Protein AF-A0A519YZ68-F1 (afdb_monomer_lite)

Radius of gyration: 35.68 Å; chains: 1; bounding box: 96×53×80 Å

Structure (mmCIF, N/CA/C/O backbone):
data_AF-A0A519YZ68-F1
#
_entry.id   AF-A0A519YZ68-F1
#
loop_
_atom_site.group_PDB
_atom_site.id
_atom_site.type_symbol
_atom_site.label_atom_id
_atom_site.label_alt_id
_atom_site.label_comp_id
_atom_site.label_asym_id
_atom_site.label_entity_id
_atom_site.label_seq_id
_atom_site.pdbx_PDB_ins_code
_atom_site.Cartn_x
_atom_site.Cartn_y
_atom_site.Cartn_z
_atom_site.occupancy
_atom_site.B_iso_or_equiv
_atom_site.auth_seq_id
_atom_site.auth_comp_id
_atom_site.auth_asym_id
_atom_site.auth_atom_id
_atom_site.pdbx_PDB_model_num
ATOM 1 N N . VAL A 1 1 ? 36.084 -18.941 -17.010 1.00 49.41 1 VAL A N 1
ATOM 2 C CA . VAL A 1 1 ? 34.771 -18.493 -17.533 1.00 49.41 1 VAL A CA 1
ATOM 3 C C . VAL A 1 1 ? 34.033 -17.874 -16.362 1.00 49.41 1 VAL A C 1
ATOM 5 O O . VAL A 1 1 ? 33.717 -18.598 -15.429 1.00 49.41 1 VAL A O 1
ATOM 8 N N . HIS A 1 2 ? 33.872 -16.551 -16.348 1.00 65.19 2 HIS A N 1
ATOM 9 C CA . HIS A 1 2 ? 33.353 -15.782 -15.201 1.00 65.19 2 HIS A CA 1
ATOM 10 C C . HIS A 1 2 ? 31.817 -15.637 -15.241 1.00 65.19 2 HIS A C 1
ATOM 12 O O . HIS A 1 2 ? 31.261 -14.640 -14.796 1.00 65.19 2 HIS A O 1
ATOM 18 N N . GLY A 1 3 ? 31.147 -16.650 -15.801 1.00 74.50 3 GLY A N 1
ATOM 19 C CA . GLY A 1 3 ? 29.706 -16.684 -16.049 1.00 74.50 3 GLY A CA 1
ATOM 20 C C . GLY A 1 3 ? 29.373 -17.098 -17.485 1.00 74.50 3 GLY A C 1
ATOM 21 O O . GLY A 1 3 ? 30.037 -16.660 -18.423 1.00 74.50 3 GLY A O 1
ATOM 22 N N . GLU A 1 4 ? 28.396 -17.995 -17.641 1.00 88.56 4 GLU A N 1
ATOM 23 C CA . GLU A 1 4 ? 27.846 -18.462 -18.920 1.00 88.56 4 GLU A CA 1
ATOM 24 C C . GLU A 1 4 ? 26.476 -19.136 -18.672 1.00 88.56 4 GLU A C 1
ATOM 26 O O . GLU A 1 4 ? 26.092 -19.358 -17.520 1.00 88.56 4 GLU A O 1
ATOM 31 N N . LEU A 1 5 ? 25.733 -19.470 -19.733 1.00 91.69 5 LEU A N 1
ATOM 32 C CA . LEU A 1 5 ? 24.475 -20.209 -19.661 1.00 91.69 5 LEU A CA 1
ATOM 33 C C . LEU A 1 5 ? 24.640 -21.528 -18.885 1.00 91.69 5 LEU A C 1
ATOM 35 O O . LEU A 1 5 ? 25.543 -22.311 -19.217 1.00 91.69 5 LEU A O 1
ATOM 39 N N . PRO A 1 6 ? 23.732 -21.843 -17.940 1.00 91.12 6 PRO A N 1
ATOM 40 C CA . PRO A 1 6 ? 23.775 -23.102 -17.214 1.00 91.12 6 PRO A CA 1
ATOM 41 C C . PRO A 1 6 ? 23.601 -24.277 -18.181 1.00 91.12 6 PRO A C 1
ATOM 43 O O . PRO A 1 6 ? 22.924 -24.182 -19.215 1.00 91.12 6 PRO A O 1
ATOM 46 N N . ASP A 1 7 ? 24.247 -25.391 -17.855 1.00 90.12 7 ASP A N 1
ATOM 47 C CA . ASP A 1 7 ? 24.059 -26.641 -18.578 1.00 90.12 7 ASP A CA 1
ATOM 48 C C . ASP A 1 7 ? 22.730 -27.317 -18.188 1.00 90.12 7 ASP A C 1
ATOM 50 O O . ASP A 1 7 ? 22.002 -26.872 -17.294 1.00 90.12 7 ASP A O 1
ATOM 54 N N . GLY A 1 8 ? 22.397 -28.412 -18.875 1.00 88.25 8 GLY A N 1
ATOM 55 C CA . GLY A 1 8 ? 21.162 -29.149 -18.604 1.00 88.25 8 GLY A CA 1
ATOM 56 C C . GLY A 1 8 ? 21.090 -29.712 -17.181 1.00 88.25 8 GLY A C 1
ATOM 57 O O . GLY A 1 8 ? 20.003 -29.786 -16.614 1.00 88.25 8 GLY A O 1
ATOM 58 N N . ASN A 1 9 ? 22.227 -30.059 -16.569 1.00 90.75 9 ASN A N 1
ATOM 59 C CA . ASN A 1 9 ? 22.256 -30.600 -15.211 1.00 90.75 9 ASN A CA 1
ATOM 60 C C . ASN A 1 9 ? 21.880 -29.523 -14.188 1.00 90.75 9 ASN A C 1
ATOM 62 O O . ASN A 1 9 ? 21.031 -29.768 -13.332 1.00 90.75 9 ASN A O 1
ATOM 66 N N . ALA A 1 10 ? 22.450 -28.322 -14.312 1.00 89.88 10 ALA A N 1
ATOM 67 C CA . ALA A 1 10 ? 22.125 -27.186 -13.457 1.00 89.88 10 ALA A CA 1
ATOM 68 C C . ALA A 1 10 ? 20.654 -26.765 -13.599 1.00 89.88 10 ALA A C 1
ATOM 70 O O . ALA A 1 10 ? 19.986 -26.508 -12.597 1.00 89.88 10 ALA A O 1
ATOM 71 N N . ILE A 1 11 ? 20.117 -26.754 -14.825 1.00 91.00 11 ILE A N 1
ATOM 72 C CA . ILE A 1 11 ? 18.701 -26.437 -15.068 1.00 91.00 11 ILE A CA 1
ATOM 73 C C . ILE A 1 11 ? 17.787 -27.477 -14.403 1.00 91.00 11 ILE A C 1
ATOM 75 O O . ILE A 1 11 ? 16.840 -27.109 -13.703 1.00 91.00 11 ILE A O 1
ATOM 79 N N . ASN A 1 12 ? 18.088 -28.766 -14.580 1.00 89.06 12 ASN A N 1
ATOM 80 C CA . ASN A 1 12 ? 17.275 -29.866 -14.055 1.00 89.06 12 ASN A CA 1
ATOM 81 C C . ASN A 1 12 ? 17.345 -29.992 -12.526 1.00 89.06 12 ASN A C 1
ATOM 83 O O . ASN A 1 12 ? 16.365 -30.401 -11.905 1.00 89.06 12 ASN A O 1
ATOM 87 N N . ALA A 1 13 ? 18.465 -29.609 -11.907 1.00 92.94 13 ALA A N 1
ATOM 88 C CA . ALA A 1 13 ? 18.613 -29.582 -10.451 1.00 92.94 13 ALA A CA 1
ATOM 89 C C . ALA A 1 13 ? 17.769 -28.483 -9.775 1.00 92.94 13 ALA A C 1
ATOM 91 O O . ALA A 1 13 ? 17.506 -28.552 -8.575 1.00 92.94 13 ALA A O 1
ATOM 92 N N . CYS A 1 14 ? 17.310 -27.491 -10.543 1.00 90.19 14 CYS A N 1
ATOM 93 C CA . CYS A 1 14 ? 16.619 -26.302 -10.052 1.00 90.19 14 CYS A CA 1
ATOM 94 C C . CYS A 1 14 ? 15.192 -26.167 -10.637 1.00 90.19 14 CYS A C 1
ATOM 96 O O . CYS A 1 14 ? 14.860 -25.143 -11.249 1.00 90.19 14 CYS A O 1
ATOM 98 N N . PRO A 1 15 ? 14.293 -27.157 -10.449 1.00 87.50 15 PRO A N 1
ATOM 99 C CA . PRO A 1 15 ? 12.983 -27.173 -11.108 1.00 87.50 15 PRO A CA 1
ATOM 100 C C . PRO A 1 15 ? 12.085 -26.001 -10.687 1.00 87.50 15 PRO A C 1
ATOM 102 O O . PRO A 1 15 ? 11.328 -25.484 -11.510 1.00 87.50 15 PRO A O 1
ATOM 105 N N . ASN A 1 16 ? 12.236 -25.529 -9.445 1.00 92.69 16 ASN A N 1
ATOM 106 C CA . ASN A 1 16 ? 11.442 -24.445 -8.863 1.00 92.69 16 ASN A CA 1
ATOM 107 C C . ASN A 1 16 ? 11.933 -23.039 -9.240 1.00 92.69 16 ASN A C 1
ATOM 109 O O . ASN A 1 16 ? 11.253 -22.062 -8.938 1.00 92.69 16 ASN A O 1
ATOM 113 N N . VAL A 1 17 ? 13.092 -22.907 -9.897 1.00 90.12 17 VAL A N 1
ATOM 114 C CA . VAL A 1 17 ? 13.563 -21.601 -10.378 1.00 90.12 17 VAL A CA 1
ATOM 115 C C . VAL A 1 17 ? 12.634 -21.124 -11.485 1.00 90.12 17 VAL A C 1
ATOM 117 O O . VAL A 1 17 ? 12.455 -21.821 -12.481 1.00 90.12 17 VAL A O 1
ATOM 120 N N . GLN A 1 18 ? 12.039 -19.948 -11.315 1.00 89.25 18 GLN A N 1
ATOM 121 C CA . GLN A 1 18 ? 11.097 -19.370 -12.278 1.00 89.25 18 GLN A CA 1
ATOM 122 C C . GLN A 1 18 ? 11.776 -18.407 -13.257 1.00 89.25 18 GLN A C 1
ATOM 124 O O . GLN A 1 18 ? 11.307 -18.263 -14.379 1.00 89.25 18 GLN A O 1
ATOM 129 N N . VAL A 1 19 ? 12.894 -17.795 -12.854 1.00 90.81 19 VAL A N 1
ATOM 130 C CA . VAL A 1 19 ? 13.682 -16.852 -13.659 1.00 90.81 19 VAL A CA 1
ATOM 131 C C . VAL A 1 19 ? 15.166 -17.107 -13.412 1.00 90.81 19 VAL A C 1
ATOM 133 O O . VAL A 1 19 ? 15.565 -17.303 -12.265 1.00 90.81 19 VAL A O 1
ATOM 136 N N . TRP A 1 20 ? 15.986 -17.080 -14.461 1.00 93.88 20 TRP A N 1
ATOM 137 C CA . TRP A 1 20 ? 17.436 -17.271 -14.353 1.00 93.88 20 TRP A CA 1
ATOM 138 C C . TRP A 1 20 ? 18.197 -15.950 -14.480 1.00 93.88 20 TRP A C 1
ATOM 140 O O . TRP A 1 20 ? 18.075 -15.256 -15.486 1.00 93.88 20 TRP A O 1
ATOM 150 N N . GLY A 1 21 ? 18.999 -15.619 -13.469 1.00 93.69 21 GLY A N 1
ATOM 151 C CA . GLY A 1 21 ? 19.989 -14.544 -13.533 1.00 93.69 21 GLY A CA 1
ATOM 152 C C . GLY A 1 21 ? 21.350 -15.109 -13.918 1.00 93.69 21 GLY A C 1
ATOM 153 O O . GLY A 1 21 ? 21.775 -16.106 -13.337 1.00 93.69 21 GLY A O 1
ATOM 154 N N . MET A 1 22 ? 22.014 -14.512 -14.908 1.00 92.62 22 MET A N 1
ATOM 155 C CA . MET A 1 22 ? 23.284 -15.031 -15.428 1.00 92.62 22 MET A CA 1
ATOM 156 C C . MET A 1 22 ? 24.318 -13.927 -15.622 1.00 92.62 22 MET A C 1
ATOM 158 O O . MET A 1 22 ? 24.014 -12.886 -16.207 1.00 92.62 22 MET A O 1
ATOM 162 N N . ASN A 1 23 ? 25.545 -14.184 -15.178 1.00 92.94 23 ASN A N 1
ATOM 163 C CA . ASN A 1 23 ? 26.700 -13.360 -15.514 1.00 92.94 23 ASN A CA 1
ATOM 164 C C . ASN A 1 23 ? 27.115 -13.709 -16.943 1.00 92.94 23 ASN A C 1
ATOM 166 O O . ASN A 1 23 ? 27.449 -14.861 -17.210 1.00 92.94 23 ASN A O 1
ATOM 170 N N . ILE A 1 24 ? 27.049 -12.753 -17.869 1.00 91.88 24 ILE A N 1
ATOM 171 C CA . ILE A 1 24 ? 27.295 -12.982 -19.294 1.00 91.88 24 ILE A CA 1
ATOM 172 C C . ILE A 1 24 ? 28.351 -12.006 -19.803 1.00 91.88 24 ILE A C 1
ATOM 174 O O . ILE A 1 24 ? 28.116 -10.803 -19.913 1.00 91.88 24 ILE A O 1
ATOM 178 N N . TYR A 1 25 ? 29.486 -12.559 -20.222 1.00 89.00 25 TYR A N 1
ATOM 179 C CA . TYR A 1 25 ? 30.575 -11.829 -20.868 1.00 89.00 25 TYR A CA 1
ATOM 180 C C . TYR A 1 25 ? 30.805 -12.404 -22.267 1.00 89.00 25 TYR A C 1
ATOM 182 O O . TYR A 1 25 ? 31.610 -13.312 -22.462 1.00 89.00 25 TYR A O 1
ATOM 190 N N . ARG A 1 26 ? 30.046 -11.903 -23.247 1.00 89.75 26 ARG A N 1
ATOM 191 C CA . ARG A 1 26 ? 30.103 -12.320 -24.662 1.00 89.75 26 ARG A CA 1
ATOM 192 C C . ARG A 1 26 ? 30.378 -11.122 -25.587 1.00 89.75 26 ARG A C 1
ATOM 194 O O . ARG A 1 26 ? 29.753 -10.983 -26.636 1.00 89.75 26 ARG A O 1
ATOM 201 N N . GLY A 1 27 ? 31.292 -10.238 -25.184 1.00 86.69 27 GLY A N 1
ATOM 202 C CA . GLY A 1 27 ? 31.619 -9.012 -25.915 1.00 86.69 27 GLY A CA 1
ATOM 203 C C . GLY A 1 27 ? 30.503 -7.962 -25.864 1.00 86.69 27 GLY A C 1
ATOM 204 O O . GLY A 1 27 ? 29.672 -7.966 -24.959 1.00 86.69 27 GLY A O 1
ATOM 205 N N . ASP A 1 28 ? 30.484 -7.040 -26.834 1.00 86.31 28 ASP A N 1
ATOM 206 C CA . ASP A 1 28 ? 29.526 -5.922 -26.877 1.00 86.31 28 ASP A CA 1
ATOM 207 C C . ASP A 1 28 ? 28.199 -6.246 -27.591 1.00 86.31 28 ASP A C 1
ATOM 209 O O . ASP A 1 28 ? 27.332 -5.378 -27.721 1.00 86.31 28 ASP A O 1
ATOM 213 N N . ASN A 1 29 ? 28.016 -7.497 -28.027 1.00 86.75 29 ASN A N 1
ATOM 214 C CA . ASN A 1 29 ? 26.796 -7.986 -28.664 1.00 86.75 29 ASN A CA 1
ATOM 215 C C . ASN A 1 29 ? 26.412 -9.382 -28.136 1.00 86.75 29 ASN A C 1
ATOM 217 O O . ASN A 1 29 ? 26.775 -10.398 -28.736 1.00 86.75 29 ASN A O 1
ATOM 221 N N . PRO A 1 30 ? 25.621 -9.459 -27.052 1.00 87.88 30 PRO A N 1
ATOM 222 C CA . PRO A 1 30 ? 25.180 -10.731 -26.493 1.00 87.88 30 PRO A CA 1
ATOM 223 C C . PRO A 1 30 ? 24.040 -11.391 -27.290 1.00 87.88 30 PRO A C 1
ATOM 225 O O . PRO A 1 30 ? 23.480 -12.366 -26.812 1.00 87.88 30 PRO A O 1
ATOM 228 N N . GLY A 1 31 ? 23.666 -10.916 -28.484 1.00 86.88 31 GLY A N 1
ATOM 229 C CA . GLY A 1 31 ? 22.480 -11.379 -29.224 1.00 86.88 31 GLY A CA 1
ATOM 230 C C . GLY A 1 31 ? 22.326 -12.906 -29.361 1.00 86.88 31 GLY A C 1
ATOM 231 O O . GLY A 1 31 ? 21.236 -13.416 -29.100 1.00 86.88 31 GLY A O 1
ATOM 232 N N . PRO A 1 32 ? 23.388 -13.669 -29.692 1.00 90.69 32 PRO A N 1
ATOM 233 C CA . PRO A 1 32 ? 23.313 -15.131 -29.768 1.00 90.69 32 PRO A CA 1
ATOM 234 C C . PRO A 1 32 ? 22.878 -15.826 -28.464 1.00 90.69 32 PRO A C 1
ATOM 236 O O . PRO A 1 32 ? 22.317 -16.917 -28.521 1.00 90.69 32 PRO A O 1
ATOM 239 N N . LEU A 1 33 ? 23.072 -15.185 -27.301 1.00 92.00 33 LEU A N 1
ATOM 240 C CA . LEU A 1 33 ? 22.666 -15.689 -25.983 1.00 92.00 33 LEU A CA 1
ATOM 241 C C . LEU A 1 33 ? 21.196 -16.110 -25.943 1.00 92.00 33 LEU A C 1
ATOM 243 O O . LEU A 1 33 ? 20.867 -17.142 -25.366 1.00 92.00 33 LEU A O 1
ATOM 247 N N . TYR A 1 34 ? 20.313 -15.309 -26.539 1.00 91.31 34 TYR A N 1
ATOM 248 C CA . TYR A 1 34 ? 18.870 -15.522 -26.445 1.00 91.31 34 TYR A CA 1
ATOM 249 C C . TYR A 1 34 ? 18.427 -16.779 -27.194 1.00 91.31 34 TYR A C 1
ATOM 251 O O . TYR A 1 34 ? 17.589 -17.527 -26.693 1.00 91.31 34 TYR A O 1
ATOM 259 N N . ASN A 1 35 ? 19.042 -17.053 -28.347 1.00 91.50 35 ASN A N 1
ATOM 260 C CA . ASN A 1 35 ? 18.794 -18.275 -29.110 1.00 91.50 35 ASN A CA 1
ATOM 261 C C . ASN A 1 35 ? 19.342 -19.501 -28.372 1.00 91.50 35 ASN A C 1
ATOM 263 O O . ASN A 1 35 ? 18.650 -20.512 -28.254 1.00 91.50 35 ASN A O 1
ATOM 267 N N . ASP A 1 36 ? 20.554 -19.391 -27.825 1.00 92.75 36 ASP A N 1
ATOM 268 C CA . ASP A 1 36 ? 21.168 -20.463 -27.042 1.00 92.75 36 ASP A CA 1
ATOM 269 C C . ASP A 1 36 ? 20.348 -20.791 -25.784 1.00 92.75 36 ASP A C 1
ATOM 271 O O . ASP A 1 36 ? 20.220 -21.958 -25.414 1.00 92.75 36 ASP A O 1
ATOM 275 N N . TRP A 1 37 ? 19.779 -19.777 -25.124 1.00 93.12 37 TRP A N 1
ATOM 276 C CA . TRP A 1 37 ? 18.921 -19.964 -23.957 1.00 93.12 37 TRP A CA 1
ATOM 277 C C . TRP A 1 37 ? 17.577 -20.585 -24.327 1.00 93.12 37 TRP A C 1
ATOM 279 O O . TRP A 1 37 ? 17.176 -21.566 -23.702 1.00 93.12 37 TRP A O 1
ATOM 289 N N . ALA A 1 38 ? 16.921 -20.083 -25.376 1.00 90.81 38 ALA A N 1
ATOM 290 C CA . ALA A 1 38 ? 15.655 -20.629 -25.861 1.00 90.81 38 ALA A CA 1
ATOM 291 C C . ALA A 1 38 ? 15.772 -22.111 -26.264 1.00 90.81 38 ALA A C 1
ATOM 293 O O . ALA A 1 38 ? 14.827 -22.876 -26.089 1.00 90.81 38 ALA A O 1
ATOM 294 N N . ALA A 1 39 ? 16.944 -22.539 -26.746 1.00 92.31 39 ALA A N 1
ATOM 295 C CA . ALA A 1 39 ? 17.224 -23.943 -27.039 1.00 92.31 39 ALA A CA 1
ATOM 296 C C . ALA A 1 39 ? 17.374 -24.825 -25.780 1.00 92.31 39 ALA A C 1
ATOM 298 O O . ALA A 1 39 ? 17.234 -26.044 -25.870 1.00 92.31 39 ALA A O 1
ATOM 299 N N . ARG A 1 40 ? 17.666 -24.237 -24.611 1.00 91.31 40 ARG A N 1
ATOM 300 C CA . ARG A 1 40 ? 17.886 -24.951 -23.337 1.00 91.31 40 ARG A CA 1
ATOM 301 C C . ARG A 1 40 ? 16.686 -24.896 -22.396 1.00 91.31 40 ARG A C 1
ATOM 303 O O . ARG A 1 40 ? 16.487 -25.823 -21.616 1.00 91.31 40 ARG A O 1
ATOM 310 N N . SER A 1 41 ? 15.928 -23.802 -22.412 1.00 89.56 41 SER A N 1
ATOM 311 C CA . SER A 1 41 ? 14.887 -23.528 -21.425 1.00 89.56 41 SER A CA 1
ATOM 312 C C . SER A 1 41 ? 13.825 -22.575 -21.970 1.00 89.56 41 SER A C 1
ATOM 314 O O . SER A 1 41 ? 14.134 -21.558 -22.582 1.00 89.56 41 SER A O 1
ATOM 316 N N . GLY A 1 42 ? 12.557 -22.873 -21.672 1.00 88.12 42 GLY A N 1
ATOM 317 C CA . GLY A 1 42 ? 11.431 -21.963 -21.918 1.00 88.12 42 GLY A CA 1
ATOM 318 C C . GLY A 1 42 ? 11.187 -20.955 -20.788 1.00 88.12 42 GLY A C 1
ATOM 319 O O . GLY A 1 42 ? 10.199 -20.229 -20.827 1.00 88.12 42 GLY A O 1
ATOM 320 N N . LYS A 1 43 ? 12.031 -20.941 -19.747 1.00 89.56 43 LYS A N 1
ATOM 321 C CA . LYS A 1 43 ? 11.894 -20.022 -18.607 1.00 89.56 43 LYS A CA 1
ATOM 322 C C . LYS A 1 43 ? 12.507 -18.655 -18.938 1.00 89.56 43 LYS A C 1
ATOM 324 O O . LYS A 1 43 ? 13.513 -18.612 -19.644 1.00 89.56 43 LYS A O 1
ATOM 329 N N . PRO A 1 44 ? 11.979 -17.546 -18.400 1.00 91.75 44 PRO A N 1
ATOM 330 C CA . PRO A 1 44 ? 12.592 -16.230 -18.563 1.00 91.75 44 PRO A CA 1
ATOM 331 C C . PRO A 1 44 ? 13.995 -16.156 -17.942 1.00 91.75 44 PRO A C 1
ATOM 333 O O . PRO A 1 44 ? 14.321 -16.860 -16.979 1.00 91.75 44 PRO A O 1
ATOM 336 N N . MET A 1 45 ? 14.814 -15.251 -18.473 1.00 92.94 45 MET A N 1
ATOM 337 C CA . MET A 1 45 ? 16.137 -14.916 -17.956 1.00 92.94 45 MET A CA 1
ATOM 338 C C . MET A 1 45 ? 16.380 -13.407 -17.895 1.00 92.94 45 MET A C 1
ATOM 340 O O . MET A 1 45 ? 15.770 -12.630 -18.628 1.00 92.94 45 MET A O 1
ATOM 344 N N . PHE A 1 46 ? 17.338 -12.989 -17.076 1.00 93.88 46 PHE A N 1
ATOM 345 C CA . PHE A 1 46 ? 17.953 -11.667 -17.152 1.00 93.88 46 PHE A CA 1
ATOM 346 C C . PHE A 1 46 ? 19.474 -11.791 -17.068 1.00 93.88 46 PHE A C 1
ATOM 348 O O . PHE A 1 46 ? 20.014 -12.736 -16.488 1.00 93.88 46 PHE A O 1
ATOM 355 N N . ILE A 1 47 ? 20.173 -10.839 -17.678 1.00 93.69 47 ILE A N 1
ATOM 356 C CA . ILE A 1 47 ? 21.623 -10.736 -17.550 1.00 93.69 47 ILE A CA 1
ATOM 357 C C . ILE A 1 47 ? 21.892 -10.093 -16.189 1.00 93.69 47 ILE A C 1
ATOM 359 O O . ILE A 1 47 ? 21.637 -8.908 -16.001 1.00 93.69 47 ILE A O 1
ATOM 363 N N . ALA A 1 48 ? 22.331 -10.886 -15.220 1.00 93.56 48 ALA A N 1
ATOM 364 C CA . ALA A 1 48 ? 22.588 -10.422 -13.859 1.00 93.56 48 ALA A CA 1
ATOM 365 C C . ALA A 1 48 ? 23.884 -9.609 -13.760 1.00 93.56 48 ALA A C 1
ATOM 367 O O . ALA A 1 48 ? 24.025 -8.794 -12.853 1.00 93.56 48 ALA A O 1
ATOM 368 N N . GLU A 1 49 ? 24.799 -9.814 -14.704 1.00 91.12 49 GLU A N 1
ATOM 369 C CA . GLU A 1 49 ? 26.081 -9.127 -14.750 1.00 91.12 49 GLU A CA 1
ATOM 370 C C . GLU A 1 49 ? 26.598 -9.100 -16.191 1.00 91.12 49 GLU A C 1
ATOM 372 O O . GLU A 1 49 ? 26.637 -10.138 -16.855 1.00 91.12 49 GLU A O 1
ATOM 377 N N . SER A 1 50 ? 26.967 -7.922 -16.688 1.00 89.94 50 SER A N 1
ATOM 378 C CA . SER A 1 50 ? 27.698 -7.727 -17.945 1.00 89.94 50 SER A CA 1
ATOM 379 C C . SER A 1 50 ? 28.218 -6.290 -18.018 1.00 89.94 50 SER A C 1
ATOM 381 O O . SER A 1 50 ? 27.794 -5.435 -17.237 1.00 89.94 50 SER A O 1
ATOM 383 N N . GLY A 1 51 ? 29.097 -5.999 -18.974 1.00 86.88 51 GLY A N 1
ATOM 384 C CA . GLY A 1 51 ? 29.636 -4.660 -19.194 1.00 86.88 51 GLY A CA 1
ATOM 385 C C . GLY A 1 51 ? 31.054 -4.690 -19.752 1.00 86.88 51 GLY A C 1
ATOM 386 O O . GLY A 1 51 ? 31.476 -5.671 -20.363 1.00 86.88 51 GLY A O 1
ATOM 387 N N . GLY A 1 52 ? 31.782 -3.606 -19.511 1.00 84.50 52 GLY A N 1
ATOM 388 C CA . GLY A 1 52 ? 33.223 -3.504 -19.715 1.00 84.50 52 GLY A CA 1
ATOM 389 C C . GLY A 1 52 ? 33.782 -2.397 -18.828 1.00 84.50 52 GLY A C 1
ATOM 390 O O . GLY A 1 52 ? 33.066 -1.434 -18.534 1.00 84.50 52 GLY A O 1
ATOM 391 N N . ASP A 1 53 ? 35.031 -2.541 -18.394 1.00 81.62 53 ASP A N 1
ATOM 392 C CA . ASP A 1 53 ? 35.674 -1.564 -17.522 1.00 81.62 53 ASP A CA 1
ATOM 393 C C . ASP A 1 53 ? 36.096 -0.281 -18.259 1.00 81.62 53 ASP A C 1
ATOM 395 O O . ASP A 1 53 ? 36.140 -0.199 -19.490 1.00 81.62 53 ASP A O 1
ATOM 399 N N . SER A 1 54 ? 36.340 0.770 -17.477 1.00 76.81 54 SER A N 1
ATOM 400 C CA . SER A 1 54 ? 36.714 2.097 -17.953 1.00 76.81 54 SER A CA 1
ATOM 401 C C . SER A 1 54 ? 38.184 2.433 -17.713 1.00 76.81 54 SER A C 1
ATOM 403 O O . SER A 1 54 ? 38.493 3.600 -17.439 1.00 76.81 54 SER A O 1
ATOM 405 N N . TYR A 1 55 ? 39.076 1.440 -17.742 1.00 70.94 55 TYR A N 1
ATOM 406 C CA . TYR A 1 55 ? 40.501 1.673 -17.529 1.00 70.94 55 TYR A CA 1
ATOM 407 C C . TYR A 1 55 ? 41.038 2.760 -18.498 1.00 70.94 55 TYR A C 1
ATOM 409 O O . TYR A 1 55 ? 40.604 2.808 -19.659 1.00 70.94 55 TYR A O 1
ATOM 417 N N . PRO A 1 56 ? 41.911 3.694 -18.050 1.00 58.72 56 PRO A N 1
ATOM 418 C CA . PRO A 1 56 ? 42.232 4.909 -18.803 1.00 58.72 56 PRO A CA 1
ATOM 419 C C . PRO A 1 56 ? 42.829 4.609 -20.189 1.00 58.72 56 PRO A C 1
ATOM 421 O O . PRO A 1 56 ? 43.529 3.618 -20.364 1.00 58.72 56 PRO A O 1
ATOM 424 N N . ASP A 1 57 ? 42.555 5.493 -21.157 1.00 52.47 57 ASP A N 1
ATOM 425 C CA . ASP A 1 57 ? 42.911 5.440 -22.595 1.00 52.47 57 ASP A CA 1
ATOM 426 C C . ASP A 1 57 ? 41.975 4.672 -23.541 1.00 52.47 57 ASP A C 1
ATOM 428 O O . ASP A 1 57 ? 42.246 4.569 -24.741 1.00 52.47 57 ASP A O 1
ATOM 432 N N . ARG A 1 58 ? 40.815 4.197 -23.074 1.00 56.59 58 ARG A N 1
ATOM 433 C CA . ARG A 1 58 ? 39.853 3.506 -23.947 1.00 56.59 58 ARG A CA 1
ATOM 434 C C . ARG A 1 58 ? 38.460 4.097 -23.773 1.00 56.59 58 ARG A C 1
ATOM 436 O O . ARG A 1 58 ? 37.721 3.719 -22.879 1.00 56.59 58 ARG A O 1
ATOM 443 N N . ASN A 1 59 ? 38.043 4.976 -24.693 1.00 49.97 59 ASN A N 1
ATOM 444 C CA . ASN A 1 59 ? 36.654 5.467 -24.864 1.00 49.97 59 ASN A CA 1
ATOM 445 C C . ASN A 1 59 ? 35.629 4.349 -25.204 1.00 49.97 59 ASN A C 1
ATOM 447 O O . ASN A 1 59 ? 34.553 4.593 -25.753 1.00 49.97 59 ASN A O 1
ATOM 451 N N . ALA A 1 60 ? 35.969 3.101 -24.906 1.00 53.31 60 ALA A N 1
ATOM 452 C CA . ALA A 1 60 ? 35.279 1.896 -25.291 1.00 53.31 60 ALA A CA 1
ATOM 453 C C . ALA A 1 60 ? 34.129 1.451 -24.346 1.00 53.31 60 ALA A C 1
ATOM 455 O O . ALA A 1 60 ? 33.162 0.900 -24.877 1.00 53.31 60 ALA A O 1
ATOM 456 N N . PRO A 1 61 ? 34.080 1.738 -23.020 1.00 65.25 61 PRO A N 1
ATOM 457 C CA . PRO A 1 61 ? 33.012 1.203 -22.163 1.00 65.25 61 PRO A CA 1
ATOM 458 C C . PRO A 1 61 ? 31.642 1.801 -22.484 1.00 65.25 61 PRO A C 1
ATOM 460 O O . PRO A 1 61 ? 30.649 1.084 -22.500 1.00 65.25 61 PRO A O 1
ATOM 463 N N . ALA A 1 62 ? 31.564 3.094 -22.819 1.00 69.19 62 ALA A N 1
ATOM 464 C CA . ALA A 1 62 ? 30.288 3.733 -23.146 1.00 69.19 62 ALA A CA 1
ATOM 465 C C . ALA A 1 62 ? 29.651 3.133 -24.408 1.00 69.19 62 ALA A C 1
ATOM 467 O O . ALA A 1 62 ? 28.442 2.897 -24.444 1.00 69.19 62 ALA A O 1
ATOM 468 N N . THR A 1 63 ? 30.468 2.842 -25.425 1.00 76.44 63 THR A N 1
ATOM 469 C CA . THR A 1 63 ? 29.999 2.225 -26.672 1.00 76.44 63 THR A CA 1
ATOM 470 C C . THR A 1 63 ? 29.583 0.774 -26.439 1.00 76.44 63 THR A C 1
ATOM 472 O O . THR A 1 63 ? 28.487 0.398 -26.857 1.00 76.44 63 THR A O 1
ATOM 475 N N . ALA A 1 64 ? 30.397 -0.016 -25.727 1.00 80.50 64 ALA A N 1
ATOM 476 C CA . ALA A 1 64 ? 30.065 -1.403 -25.406 1.00 80.50 64 ALA A CA 1
ATOM 477 C C . ALA A 1 64 ? 28.786 -1.512 -24.578 1.00 80.50 64 ALA A C 1
ATOM 479 O O . ALA A 1 64 ? 27.849 -2.190 -24.984 1.00 80.50 64 ALA A O 1
ATOM 480 N N . ILE A 1 65 ? 28.712 -0.797 -23.455 1.00 84.88 65 ILE A N 1
ATOM 481 C CA . ILE A 1 65 ? 27.552 -0.814 -22.559 1.00 84.88 65 ILE A CA 1
ATOM 482 C C . ILE A 1 65 ? 26.280 -0.387 -23.307 1.00 84.88 65 ILE A C 1
ATOM 484 O O . ILE A 1 65 ? 25.230 -1.006 -23.140 1.00 84.88 65 ILE A O 1
ATOM 488 N N . THR A 1 66 ? 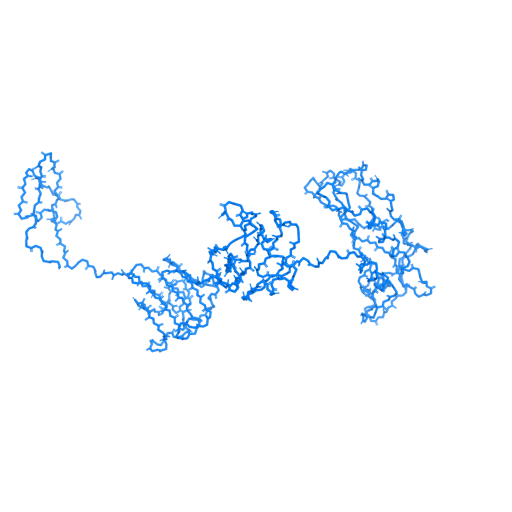26.367 0.603 -24.203 1.00 81.50 66 THR A N 1
ATOM 489 C CA . THR A 1 66 ? 25.219 1.021 -25.027 1.00 81.50 66 THR A CA 1
ATOM 490 C C . THR A 1 66 ? 24.797 -0.050 -26.032 1.00 81.50 66 THR A C 1
ATOM 492 O O . THR A 1 66 ? 23.601 -0.259 -26.221 1.00 81.50 66 THR A O 1
ATOM 495 N N . ARG A 1 67 ? 25.740 -0.752 -26.675 1.00 85.44 67 ARG A N 1
ATOM 496 C CA . ARG A 1 67 ? 25.435 -1.836 -27.630 1.00 85.44 67 ARG A CA 1
ATOM 497 C C . ARG A 1 67 ? 24.870 -3.075 -26.945 1.00 85.44 67 ARG A C 1
ATOM 499 O O . ARG A 1 67 ? 23.881 -3.634 -27.426 1.00 85.44 67 ARG A O 1
ATOM 506 N N . ILE A 1 68 ? 25.427 -3.441 -25.792 1.00 88.88 68 ILE A N 1
ATOM 507 C CA . ILE A 1 68 ? 24.889 -4.487 -24.921 1.00 88.88 68 ILE A CA 1
ATOM 508 C C . ILE A 1 68 ? 23.455 -4.112 -24.538 1.00 88.88 68 ILE A C 1
ATOM 510 O O . ILE A 1 68 ? 22.536 -4.895 -24.774 1.00 88.88 68 ILE A O 1
ATOM 514 N N . TYR A 1 69 ? 23.234 -2.890 -24.040 1.00 88.75 69 TYR A N 1
ATOM 515 C CA . TYR A 1 69 ? 21.899 -2.421 -23.670 1.00 88.75 69 TYR A CA 1
ATOM 516 C C . TYR A 1 69 ? 20.929 -2.425 -24.854 1.00 88.75 69 TYR A C 1
ATOM 518 O O . TYR A 1 69 ? 19.803 -2.888 -24.708 1.00 88.75 69 TYR A O 1
ATOM 526 N N . ALA A 1 70 ? 21.345 -1.955 -26.032 1.00 84.81 70 ALA A N 1
ATOM 527 C CA . ALA A 1 70 ? 20.508 -1.948 -27.230 1.00 84.81 70 ALA A CA 1
ATOM 528 C C . ALA A 1 70 ? 20.087 -3.368 -27.644 1.00 84.81 70 ALA A C 1
ATOM 530 O O . ALA A 1 70 ? 18.930 -3.586 -28.001 1.00 84.81 70 ALA A O 1
ATOM 531 N N . THR A 1 71 ? 21.004 -4.331 -27.537 1.00 88.00 71 THR A N 1
ATOM 532 C CA . THR A 1 71 ? 20.748 -5.749 -27.820 1.00 88.00 71 THR A CA 1
ATOM 533 C C . THR A 1 71 ? 19.795 -6.367 -26.800 1.00 88.00 71 THR A C 1
ATOM 535 O O . THR A 1 71 ? 18.882 -7.101 -27.169 1.00 88.00 71 THR A O 1
ATOM 538 N N . VAL A 1 72 ? 19.960 -6.049 -25.513 1.00 88.94 72 VAL A N 1
ATOM 539 C CA . VAL A 1 72 ? 19.019 -6.488 -24.474 1.00 88.94 72 VAL A CA 1
ATOM 540 C C . VAL A 1 72 ? 17.648 -5.874 -24.716 1.00 88.94 72 VAL A C 1
ATOM 542 O O . VAL A 1 72 ? 16.647 -6.580 -24.717 1.00 88.94 72 VAL A O 1
ATOM 545 N N . LYS A 1 73 ? 17.599 -4.569 -24.987 1.00 85.56 73 LYS A N 1
ATOM 546 C CA . LYS A 1 73 ? 16.368 -3.816 -25.218 1.00 85.56 73 LYS A CA 1
ATOM 547 C C . LYS A 1 73 ? 15.567 -4.342 -26.405 1.00 85.56 73 LYS A C 1
ATOM 549 O O . LYS A 1 73 ? 14.347 -4.382 -26.313 1.00 85.56 73 LYS A O 1
ATOM 554 N N . SER A 1 74 ? 16.219 -4.768 -27.488 1.00 85.50 74 SER A N 1
ATOM 555 C CA . SER A 1 74 ? 15.523 -5.374 -28.632 1.00 85.50 74 SER A CA 1
ATOM 556 C C . SER A 1 74 ? 14.963 -6.769 -28.339 1.00 85.50 74 SER A C 1
ATOM 558 O O . SER A 1 74 ? 14.065 -7.213 -29.050 1.00 85.50 74 SER A O 1
ATOM 560 N N . ASN A 1 75 ? 15.458 -7.440 -27.296 1.00 86.56 75 ASN A N 1
ATOM 561 C CA . ASN A 1 75 ? 14.985 -8.750 -26.856 1.00 86.56 75 ASN A CA 1
ATOM 562 C C . ASN A 1 75 ? 14.070 -8.683 -25.622 1.00 86.56 75 ASN A C 1
ATOM 564 O O . ASN A 1 75 ? 13.477 -9.703 -25.282 1.00 86.56 75 ASN A O 1
ATOM 568 N N . LEU A 1 76 ? 13.938 -7.521 -24.963 1.00 86.50 76 LEU A N 1
ATOM 569 C CA . LEU A 1 76 ? 13.070 -7.327 -23.798 1.00 86.50 76 LEU A CA 1
ATOM 570 C C . LEU A 1 76 ? 11.633 -7.730 -24.118 1.00 86.50 76 LEU A C 1
ATOM 572 O O . LEU A 1 76 ? 11.035 -7.267 -25.089 1.00 86.50 76 LEU A O 1
ATOM 576 N N . THR A 1 77 ? 11.052 -8.541 -23.245 1.00 77.50 77 THR A N 1
ATOM 577 C CA . THR A 1 77 ? 9.680 -9.015 -23.404 1.00 77.50 77 THR A CA 1
ATOM 578 C C . THR A 1 77 ? 8.773 -8.456 -22.319 1.00 77.50 77 THR A C 1
ATOM 580 O O . THR A 1 77 ? 9.088 -8.552 -21.137 1.00 77.50 77 THR A O 1
ATOM 583 N N . THR A 1 78 ? 7.618 -7.918 -22.715 1.00 67.25 78 THR A N 1
ATOM 584 C CA . THR A 1 78 ? 6.574 -7.417 -21.801 1.00 67.25 78 THR A CA 1
ATOM 585 C C . THR A 1 78 ? 5.484 -8.454 -21.499 1.00 67.25 78 THR A C 1
ATOM 587 O O . THR A 1 78 ? 4.558 -8.166 -20.745 1.00 67.25 78 THR A O 1
ATOM 590 N N . SER A 1 79 ? 5.572 -9.658 -22.078 1.00 63.59 79 SER A N 1
ATOM 591 C CA . SER A 1 79 ? 4.617 -10.752 -21.870 1.00 63.59 79 SER A CA 1
ATOM 592 C C . SER A 1 79 ? 5.107 -11.764 -20.831 1.00 63.59 79 SER A C 1
ATOM 594 O O . SER A 1 79 ? 6.305 -11.987 -20.665 1.00 63.59 79 SER A O 1
ATOM 596 N N . SER A 1 80 ? 4.166 -12.462 -20.187 1.00 60.72 80 SER A N 1
ATOM 597 C CA . SER A 1 80 ? 4.445 -13.541 -19.225 1.00 60.72 80 SER A CA 1
ATOM 598 C C . SER A 1 80 ? 5.086 -14.795 -19.841 1.00 60.72 80 SER A C 1
ATOM 600 O O . SER A 1 80 ? 5.455 -15.710 -19.112 1.00 60.72 80 SER A O 1
ATOM 602 N N . SER A 1 81 ? 5.189 -14.861 -21.171 1.00 64.62 81 SER A N 1
ATOM 603 C CA . SER A 1 81 ? 5.781 -15.965 -21.940 1.00 64.62 81 SER A CA 1
ATOM 604 C C . SER A 1 81 ? 7.129 -15.612 -22.577 1.00 64.62 81 SER A C 1
ATOM 606 O O . SER A 1 81 ? 7.680 -16.407 -23.336 1.00 64.62 81 SER A O 1
ATOM 608 N N . GLY A 1 82 ? 7.636 -14.406 -22.328 1.00 76.94 82 GLY A N 1
ATOM 609 C CA . GLY A 1 82 ? 8.860 -13.916 -22.934 1.00 76.94 82 GLY A CA 1
ATOM 610 C C . GLY A 1 82 ? 10.140 -14.386 -22.240 1.00 76.94 82 GLY A C 1
ATOM 611 O O . GLY A 1 82 ? 10.135 -14.758 -21.069 1.00 76.94 82 GLY A O 1
ATOM 612 N N . ILE A 1 83 ? 11.253 -14.376 -22.980 1.00 85.75 83 ILE A N 1
ATOM 613 C CA . ILE A 1 83 ? 12.523 -14.963 -22.528 1.00 85.75 83 ILE A CA 1
ATOM 614 C C . ILE A 1 83 ? 13.477 -13.964 -21.863 1.00 85.75 83 ILE A C 1
ATOM 616 O O . ILE A 1 83 ? 14.368 -14.404 -21.144 1.00 85.75 83 ILE A O 1
ATOM 620 N N . CYS A 1 84 ? 13.323 -12.649 -22.065 1.00 90.44 84 CYS A N 1
ATOM 621 C CA . CYS A 1 84 ? 14.263 -11.642 -21.558 1.00 90.44 84 CYS A CA 1
ATOM 622 C C . CYS A 1 84 ? 13.572 -10.620 -20.649 1.00 90.44 84 CYS A C 1
ATOM 624 O O . CYS A 1 84 ? 12.777 -9.794 -21.097 1.00 90.44 84 CYS A O 1
ATOM 626 N N . ALA A 1 85 ? 13.945 -10.648 -19.371 1.00 89.69 85 ALA A N 1
ATOM 627 C CA . ALA A 1 85 ? 13.479 -9.726 -18.343 1.00 89.69 85 ALA A CA 1
ATOM 628 C C . ALA A 1 85 ? 14.387 -8.491 -18.170 1.00 89.69 85 ALA A C 1
ATOM 630 O O . ALA A 1 85 ? 13.964 -7.510 -17.565 1.00 89.69 85 ALA A O 1
ATOM 631 N N . GLY A 1 86 ? 15.613 -8.507 -18.709 1.00 90.75 86 GLY A N 1
ATOM 632 C CA . GLY A 1 86 ? 16.494 -7.334 -18.743 1.00 90.75 86 GLY A CA 1
ATOM 633 C C . GLY A 1 86 ? 17.954 -7.607 -18.410 1.00 90.75 86 GLY A C 1
ATOM 634 O O . GLY A 1 86 ? 18.461 -8.707 -18.643 1.00 90.75 86 GLY A O 1
ATOM 635 N N . ILE A 1 87 ? 18.633 -6.566 -17.919 1.00 91.12 87 ILE A N 1
ATOM 636 C CA . ILE A 1 87 ? 20.068 -6.550 -17.619 1.00 91.12 87 ILE A CA 1
ATOM 637 C C . ILE A 1 87 ? 20.387 -5.693 -16.388 1.00 91.12 87 ILE A C 1
ATOM 639 O O . ILE A 1 87 ? 19.826 -4.609 -16.222 1.00 91.12 87 ILE A O 1
ATOM 643 N N . CYS A 1 88 ? 21.352 -6.152 -15.594 1.00 91.38 88 CYS A N 1
ATOM 644 C CA . CYS A 1 88 ? 22.099 -5.374 -14.615 1.00 91.38 88 CYS A CA 1
ATOM 645 C C . CYS A 1 88 ? 23.536 -5.178 -15.125 1.00 91.38 88 CYS A C 1
ATOM 647 O O . CYS A 1 88 ? 24.228 -6.148 -15.436 1.00 91.38 88 CYS A O 1
ATOM 649 N N . PHE A 1 89 ? 23.981 -3.923 -15.227 1.00 89.44 89 PHE A N 1
ATOM 650 C CA . PHE A 1 89 ? 25.364 -3.616 -15.593 1.00 89.44 89 PHE A CA 1
ATOM 651 C C . PHE A 1 89 ? 26.269 -3.696 -14.371 1.00 89.44 89 PHE A C 1
ATOM 653 O O . PHE A 1 89 ? 25.969 -3.102 -13.332 1.00 89.44 89 PHE A O 1
ATOM 660 N N . PHE A 1 90 ? 27.383 -4.403 -14.522 1.00 87.19 90 PHE A N 1
ATOM 661 C CA . PHE A 1 90 ? 28.472 -4.365 -13.562 1.00 87.19 90 PHE A CA 1
ATOM 662 C C . PHE A 1 90 ? 29.428 -3.235 -13.959 1.00 87.19 90 PHE A C 1
ATOM 664 O O . PHE A 1 90 ? 29.797 -3.154 -15.128 1.00 87.19 90 PHE A O 1
ATOM 671 N N . SER A 1 91 ? 29.792 -2.311 -13.075 1.00 88.12 91 SER A N 1
ATOM 672 C CA . SER A 1 91 ? 29.255 -2.061 -11.729 1.00 88.12 91 SER A CA 1
ATOM 673 C C . SER A 1 91 ? 28.729 -0.627 -11.622 1.00 88.12 91 SER A C 1
ATOM 675 O O . SER A 1 91 ? 28.897 0.203 -12.519 1.00 88.12 91 SER A O 1
ATOM 677 N N . TRP A 1 92 ? 28.032 -0.312 -10.525 1.00 88.94 92 TRP A N 1
ATOM 678 C CA . TRP A 1 92 ? 27.583 1.063 -10.307 1.00 88.94 92 TRP A CA 1
ATOM 679 C C . TRP A 1 92 ? 28.768 1.998 -10.039 1.00 88.94 92 TRP A C 1
ATOM 681 O O . TRP A 1 92 ? 28.907 3.015 -10.711 1.00 88.94 92 TRP A O 1
ATOM 691 N N . VAL A 1 93 ? 29.619 1.639 -9.077 1.00 90.62 93 VAL A N 1
ATOM 692 C CA . VAL A 1 93 ? 30.757 2.428 -8.586 1.00 90.62 93 VAL A CA 1
ATOM 693 C C . VAL A 1 93 ? 32.049 1.640 -8.774 1.00 90.62 93 VAL A C 1
ATOM 695 O O . VAL A 1 93 ? 32.022 0.413 -8.711 1.00 90.62 93 VAL A O 1
ATOM 698 N N . ASP A 1 94 ? 33.167 2.333 -8.980 1.00 88.94 94 ASP A N 1
ATOM 699 C CA . ASP A 1 94 ? 34.487 1.700 -8.927 1.00 88.94 94 ASP A CA 1
ATOM 700 C C . ASP A 1 94 ? 34.716 1.004 -7.587 1.00 88.94 94 ASP A C 1
ATOM 702 O O . ASP A 1 94 ? 34.369 1.530 -6.527 1.00 88.94 94 ASP A O 1
ATOM 706 N N . GLU A 1 95 ? 35.307 -0.186 -7.645 1.00 87.06 95 GLU A N 1
ATOM 707 C CA . GLU A 1 95 ? 35.409 -1.091 -6.505 1.00 87.06 95 GLU A CA 1
ATOM 708 C C . GLU A 1 95 ? 36.871 -1.258 -6.057 1.00 87.06 95 GLU A C 1
ATOM 710 O O . GLU A 1 95 ? 37.464 -2.314 -6.253 1.00 87.06 95 GLU A O 1
ATOM 715 N N . TRP A 1 96 ? 37.456 -0.234 -5.416 1.00 88.31 96 TRP A N 1
ATOM 716 C CA . TRP A 1 96 ? 38.864 -0.236 -4.936 1.00 88.31 96 TRP A CA 1
ATOM 717 C C . TRP A 1 96 ? 39.210 -1.371 -3.951 1.00 88.31 96 TRP A C 1
ATOM 719 O O . TRP A 1 96 ? 40.351 -1.585 -3.564 1.00 88.31 96 TRP A O 1
ATOM 729 N N . TRP A 1 97 ? 38.203 -2.090 -3.464 1.00 85.50 97 TRP A N 1
ATOM 730 C CA . TRP A 1 97 ? 38.379 -3.222 -2.557 1.00 85.50 97 TRP A CA 1
ATOM 731 C C . TRP A 1 97 ? 38.600 -4.553 -3.283 1.00 85.50 97 TRP A C 1
ATOM 733 O O . TRP A 1 97 ? 38.756 -5.582 -2.624 1.00 85.50 97 TRP A O 1
ATOM 743 N N . LYS A 1 98 ? 38.570 -4.572 -4.619 1.00 80.38 98 LYS A N 1
ATOM 744 C CA . LYS A 1 98 ? 38.647 -5.802 -5.414 1.00 80.38 98 LYS A CA 1
ATOM 745 C C . LYS A 1 98 ? 40.074 -6.260 -5.699 1.00 80.38 98 LYS A C 1
ATOM 747 O O . LYS A 1 98 ? 40.303 -7.466 -5.726 1.00 80.38 98 LYS A O 1
ATOM 752 N N . SER A 1 99 ? 41.039 -5.344 -5.798 1.00 77.88 99 SER A N 1
ATOM 753 C CA . SER A 1 99 ? 42.454 -5.688 -6.016 1.00 77.88 99 SER A CA 1
ATOM 754 C C . SER A 1 99 ? 43.326 -5.544 -4.764 1.00 77.88 99 SER A C 1
ATOM 756 O O . SER A 1 99 ? 44.525 -5.811 -4.812 1.00 77.88 99 SER A O 1
ATOM 758 N N . GLY A 1 100 ? 42.714 -5.251 -3.610 1.00 74.94 100 GLY A N 1
ATOM 759 C CA . GLY A 1 100 ? 43.322 -5.415 -2.287 1.00 74.94 100 GLY A CA 1
ATOM 760 C C . GLY A 1 100 ? 43.784 -4.128 -1.600 1.00 74.94 100 GLY A C 1
ATOM 761 O O . GLY A 1 100 ? 44.097 -4.186 -0.407 1.00 74.94 100 GLY A O 1
ATOM 762 N N . ASN A 1 101 ? 43.785 -2.977 -2.280 1.00 80.00 101 ASN A N 1
ATOM 763 C CA . ASN A 1 101 ? 44.107 -1.685 -1.677 1.00 80.00 101 ASN A CA 1
ATOM 764 C C . ASN A 1 101 ? 42.904 -0.733 -1.624 1.00 80.00 101 ASN A C 1
ATOM 766 O O . ASN A 1 101 ? 42.704 0.119 -2.478 1.00 80.00 101 ASN A O 1
ATOM 770 N N . ASN A 1 102 ? 42.178 -0.745 -0.506 1.00 84.00 102 ASN A N 1
ATOM 771 C CA . ASN A 1 102 ? 41.017 0.134 -0.317 1.00 84.00 102 ASN A CA 1
ATOM 772 C C . ASN A 1 102 ? 41.336 1.648 -0.362 1.00 84.00 102 ASN A C 1
ATOM 774 O O . ASN A 1 102 ? 40.411 2.460 -0.366 1.00 84.00 102 ASN A O 1
ATOM 778 N N . GLY A 1 103 ? 42.614 2.042 -0.299 1.00 85.25 103 GLY A N 1
ATOM 779 C CA . GLY A 1 103 ? 43.053 3.437 -0.255 1.00 85.25 103 GLY A CA 1
ATOM 780 C C . GLY A 1 103 ? 43.523 4.012 -1.591 1.00 85.25 103 GLY A C 1
ATOM 781 O O . GLY A 1 103 ? 43.770 5.217 -1.653 1.00 85.25 103 GLY A O 1
ATOM 782 N N . ALA A 1 104 ? 43.666 3.195 -2.635 1.00 84.75 104 ALA A N 1
ATOM 783 C CA . ALA A 1 104 ? 44.086 3.652 -3.954 1.00 84.75 104 ALA A CA 1
ATOM 784 C C . ALA A 1 104 ? 43.522 2.747 -5.049 1.00 84.75 104 ALA A C 1
ATOM 786 O O . ALA A 1 104 ? 43.485 1.538 -4.875 1.00 84.75 104 ALA A O 1
ATOM 787 N N . GLN A 1 105 ? 43.150 3.340 -6.184 1.00 86.62 105 GLN A N 1
ATOM 788 C CA . GLN A 1 105 ? 42.754 2.571 -7.358 1.00 86.62 105 GLN A CA 1
ATOM 789 C C . GLN A 1 105 ? 43.962 1.826 -7.933 1.00 86.62 105 GLN A C 1
ATOM 791 O O . GLN A 1 105 ? 44.932 2.450 -8.375 1.00 86.62 105 GLN A O 1
ATOM 796 N N . ASP A 1 106 ? 43.885 0.507 -7.949 1.00 84.50 106 ASP A N 1
ATOM 797 C CA . ASP A 1 106 ? 44.875 -0.387 -8.513 1.00 84.50 106 ASP A CA 1
ATOM 798 C C . ASP A 1 106 ? 44.570 -0.683 -9.981 1.00 84.50 106 ASP A C 1
ATOM 800 O O . ASP A 1 106 ? 43.439 -0.936 -10.393 1.00 84.50 106 ASP A O 1
ATOM 804 N N . THR A 1 107 ? 45.627 -0.732 -10.787 1.00 76.31 107 THR A N 1
ATOM 805 C CA . THR A 1 107 ? 45.558 -1.012 -12.226 1.00 76.31 107 THR A CA 1
ATOM 806 C C . THR A 1 107 ? 45.570 -2.504 -12.565 1.00 76.31 107 THR A C 1
ATOM 808 O O . THR A 1 107 ? 45.676 -2.891 -13.732 1.00 76.31 107 THR A O 1
ATOM 811 N N . GLY A 1 108 ? 45.482 -3.353 -11.538 1.00 77.38 108 GLY A N 1
ATOM 812 C CA . GLY A 1 108 ? 45.449 -4.802 -11.665 1.00 77.38 108 GLY A CA 1
ATOM 813 C C . GLY A 1 108 ? 44.232 -5.303 -12.445 1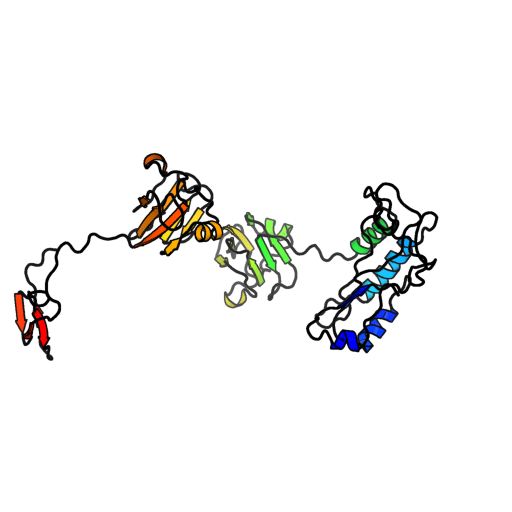.00 77.38 108 GLY A C 1
ATOM 814 O O . GLY A 1 108 ? 43.276 -4.578 -12.723 1.00 77.38 108 GLY A O 1
ATOM 815 N N . GLY A 1 109 ? 44.286 -6.572 -12.830 1.00 83.00 109 GLY A N 1
ATOM 816 C CA . GLY A 1 109 ? 43.207 -7.232 -13.549 1.00 83.00 109 GLY A CA 1
ATOM 817 C C . GLY A 1 109 ? 43.617 -8.613 -14.037 1.00 83.00 109 GLY A C 1
ATOM 818 O O . GLY A 1 109 ? 44.709 -9.101 -13.728 1.00 83.00 109 GLY A O 1
ATOM 819 N N . PHE A 1 110 ? 42.747 -9.250 -14.810 1.00 86.38 110 PHE A N 1
ATOM 820 C CA . PHE A 1 110 ? 42.992 -10.582 -15.356 1.00 86.38 110 PHE A CA 1
ATOM 821 C C . PHE A 1 110 ? 42.436 -10.733 -16.778 1.00 86.38 110 PHE A C 1
ATOM 823 O O . PHE A 1 110 ? 41.453 -10.081 -17.131 1.00 86.38 110 PHE A O 1
ATOM 830 N N . PRO A 1 111 ? 43.017 -11.620 -17.611 1.00 87.25 111 PRO A N 1
ATOM 831 C CA . PRO A 1 111 ? 42.465 -11.918 -18.926 1.00 87.25 111 PRO A CA 1
ATOM 832 C C . PRO A 1 111 ? 41.043 -12.481 -18.829 1.00 87.25 111 PRO A C 1
ATOM 834 O O . PRO A 1 111 ? 40.800 -13.501 -18.183 1.00 87.25 111 PRO A O 1
ATOM 837 N N . ASN A 1 112 ? 40.112 -11.851 -19.533 1.00 85.94 112 ASN A N 1
ATOM 838 C CA . ASN A 1 112 ? 38.744 -12.302 -19.711 1.00 85.94 112 ASN A CA 1
ATOM 839 C C . ASN A 1 112 ? 38.285 -11.951 -21.132 1.00 85.94 112 ASN A C 1
ATOM 841 O O . ASN A 1 112 ? 37.792 -10.857 -21.382 1.00 85.94 112 ASN A O 1
ATOM 845 N N . GLY A 1 113 ? 38.410 -12.900 -22.066 1.00 83.81 113 GLY A N 1
ATOM 846 C CA . GLY A 1 113 ? 38.081 -12.694 -23.486 1.00 83.81 113 GLY A CA 1
ATOM 847 C C . GLY A 1 113 ? 36.618 -12.333 -23.781 1.00 83.81 113 GLY A C 1
ATOM 848 O O . GLY A 1 113 ? 36.289 -12.020 -24.921 1.00 83.81 113 GLY A O 1
ATOM 849 N N . GLY A 1 114 ? 35.744 -12.387 -22.775 1.00 84.75 114 GLY A N 1
ATOM 850 C CA . GLY A 1 114 ? 34.365 -11.924 -22.860 1.00 84.75 114 GLY A CA 1
ATOM 851 C C . GLY A 1 114 ? 34.179 -10.427 -22.603 1.00 84.75 114 GLY A C 1
ATOM 852 O O . GLY A 1 114 ? 33.104 -9.903 -22.904 1.00 84.75 114 GLY A O 1
ATOM 853 N N . VAL A 1 115 ? 35.195 -9.745 -22.061 1.00 86.06 115 VAL A N 1
ATOM 854 C CA . VAL A 1 115 ? 35.197 -8.289 -21.873 1.00 86.06 115 VAL A CA 1
ATOM 855 C C . VAL A 1 115 ? 35.419 -7.612 -23.229 1.00 86.06 115 VAL A C 1
ATOM 857 O O . VAL A 1 115 ? 36.327 -8.006 -23.968 1.00 86.06 115 VAL A O 1
ATOM 860 N N . PRO A 1 116 ? 34.584 -6.630 -23.609 1.00 82.44 116 PRO A N 1
ATOM 861 C CA . PRO A 1 116 ? 34.693 -5.968 -24.903 1.00 82.44 116 PRO A CA 1
ATOM 862 C C . PRO A 1 116 ? 36.072 -5.348 -25.190 1.00 82.44 116 PRO A C 1
ATOM 864 O O . PRO A 1 116 ? 36.668 -4.698 -24.342 1.00 82.44 116 PRO A O 1
ATOM 867 N N . TYR A 1 117 ? 36.500 -5.457 -26.452 1.00 81.69 117 TYR A N 1
ATOM 868 C CA . TYR A 1 117 ? 37.649 -4.786 -27.090 1.00 81.69 117 TYR A CA 1
ATOM 869 C C . TYR A 1 117 ? 39.054 -5.270 -26.729 1.00 81.69 117 TYR A C 1
ATOM 871 O O . TYR A 1 117 ? 39.867 -5.399 -27.643 1.00 81.69 117 TYR A O 1
ATOM 879 N N . ASP A 1 118 ? 39.357 -5.547 -25.466 1.00 79.69 118 ASP A N 1
ATOM 880 C CA . ASP A 1 118 ? 40.710 -5.939 -25.046 1.00 79.69 118 ASP A CA 1
ATOM 881 C C . ASP A 1 118 ? 40.800 -7.293 -24.344 1.00 79.69 118 ASP A C 1
ATOM 883 O O . ASP A 1 118 ? 41.902 -7.816 -24.164 1.00 79.69 118 ASP A O 1
ATOM 887 N N . GLY A 1 119 ? 39.654 -7.886 -24.007 1.00 84.00 119 GLY A N 1
ATOM 888 C CA . GLY A 1 119 ? 39.596 -9.185 -23.362 1.00 84.00 119 GLY A CA 1
ATOM 889 C C . GLY A 1 119 ? 40.309 -9.206 -22.011 1.00 84.00 119 GLY A C 1
ATOM 890 O O . GLY A 1 119 ? 40.867 -10.244 -21.643 1.00 84.00 119 GLY A O 1
ATOM 891 N N . PHE A 1 120 ? 40.340 -8.084 -21.293 1.00 85.75 120 PHE A N 1
ATOM 892 C CA . PHE A 1 120 ? 40.974 -7.960 -19.987 1.00 85.75 120 PHE A CA 1
ATOM 893 C C . PHE A 1 120 ? 40.004 -7.286 -19.017 1.00 85.75 120 PHE A C 1
ATOM 895 O O . PHE A 1 120 ? 39.319 -6.352 -19.392 1.00 85.75 120 PHE A O 1
ATOM 902 N N . ALA A 1 121 ? 39.893 -7.801 -17.795 1.00 86.50 121 ALA A N 1
ATOM 903 C CA . ALA A 1 121 ? 38.998 -7.261 -16.780 1.00 86.50 121 ALA A CA 1
ATOM 904 C C . ALA A 1 121 ? 39.805 -6.494 -15.732 1.00 86.50 121 ALA A C 1
ATOM 906 O O . ALA A 1 121 ? 40.553 -7.109 -14.968 1.00 86.50 121 ALA A O 1
ATOM 907 N N . ASN A 1 122 ? 39.614 -5.177 -15.653 1.00 87.44 122 ASN A N 1
ATOM 908 C CA . ASN A 1 122 ? 40.191 -4.337 -14.601 1.00 87.44 122 ASN A CA 1
ATOM 909 C C . ASN A 1 122 ? 39.144 -4.035 -13.519 1.00 87.44 122 ASN A C 1
ATOM 911 O O . ASN A 1 122 ? 38.431 -3.038 -13.613 1.00 87.44 122 ASN A O 1
ATOM 915 N N . GLU A 1 123 ? 39.034 -4.904 -12.502 1.00 83.81 123 GLU A N 1
ATOM 916 C CA . GLU A 1 123 ? 37.944 -4.906 -11.498 1.00 83.81 123 GLU A CA 1
ATOM 917 C C . GLU A 1 123 ? 37.674 -3.545 -10.831 1.00 83.81 123 GLU A C 1
ATOM 919 O O . GLU A 1 123 ? 36.523 -3.195 -10.572 1.00 83.81 123 GLU A O 1
ATOM 924 N N . GLU A 1 124 ? 38.696 -2.715 -10.646 1.00 88.50 124 GLU A N 1
ATOM 925 C CA . GLU A 1 124 ? 38.533 -1.422 -9.973 1.00 88.50 124 GLU A CA 1
ATOM 926 C C . GLU A 1 124 ? 38.044 -0.292 -10.881 1.00 88.50 124 GLU A C 1
ATOM 928 O O . GLU A 1 124 ? 37.847 0.820 -10.401 1.00 88.50 124 GLU A O 1
ATOM 933 N N . TYR A 1 125 ? 37.838 -0.561 -12.172 1.00 87.44 125 TYR A N 1
ATOM 934 C CA . TYR A 1 125 ? 37.404 0.415 -13.177 1.00 87.44 125 TYR A CA 1
ATOM 935 C C . TYR A 1 125 ? 36.016 0.109 -13.760 1.00 87.44 125 TYR A C 1
ATOM 937 O O . TYR A 1 125 ? 35.610 0.736 -14.740 1.00 87.44 125 TYR A O 1
ATOM 945 N N . TRP A 1 126 ? 35.270 -0.841 -13.188 1.00 86.38 126 TRP A N 1
ATOM 946 C CA . TRP A 1 126 ? 33.958 -1.266 -13.701 1.00 86.38 126 TRP A CA 1
ATOM 947 C C . TRP A 1 126 ? 32.821 -0.283 -13.433 1.00 86.38 126 TRP A C 1
ATOM 949 O O . TRP A 1 126 ? 31.763 -0.391 -14.056 1.00 86.38 126 TRP A O 1
ATOM 959 N N . GLY A 1 127 ? 33.021 0.682 -12.537 1.00 88.56 127 GLY A N 1
ATOM 960 C CA . GLY A 1 127 ? 31.980 1.616 -12.156 1.00 88.56 127 GLY A CA 1
ATOM 961 C C . GLY A 1 127 ? 31.548 2.486 -13.324 1.00 88.56 127 GLY A C 1
ATOM 962 O O . GLY A 1 127 ? 32.374 3.152 -13.952 1.00 88.56 127 GLY A O 1
ATOM 963 N N . VAL A 1 128 ? 30.241 2.576 -13.572 1.00 87.69 128 VAL A N 1
ATOM 964 C CA . VAL A 1 128 ? 29.684 3.627 -14.441 1.00 87.69 128 VAL A CA 1
ATOM 965 C C . VAL A 1 128 ? 29.866 5.021 -13.824 1.00 87.69 128 VAL A C 1
ATOM 967 O O . VAL A 1 128 ? 29.854 6.021 -14.548 1.00 87.69 128 VAL A O 1
ATOM 970 N N . VAL A 1 129 ? 30.088 5.096 -12.509 1.00 88.12 129 VAL A N 1
ATOM 971 C CA . VAL A 1 129 ? 30.638 6.258 -11.801 1.00 88.12 129 VAL A CA 1
ATOM 972 C C . VAL A 1 129 ? 31.958 5.893 -11.111 1.00 88.12 129 VAL A C 1
ATOM 974 O O . VAL A 1 129 ? 32.193 4.729 -10.796 1.00 88.12 129 VAL A O 1
ATOM 977 N N . ASP A 1 130 ? 32.835 6.872 -10.886 1.00 88.50 130 ASP A N 1
ATOM 978 C CA . ASP A 1 130 ? 34.075 6.648 -10.122 1.00 88.50 130 ASP A CA 1
ATOM 979 C C . ASP A 1 130 ? 33.806 6.460 -8.614 1.00 88.50 130 ASP A C 1
ATOM 981 O O . ASP A 1 130 ? 32.666 6.590 -8.158 1.00 88.50 130 ASP A O 1
ATOM 985 N N . ILE A 1 131 ? 34.849 6.192 -7.816 1.00 89.06 131 ILE A N 1
ATOM 986 C CA . ILE A 1 131 ? 34.738 5.976 -6.357 1.00 89.06 131 ILE A CA 1
ATOM 987 C C . ILE A 1 131 ? 34.093 7.162 -5.609 1.00 89.06 131 ILE A C 1
ATOM 989 O O . ILE A 1 131 ? 33.477 6.994 -4.554 1.00 89.06 131 ILE A O 1
ATOM 993 N N . TYR A 1 132 ? 34.183 8.369 -6.172 1.00 90.69 132 TYR A N 1
ATOM 994 C CA . TYR A 1 132 ? 33.608 9.601 -5.631 1.00 90.69 132 TYR A CA 1
ATOM 995 C C . TYR A 1 132 ? 32.224 9.916 -6.214 1.00 90.69 132 TYR A C 1
ATOM 997 O O . TYR A 1 132 ? 31.629 10.939 -5.874 1.00 90.69 132 TYR A O 1
ATOM 1005 N N . ARG A 1 133 ? 31.671 9.003 -7.023 1.00 90.00 133 ARG A N 1
ATOM 1006 C CA . ARG A 1 133 ? 30.386 9.102 -7.724 1.00 90.00 133 ARG A CA 1
ATOM 1007 C C . ARG A 1 133 ? 30.348 10.164 -8.822 1.00 90.00 133 ARG A C 1
ATOM 1009 O O . ARG A 1 133 ? 29.259 10.580 -9.226 1.00 90.00 133 ARG A O 1
ATOM 1016 N N . ASN A 1 134 ? 31.497 10.578 -9.348 1.00 89.06 134 ASN A N 1
ATOM 1017 C CA . ASN A 1 134 ? 31.515 11.391 -10.554 1.00 89.06 134 ASN A CA 1
ATOM 1018 C C . ASN A 1 134 ? 31.119 10.525 -11.752 1.00 89.06 134 ASN A C 1
ATOM 1020 O O . ASN A 1 134 ? 31.590 9.398 -11.925 1.00 89.06 134 ASN A O 1
ATOM 1024 N N . ALA A 1 135 ? 30.229 11.059 -12.586 1.00 88.50 135 ALA A N 1
ATOM 1025 C CA . ALA A 1 135 ? 29.726 10.351 -13.752 1.00 88.50 135 ALA A CA 1
ATOM 1026 C C . ALA A 1 135 ? 30.841 10.081 -14.769 1.00 88.50 135 ALA A C 1
ATOM 1028 O O . ALA A 1 135 ? 31.488 11.015 -15.248 1.00 88.50 135 ALA A O 1
ATOM 1029 N N . LYS A 1 136 ? 30.999 8.817 -15.172 1.00 85.44 136 LYS A N 1
ATOM 1030 C CA . LYS A 1 136 ? 31.847 8.445 -16.308 1.00 85.44 136 LYS A CA 1
ATOM 1031 C C . LYS A 1 136 ? 31.039 8.430 -17.612 1.00 85.44 136 LYS A C 1
ATOM 1033 O O . LYS A 1 136 ? 29.804 8.446 -17.580 1.00 85.44 136 LYS A O 1
ATOM 1038 N N . PRO A 1 137 ? 31.690 8.349 -18.790 1.00 84.94 137 PRO A N 1
ATOM 1039 C CA . PRO A 1 137 ? 30.986 8.265 -20.071 1.00 84.94 137 PRO A CA 1
ATOM 1040 C C . PRO A 1 137 ? 29.917 7.159 -20.140 1.00 84.94 137 PRO A C 1
ATOM 1042 O O . PRO A 1 137 ? 28.847 7.390 -20.702 1.00 84.94 137 PRO A O 1
ATOM 1045 N N . GLY A 1 138 ? 30.158 5.996 -19.517 1.00 82.19 138 GLY A N 1
ATOM 1046 C CA . GLY A 1 138 ? 29.189 4.895 -19.443 1.00 82.19 138 GLY A CA 1
ATOM 1047 C C . GLY A 1 138 ? 27.876 5.277 -18.749 1.00 82.19 138 GLY A C 1
ATOM 1048 O O . GLY A 1 138 ? 26.803 4.964 -19.262 1.00 82.19 138 GLY A O 1
ATOM 1049 N N . TYR A 1 139 ? 27.938 6.039 -17.649 1.00 86.56 139 TYR A N 1
ATOM 1050 C CA . TYR A 1 139 ? 26.747 6.545 -16.956 1.00 86.56 139 TYR A CA 1
ATOM 1051 C C . TYR A 1 139 ? 25.905 7.450 -17.856 1.00 86.56 139 TYR A C 1
ATOM 1053 O O . TYR A 1 139 ? 24.694 7.271 -17.961 1.00 86.56 139 TYR A O 1
ATOM 1061 N N . ASN A 1 140 ? 26.535 8.410 -18.540 1.00 84.69 140 ASN A N 1
ATOM 1062 C CA . ASN A 1 140 ? 25.815 9.345 -19.410 1.00 84.69 140 ASN A CA 1
ATOM 1063 C C . ASN A 1 140 ? 25.174 8.633 -20.610 1.00 84.69 140 ASN A C 1
ATOM 1065 O O . ASN A 1 140 ? 24.054 8.969 -21.009 1.00 84.69 140 ASN A O 1
ATOM 1069 N N . ALA A 1 141 ? 25.859 7.627 -21.155 1.00 80.19 141 ALA A N 1
ATOM 1070 C CA . ALA A 1 141 ? 25.351 6.810 -22.246 1.00 80.19 141 ALA A CA 1
ATOM 1071 C C . ALA A 1 141 ? 24.128 5.984 -21.814 1.00 80.19 141 ALA A C 1
ATOM 1073 O O . ALA A 1 141 ? 23.087 6.046 -22.469 1.00 80.19 141 ALA A O 1
ATOM 1074 N N . LEU A 1 142 ? 24.200 5.309 -20.659 1.00 82.69 142 LEU A N 1
ATOM 1075 C CA . LEU A 1 142 ? 23.054 4.602 -20.082 1.00 82.69 142 LEU A CA 1
ATOM 1076 C C . LEU A 1 142 ? 21.904 5.554 -19.760 1.00 82.69 142 LEU A C 1
ATOM 1078 O O . LEU A 1 142 ? 20.779 5.305 -20.182 1.00 82.69 142 LEU A O 1
ATOM 1082 N N . LYS A 1 143 ? 22.168 6.680 -19.090 1.00 84.81 143 LYS A N 1
ATOM 1083 C CA . LYS A 1 143 ? 21.152 7.697 -18.786 1.00 84.81 143 LYS A CA 1
ATOM 1084 C C . LYS A 1 143 ? 20.387 8.121 -20.042 1.00 84.81 143 LYS A C 1
ATOM 1086 O O . LYS A 1 143 ? 19.161 8.179 -20.022 1.00 84.81 143 LYS A O 1
ATOM 1091 N N . THR A 1 144 ? 21.102 8.370 -21.138 1.00 81.88 144 THR A N 1
ATOM 1092 C CA . THR A 1 144 ? 20.500 8.730 -22.430 1.00 81.88 144 THR A CA 1
ATOM 1093 C C . THR A 1 144 ? 19.682 7.575 -23.012 1.00 81.88 144 THR A C 1
ATOM 1095 O O . THR A 1 144 ? 18.554 7.779 -23.456 1.00 81.88 144 THR A O 1
ATOM 1098 N N . ALA A 1 145 ? 20.213 6.351 -22.975 1.00 74.94 145 ALA A N 1
ATOM 1099 C CA . ALA A 1 145 ? 19.548 5.174 -23.523 1.00 74.94 145 ALA A CA 1
ATOM 1100 C C . ALA A 1 145 ? 18.265 4.787 -22.755 1.00 74.94 145 ALA A C 1
ATOM 1102 O O . ALA A 1 145 ? 17.290 4.350 -23.374 1.00 74.94 145 ALA A O 1
ATOM 1103 N N . PHE A 1 146 ? 18.245 4.999 -21.434 1.00 73.81 146 PHE A N 1
ATOM 1104 C CA . PHE A 1 146 ? 17.077 4.800 -20.571 1.00 73.81 146 PHE A CA 1
ATOM 1105 C C . PHE A 1 146 ? 16.040 5.925 -20.700 1.00 73.81 146 PHE A C 1
ATOM 1107 O O . PHE A 1 146 ? 14.844 5.648 -20.631 1.00 73.81 146 PHE A O 1
ATOM 1114 N N . ALA A 1 147 ? 16.458 7.172 -20.948 1.00 67.12 147 ALA A N 1
ATOM 1115 C CA . ALA A 1 147 ? 15.547 8.314 -21.088 1.00 67.12 147 ALA A CA 1
ATOM 1116 C C . ALA A 1 147 ? 14.538 8.165 -22.246 1.00 67.12 147 ALA A C 1
ATOM 1118 O O . ALA A 1 147 ? 13.466 8.760 -22.205 1.00 67.12 147 ALA A O 1
ATOM 1119 N N . GLY A 1 148 ? 14.847 7.344 -23.257 1.00 55.06 148 GLY A N 1
ATOM 1120 C CA . GLY A 1 148 ? 13.930 7.011 -24.353 1.00 55.06 148 GLY A CA 1
ATOM 1121 C C . GLY A 1 148 ? 13.010 5.808 -24.097 1.00 55.06 148 GLY A C 1
ATOM 1122 O O . GLY A 1 148 ? 12.386 5.334 -25.045 1.00 55.06 148 GLY A O 1
ATOM 1123 N N . SER A 1 149 ? 12.977 5.232 -22.887 1.00 49.16 149 SER A N 1
ATOM 1124 C CA . SER A 1 149 ? 12.194 4.016 -22.600 1.00 49.16 149 SER A CA 1
ATOM 1125 C C . SER A 1 149 ? 11.888 3.743 -21.128 1.00 49.16 149 SER A C 1
ATOM 1127 O O . SER A 1 149 ? 11.742 2.580 -20.761 1.00 49.16 149 SER A O 1
ATOM 1129 N N . THR A 1 150 ? 11.772 4.740 -20.257 1.00 40.50 150 THR A N 1
ATOM 1130 C CA . THR A 1 150 ? 11.119 4.474 -18.970 1.00 40.50 150 THR A CA 1
ATOM 1131 C C . THR A 1 150 ? 9.610 4.390 -19.219 1.00 40.50 150 THR A C 1
ATOM 1133 O O . THR A 1 150 ? 9.031 5.415 -19.595 1.00 40.50 150 THR A O 1
ATOM 1136 N N . PRO A 1 151 ? 8.929 3.246 -18.976 1.00 48.03 151 PRO A N 1
ATOM 1137 C CA . PRO A 1 151 ? 7.566 3.346 -18.474 1.00 48.03 151 PRO A CA 1
ATOM 1138 C C . PRO A 1 151 ? 7.613 4.360 -17.325 1.00 48.03 151 PRO A C 1
ATOM 1140 O O . PRO A 1 151 ? 8.583 4.322 -16.552 1.00 48.03 151 PRO A O 1
ATOM 1143 N N . PRO A 1 152 ? 6.660 5.300 -17.230 1.00 50.22 152 PRO A N 1
ATOM 1144 C CA . PRO A 1 152 ? 6.605 6.182 -16.075 1.00 50.22 152 PRO A CA 1
ATOM 1145 C C . PRO A 1 152 ? 6.750 5.323 -14.809 1.00 50.22 152 PRO A C 1
ATOM 1147 O O . PRO A 1 152 ? 6.207 4.210 -14.788 1.00 50.22 152 PRO A O 1
ATOM 1150 N N . PRO A 1 153 ? 7.535 5.765 -13.803 1.00 51.66 153 PRO A N 1
ATOM 1151 C CA . PRO A 1 153 ? 7.661 5.022 -12.556 1.00 51.66 153 PRO A CA 1
ATOM 1152 C C . PRO A 1 153 ? 6.261 4.596 -12.101 1.00 51.66 153 PRO A C 1
ATOM 1154 O O . PRO A 1 153 ? 5.339 5.414 -12.221 1.00 51.66 153 PRO A O 1
ATOM 1157 N N . PRO A 1 154 ? 6.075 3.331 -11.665 1.00 57.03 154 PRO A N 1
ATOM 1158 C CA . PRO A 1 154 ? 4.757 2.832 -11.313 1.00 57.03 154 PRO A CA 1
ATOM 1159 C C . PRO A 1 154 ? 4.096 3.841 -10.373 1.00 57.03 154 PRO A C 1
ATOM 1161 O O . PRO A 1 154 ? 4.768 4.331 -9.457 1.00 57.03 154 PRO A O 1
ATOM 1164 N N . PRO A 1 155 ? 2.833 4.215 -10.626 1.00 65.69 155 PRO A N 1
ATOM 1165 C CA . PRO A 1 155 ? 2.223 5.319 -9.911 1.00 65.69 155 PRO A CA 1
ATOM 1166 C C . PRO A 1 155 ? 2.280 5.054 -8.407 1.00 65.69 155 PRO A C 1
ATOM 1168 O O . PRO A 1 155 ? 1.810 4.025 -7.931 1.00 65.69 155 PRO A O 1
ATOM 1171 N N . SER A 1 156 ? 2.891 5.963 -7.654 1.00 71.06 156 SER A N 1
ATOM 1172 C CA . SER A 1 156 ? 3.007 5.845 -6.202 1.00 71.06 156 SER A CA 1
ATOM 1173 C C . SER A 1 156 ? 1.864 6.596 -5.529 1.00 71.06 156 SER A C 1
ATOM 1175 O O . SER A 1 156 ? 1.639 7.767 -5.833 1.00 71.06 156 SER A O 1
ATOM 1177 N N . GLY A 1 157 ? 1.171 5.960 -4.590 1.00 81.62 157 GLY A N 1
ATOM 1178 C CA . GLY A 1 157 ? 0.079 6.580 -3.846 1.00 81.62 157 GLY A CA 1
ATOM 1179 C C . GLY A 1 157 ? -0.477 5.666 -2.759 1.00 81.62 157 GLY A C 1
ATOM 1180 O O . GLY A 1 157 ? -0.140 4.486 -2.686 1.00 81.62 157 GLY A O 1
ATOM 1181 N N . ILE A 1 158 ? -1.338 6.227 -1.911 1.00 82.00 158 ILE A N 1
ATOM 1182 C CA . ILE A 1 158 ? -2.169 5.472 -0.961 1.00 82.00 158 ILE A CA 1
ATOM 1183 C C . ILE A 1 158 ? -3.236 4.658 -1.701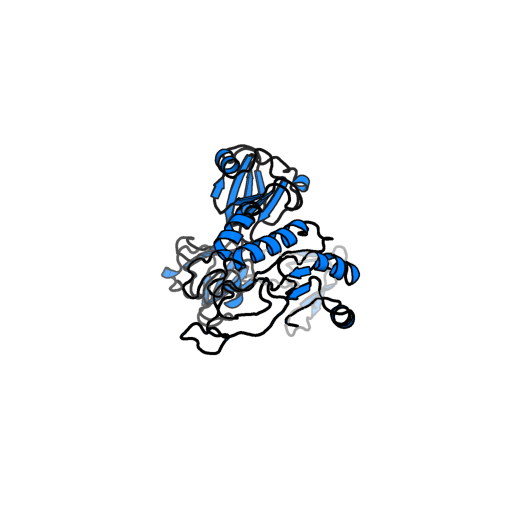 1.00 82.00 158 ILE A C 1
ATOM 1185 O O . ILE A 1 158 ? -3.630 3.580 -1.257 1.00 82.00 158 ILE A O 1
ATOM 1189 N N . THR A 1 159 ? -3.684 5.174 -2.840 1.00 92.31 159 THR A N 1
ATOM 1190 C CA . THR A 1 159 ? -4.506 4.464 -3.813 1.00 92.31 159 THR A CA 1
ATOM 1191 C C . THR A 1 159 ? -3.912 4.658 -5.201 1.00 92.31 159 THR A C 1
ATOM 1193 O O . THR A 1 159 ? -3.316 5.701 -5.479 1.00 92.31 159 THR A O 1
ATOM 1196 N N . ILE A 1 160 ? -4.062 3.661 -6.067 1.00 93.88 160 ILE A N 1
ATOM 1197 C CA . ILE A 1 160 ? -3.801 3.797 -7.501 1.00 93.88 160 ILE A CA 1
ATOM 1198 C C . ILE A 1 160 ? -5.122 3.560 -8.220 1.00 93.88 160 ILE A C 1
ATOM 1200 O O . ILE A 1 160 ? -5.753 2.527 -8.000 1.00 93.88 160 ILE A O 1
ATOM 1204 N N . VAL A 1 161 ? -5.538 4.509 -9.055 1.00 96.62 161 VAL A N 1
ATOM 1205 C CA . VAL A 1 161 ? -6.719 4.383 -9.920 1.00 96.62 161 VAL A CA 1
ATOM 1206 C C . VAL A 1 161 ? -6.282 4.002 -11.327 1.00 96.62 161 VAL A C 1
ATOM 1208 O O . VAL A 1 161 ? -5.242 4.470 -11.794 1.00 96.62 161 VAL A O 1
ATOM 1211 N N . TYR A 1 162 ? -7.066 3.155 -11.983 1.00 94.38 162 TYR A N 1
ATOM 1212 C CA . TYR A 1 162 ? -6.749 2.568 -13.278 1.00 94.38 162 TYR A CA 1
ATOM 1213 C C . TYR A 1 162 ? -7.899 2.768 -14.254 1.00 94.38 162 TYR A C 1
ATOM 1215 O O . TYR A 1 162 ? -9.070 2.607 -13.889 1.00 94.38 162 TYR A O 1
ATOM 1223 N N . LYS A 1 163 ? -7.525 3.064 -15.499 1.00 93.31 163 LYS A N 1
ATOM 1224 C CA . LYS A 1 163 ? -8.454 3.230 -16.611 1.00 93.31 163 LYS A CA 1
ATOM 1225 C C . LYS A 1 163 ? -9.276 1.981 -16.871 1.00 93.31 163 LYS A C 1
ATOM 1227 O O . LYS A 1 163 ? -10.479 2.071 -17.050 1.00 93.31 163 LYS A O 1
ATOM 1232 N N . ASP A 1 164 ? -8.622 0.825 -16.854 1.00 86.50 164 ASP A N 1
ATOM 1233 C CA . ASP A 1 164 ? -9.235 -0.442 -17.226 1.00 86.50 164 ASP A CA 1
ATOM 1234 C C . ASP A 1 164 ? -9.366 -1.367 -16.006 1.00 86.50 164 ASP A C 1
ATOM 1236 O O . ASP A 1 164 ? -8.716 -1.192 -14.966 1.00 86.50 164 ASP A O 1
ATOM 1240 N N . CYS A 1 165 ? -10.212 -2.393 -16.120 1.00 89.25 165 CYS A N 1
ATOM 1241 C CA . CYS A 1 165 ? -10.290 -3.442 -15.105 1.00 89.25 165 CYS A CA 1
ATOM 1242 C C . CYS A 1 165 ? -8.971 -4.232 -14.996 1.00 89.25 165 CYS A C 1
ATOM 1244 O O . CYS A 1 165 ? -8.096 -4.197 -15.863 1.00 89.25 165 CYS A O 1
ATOM 1246 N N . ASN A 1 166 ? -8.839 -4.979 -13.904 1.00 90.62 166 ASN A N 1
ATOM 1247 C CA . ASN A 1 166 ? -7.676 -5.785 -13.540 1.00 90.62 166 ASN A CA 1
ATOM 1248 C C . ASN A 1 166 ? -6.382 -4.970 -13.396 1.00 90.62 166 ASN A C 1
ATOM 1250 O O . ASN A 1 166 ? -5.304 -5.476 -13.700 1.00 90.62 166 ASN A O 1
ATOM 1254 N N . TYR A 1 167 ? -6.496 -3.731 -12.901 1.00 86.81 167 TYR A N 1
ATOM 1255 C CA . TYR A 1 167 ? -5.365 -2.839 -12.628 1.00 86.81 167 TYR A CA 1
ATOM 1256 C C . TYR A 1 167 ? -4.515 -2.562 -13.875 1.00 86.81 167 TYR A C 1
ATOM 1258 O O . TYR A 1 167 ? -3.283 -2.594 -13.828 1.00 86.81 167 TYR A O 1
ATOM 1266 N N . SER A 1 168 ? -5.179 -2.338 -15.010 1.00 82.19 168 SER A N 1
ATOM 1267 C CA . SER A 1 168 ? -4.533 -2.154 -16.309 1.00 82.19 168 SER A CA 1
ATOM 1268 C C . SER A 1 168 ? -4.883 -0.804 -16.943 1.00 82.19 168 SER A C 1
ATOM 1270 O O . SER A 1 168 ? -5.664 -0.022 -16.398 1.00 82.19 168 SER A O 1
ATOM 1272 N N . GLY A 1 169 ? -4.237 -0.492 -18.066 1.00 83.25 169 GLY A N 1
ATOM 1273 C CA . GLY A 1 169 ? -4.381 0.804 -18.722 1.00 83.25 169 GLY A CA 1
ATOM 1274 C C . GLY A 1 169 ? -3.618 1.926 -18.024 1.00 83.25 169 GLY A C 1
ATOM 1275 O O . GLY A 1 169 ? -2.665 1.699 -17.275 1.00 83.25 169 GLY A O 1
ATOM 1276 N N . ASN A 1 170 ? -4.026 3.163 -18.310 1.00 85.94 170 ASN A N 1
ATOM 1277 C CA . ASN A 1 170 ? -3.460 4.343 -17.665 1.00 85.94 170 ASN A CA 1
ATOM 1278 C C . ASN A 1 170 ? -3.710 4.294 -16.151 1.00 85.94 170 ASN A C 1
ATOM 1280 O O . ASN A 1 170 ? -4.811 3.958 -15.719 1.00 85.94 170 ASN A O 1
ATOM 1284 N N . ALA A 1 171 ? -2.696 4.638 -15.360 1.00 88.88 171 ALA A N 1
ATOM 1285 C CA . ALA A 1 171 ? -2.733 4.487 -13.915 1.00 88.88 171 ALA A CA 1
ATOM 1286 C C . ALA A 1 171 ? -2.168 5.726 -13.216 1.00 88.88 171 ALA A C 1
ATOM 1288 O O . ALA A 1 171 ? -1.142 6.269 -13.627 1.00 88.88 171 ALA A O 1
ATOM 1289 N N . VAL A 1 172 ? -2.826 6.161 -12.141 1.00 91.06 172 VAL A N 1
ATOM 1290 C CA . VAL A 1 172 ? -2.461 7.375 -11.397 1.00 91.06 172 VAL A CA 1
ATOM 1291 C C . VAL A 1 172 ? -2.499 7.099 -9.900 1.00 91.06 172 VAL A C 1
ATOM 1293 O O . VAL A 1 172 ? -3.497 6.624 -9.363 1.00 91.06 172 VAL A O 1
ATOM 1296 N N . GLY A 1 173 ? -1.395 7.404 -9.221 1.00 90.81 173 GLY A N 1
ATOM 1297 C CA . GLY A 1 173 ? -1.251 7.269 -7.777 1.00 90.81 173 GLY A CA 1
ATOM 1298 C C . GLY A 1 173 ? -1.740 8.527 -7.070 1.00 90.81 173 GLY A C 1
ATOM 1299 O O . GLY A 1 173 ? -1.371 9.641 -7.447 1.00 90.81 173 GLY A O 1
ATOM 1300 N N . LEU A 1 174 ? -2.570 8.355 -6.044 1.00 90.12 174 LEU A N 1
ATOM 1301 C CA . LEU A 1 174 ? -3.154 9.439 -5.262 1.00 90.12 174 LEU A CA 1
ATOM 1302 C C . LEU A 1 174 ? -2.836 9.245 -3.775 1.00 90.12 174 LEU A C 1
ATOM 1304 O O . LEU A 1 174 ? -2.937 8.147 -3.222 1.00 90.12 174 LEU A O 1
ATOM 1308 N N . SER A 1 175 ? -2.431 10.332 -3.128 1.00 91.44 175 SER A N 1
ATOM 1309 C CA . SER A 1 175 ? -2.242 10.407 -1.677 1.00 91.44 175 SER A CA 1
ATOM 1310 C C . SER A 1 175 ? -3.566 10.743 -0.989 1.00 91.44 175 SER A C 1
ATOM 1312 O O . SER A 1 175 ? -4.589 10.903 -1.646 1.00 91.44 175 SER A O 1
ATOM 1314 N N . VAL A 1 176 ? -3.558 10.866 0.340 1.00 85.62 176 VAL A N 1
ATOM 1315 C CA . VAL A 1 176 ? -4.699 11.438 1.071 1.00 85.62 176 VAL A CA 1
ATOM 1316 C C . VAL A 1 176 ? -5.006 12.835 0.533 1.00 85.62 176 VAL A C 1
ATOM 1318 O O . VAL A 1 176 ? -4.102 13.662 0.404 1.00 85.62 176 VAL A O 1
ATOM 1321 N N . GLY A 1 177 ? -6.276 13.094 0.242 1.00 90.94 177 GLY A N 1
ATOM 1322 C CA . GLY A 1 177 ? -6.724 14.368 -0.294 1.00 90.94 177 GLY A CA 1
ATOM 1323 C C . GLY A 1 177 ? -8.094 14.299 -0.955 1.00 90.94 177 GLY A C 1
ATOM 1324 O O . GLY A 1 177 ? -8.644 13.227 -1.214 1.00 90.94 177 GLY A O 1
ATOM 1325 N N . ASP A 1 178 ? -8.606 15.486 -1.250 1.00 96.88 178 ASP A N 1
ATOM 1326 C CA . ASP A 1 178 ? -9.862 15.713 -1.948 1.00 96.88 178 ASP A CA 1
ATOM 1327 C C . ASP A 1 178 ? -9.540 16.106 -3.400 1.00 96.88 178 ASP A C 1
ATOM 1329 O O . ASP A 1 178 ? -8.870 17.111 -3.648 1.00 96.88 178 ASP A O 1
ATOM 1333 N N . TYR A 1 179 ? -10.000 15.309 -4.365 1.00 97.12 179 TYR A N 1
ATOM 1334 C CA . TYR A 1 179 ? -9.696 15.468 -5.787 1.00 97.12 179 TYR A CA 1
ATOM 1335 C C . TYR A 1 179 ? -10.978 15.716 -6.586 1.00 97.12 179 TYR A C 1
ATOM 1337 O O . TYR A 1 179 ? -11.733 14.790 -6.881 1.00 97.12 179 TYR A O 1
ATOM 1345 N N . ASN A 1 180 ? -11.224 16.975 -6.946 1.00 98.00 180 ASN A N 1
ATOM 1346 C CA . ASN A 1 180 ? -12.234 17.316 -7.948 1.00 98.00 180 ASN A CA 1
ATOM 1347 C C . ASN A 1 180 ? -11.749 16.940 -9.366 1.00 98.00 180 ASN A C 1
ATOM 1349 O O . ASN A 1 180 ? -10.584 16.573 -9.551 1.00 98.00 180 ASN A O 1
ATOM 1353 N N . TYR A 1 181 ? -12.614 17.043 -10.375 1.00 97.69 181 TYR A N 1
ATOM 1354 C CA . TYR A 1 181 ? -12.297 16.657 -11.751 1.00 97.69 181 TYR A CA 1
ATOM 1355 C C . TYR A 1 181 ? -11.055 17.385 -12.281 1.00 97.69 181 TYR A C 1
ATOM 1357 O O . TYR A 1 181 ? -10.169 16.762 -12.859 1.00 97.69 181 TYR A O 1
ATOM 1365 N N . GLY A 1 182 ? -10.917 18.689 -12.020 1.00 95.75 182 GLY A N 1
ATOM 1366 C CA . GLY A 1 182 ? -9.728 19.445 -12.427 1.00 95.75 182 GLY A CA 1
ATOM 1367 C C . GLY A 1 182 ? -8.428 18.888 -11.827 1.00 95.75 182 GLY A C 1
ATOM 1368 O O . GLY A 1 182 ? -7.418 18.748 -12.523 1.00 95.75 182 GLY A O 1
ATOM 1369 N N . ALA A 1 183 ? -8.448 18.511 -10.546 1.00 92.38 183 ALA A N 1
ATOM 1370 C CA . ALA A 1 183 ? -7.312 17.888 -9.871 1.00 92.38 183 ALA A CA 1
ATOM 1371 C C . ALA A 1 183 ? -6.995 16.476 -10.402 1.00 92.38 183 ALA A C 1
ATOM 1373 O O . ALA A 1 183 ? -5.826 16.087 -10.425 1.00 92.38 183 ALA A O 1
ATOM 1374 N N . LEU A 1 184 ? -8.004 15.720 -10.833 1.00 95.00 184 LEU A N 1
ATOM 1375 C CA . LEU A 1 184 ? -7.841 14.403 -11.455 1.00 95.00 184 LEU A CA 1
ATOM 1376 C C . LEU A 1 184 ? -7.292 14.518 -12.884 1.00 95.00 184 LEU A C 1
ATOM 1378 O O . LEU A 1 184 ? -6.282 13.893 -13.212 1.00 95.00 184 LEU A O 1
ATOM 1382 N N . ASN A 1 185 ? -7.870 15.404 -13.692 1.00 94.06 185 ASN A N 1
ATOM 1383 C CA . ASN A 1 185 ? -7.480 15.633 -15.080 1.00 94.06 185 ASN A CA 1
ATOM 1384 C C . ASN A 1 185 ? -6.030 16.126 -15.199 1.00 94.06 185 ASN A C 1
ATOM 1386 O O . ASN A 1 185 ? -5.258 15.622 -16.009 1.00 94.06 185 ASN A O 1
ATOM 1390 N N . THR A 1 186 ? -5.608 17.045 -14.324 1.00 88.62 186 THR A N 1
ATOM 1391 C CA . THR A 1 186 ? -4.204 17.513 -14.253 1.00 88.62 186 THR A CA 1
ATOM 1392 C C . THR A 1 186 ? -3.202 16.408 -13.908 1.00 88.62 186 THR A C 1
ATOM 1394 O O . THR A 1 186 ? -2.015 16.551 -14.191 1.00 88.62 186 THR A O 1
ATOM 1397 N N . ARG A 1 187 ? -3.667 15.302 -13.315 1.00 88.06 187 ARG A N 1
ATOM 1398 C CA . ARG A 1 187 ? -2.865 14.113 -12.994 1.00 88.06 187 ARG A CA 1
ATOM 1399 C C . ARG A 1 187 ? -3.005 13.001 -14.033 1.00 88.06 187 ARG A C 1
ATOM 1401 O O . ARG A 1 187 ? -2.398 11.951 -13.862 1.00 88.06 187 ARG A O 1
ATOM 1408 N N . GLY A 1 188 ? -3.769 13.234 -15.099 1.00 88.94 188 GLY A N 1
ATOM 1409 C CA . GLY A 1 188 ? -3.960 12.291 -16.196 1.00 88.94 188 GLY A CA 1
ATOM 1410 C C . GLY A 1 188 ? -5.126 11.322 -16.015 1.00 88.94 188 GLY A C 1
ATOM 1411 O O . GLY A 1 188 ? -5.176 10.333 -16.734 1.00 88.94 188 GLY A O 1
ATOM 1412 N N . VAL A 1 189 ? -6.054 11.570 -15.087 1.00 93.19 189 VAL A N 1
ATOM 1413 C CA . VAL A 1 189 ? -7.297 10.789 -14.965 1.00 93.19 189 VAL A CA 1
ATOM 1414 C C . VAL A 1 189 ? -8.405 11.507 -15.734 1.00 93.19 189 VAL A C 1
ATOM 1416 O O . VAL A 1 189 ? -8.786 12.619 -15.365 1.00 93.19 189 VAL A O 1
ATOM 1419 N N . ALA A 1 190 ? -8.903 10.899 -16.811 1.00 95.25 190 ALA A N 1
ATOM 1420 C CA . ALA A 1 190 ? -10.010 11.461 -17.580 1.00 95.25 190 ALA A CA 1
ATOM 1421 C C . ALA A 1 190 ? -11.340 11.353 -16.813 1.00 95.25 190 ALA A C 1
ATOM 1423 O O . ALA A 1 190 ? -11.456 10.609 -15.837 1.00 95.25 190 ALA A O 1
ATOM 1424 N N . ASN A 1 191 ? -12.334 12.139 -17.239 1.00 97.50 191 ASN A N 1
ATOM 1425 C CA . ASN A 1 191 ? -13.654 12.095 -16.617 1.00 97.50 191 ASN A CA 1
ATOM 1426 C C . ASN A 1 191 ? -14.290 10.734 -16.866 1.00 97.50 191 ASN A C 1
ATOM 1428 O O . ASN A 1 191 ? -14.198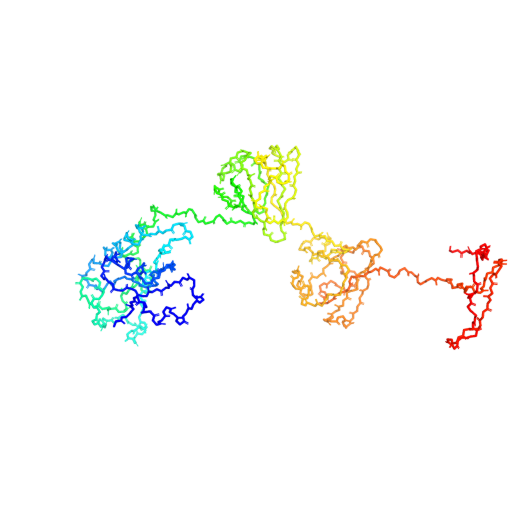 10.258 -17.996 1.00 97.50 191 ASN A O 1
ATOM 1432 N N . GLU A 1 192 ? -14.966 10.169 -15.862 1.00 97.12 192 GLU A N 1
ATOM 1433 C CA . GLU A 1 192 ? -15.730 8.931 -16.048 1.00 97.12 192 GLU A CA 1
ATOM 1434 C C . GLU A 1 192 ? -14.857 7.795 -16.617 1.00 97.12 192 GLU A C 1
ATOM 1436 O O . GLU A 1 192 ? -15.288 7.033 -17.466 1.00 97.12 192 GLU A O 1
ATOM 1441 N N . ASP A 1 193 ? -13.602 7.691 -16.166 1.00 93.75 193 ASP A N 1
ATOM 1442 C CA . ASP A 1 193 ? -12.600 6.800 -16.781 1.00 93.75 193 ASP A CA 1
ATOM 1443 C C . ASP A 1 193 ? -11.892 5.903 -15.758 1.00 93.75 193 ASP A C 1
ATOM 1445 O O . ASP A 1 193 ? -10.763 5.484 -15.973 1.00 93.75 193 ASP A O 1
ATOM 1449 N N . ILE A 1 194 ? -12.492 5.680 -14.584 1.00 97.88 194 ILE A N 1
ATOM 1450 C CA . ILE A 1 194 ? -11.939 4.793 -13.550 1.00 97.88 194 ILE A CA 1
ATOM 1451 C C . ILE A 1 194 ? -12.731 3.486 -13.557 1.00 97.88 194 ILE A C 1
ATOM 1453 O O . ILE A 1 194 ? -13.912 3.471 -13.200 1.00 97.88 194 ILE A O 1
ATOM 1457 N N . SER A 1 195 ? -12.052 2.383 -13.876 1.00 97.62 195 SER A N 1
ATOM 1458 C CA . SER A 1 195 ? -12.629 1.032 -13.893 1.00 97.62 195 SER A CA 1
ATOM 1459 C C . SER A 1 195 ? -12.093 0.125 -12.778 1.00 97.62 195 SER A C 1
ATOM 1461 O O . SER A 1 195 ? -12.778 -0.807 -12.352 1.00 97.62 195 SER A O 1
ATOM 1463 N N . SER A 1 196 ? -10.888 0.375 -12.254 1.00 97.44 196 SER A N 1
ATOM 1464 C CA . SER A 1 196 ? -10.352 -0.368 -11.102 1.00 97.44 196 SER A CA 1
ATOM 1465 C C . SER A 1 196 ? -9.446 0.484 -10.214 1.00 97.44 196 SER A C 1
ATOM 1467 O O . SER A 1 196 ? -8.988 1.555 -10.613 1.00 97.44 196 SER A O 1
ATOM 1469 N N . LEU A 1 197 ? -9.220 0.040 -8.974 1.00 97.81 197 LEU A N 1
ATOM 1470 C CA . LEU A 1 197 ? -8.362 0.747 -8.023 1.00 97.81 197 LEU A CA 1
ATOM 1471 C C . LEU A 1 197 ? -7.748 -0.168 -6.962 1.00 97.81 197 LEU A C 1
ATOM 1473 O O . LEU A 1 197 ? -8.376 -1.120 -6.494 1.00 97.81 197 LEU A O 1
ATOM 1477 N N . THR A 1 198 ? -6.532 0.158 -6.532 1.00 93.62 198 THR A N 1
ATOM 1478 C CA . THR A 1 198 ? -5.910 -0.408 -5.327 1.00 93.62 198 THR A CA 1
ATOM 1479 C C . THR A 1 198 ? -6.055 0.557 -4.159 1.00 93.62 198 THR A C 1
ATOM 1481 O O . THR A 1 198 ? -6.048 1.770 -4.352 1.00 93.62 198 THR A O 1
ATOM 1484 N N . VAL A 1 199 ? -6.197 0.044 -2.939 1.00 90.62 199 VAL A N 1
ATOM 1485 C CA . VAL A 1 199 ? -6.331 0.853 -1.723 1.00 90.62 199 VAL A CA 1
ATOM 1486 C C . VAL A 1 199 ? -5.455 0.243 -0.640 1.00 90.62 199 VAL A C 1
ATOM 1488 O O . VAL A 1 199 ? -5.638 -0.918 -0.265 1.00 90.62 199 VAL A O 1
ATOM 1491 N N . ASN A 1 200 ? -4.503 1.021 -0.127 1.00 83.06 200 ASN A N 1
ATOM 1492 C CA . ASN A 1 200 ? -3.677 0.586 0.990 1.00 83.06 200 ASN A CA 1
ATOM 1493 C C . ASN A 1 200 ? -4.538 0.339 2.235 1.00 83.06 200 ASN A C 1
ATOM 1495 O O . ASN A 1 200 ? -5.468 1.090 2.534 1.00 83.06 200 ASN A O 1
ATOM 1499 N N . SER A 1 201 ? -4.189 -0.700 2.996 1.00 79.56 201 SER A N 1
ATOM 1500 C CA . SER A 1 201 ? -4.853 -1.010 4.265 1.00 79.56 201 SER A CA 1
ATOM 1501 C C . SER A 1 201 ? -4.882 0.212 5.194 1.00 79.56 201 SER A C 1
ATOM 1503 O O . SER A 1 201 ? -3.886 0.923 5.324 1.00 79.56 201 SER A O 1
ATOM 1505 N N . GLY A 1 202 ? -6.025 0.446 5.845 1.00 73.06 202 GLY A N 1
ATOM 1506 C CA . GLY A 1 202 ? -6.252 1.605 6.717 1.00 73.06 202 GLY A CA 1
ATOM 1507 C C . GLY A 1 202 ? -6.784 2.853 6.003 1.00 73.06 202 GLY A C 1
ATOM 1508 O O . GLY A 1 202 ? -7.075 3.845 6.671 1.00 73.06 202 GLY A O 1
ATOM 1509 N N . TYR A 1 203 ? -6.972 2.805 4.682 1.00 85.38 203 TYR A N 1
ATOM 1510 C CA . TYR A 1 203 ? -7.522 3.902 3.885 1.00 85.38 203 TYR A CA 1
ATOM 1511 C C . TYR A 1 203 ? -8.792 3.498 3.135 1.00 85.38 203 TYR A C 1
ATOM 1513 O O . TYR A 1 203 ? -9.084 2.321 2.935 1.00 85.38 203 TYR A O 1
ATOM 1521 N N . GLU A 1 204 ? -9.572 4.500 2.752 1.00 93.25 204 GLU A N 1
ATOM 1522 C CA . GLU A 1 204 ? -10.734 4.362 1.888 1.00 93.25 204 GLU A CA 1
ATOM 1523 C C . GLU A 1 204 ? -10.734 5.440 0.809 1.00 93.25 204 GLU A C 1
ATOM 1525 O O . GLU A 1 204 ? -10.223 6.551 0.994 1.00 93.25 204 GLU A O 1
ATOM 1530 N N . VAL A 1 205 ? -11.349 5.095 -0.315 1.00 97.69 205 VAL A N 1
ATOM 1531 C CA . VAL A 1 205 ? -11.615 6.008 -1.418 1.00 97.69 205 VAL A CA 1
ATOM 1532 C C . VAL A 1 205 ? -13.120 6.172 -1.548 1.00 97.69 205 VAL A C 1
ATOM 1534 O O . VAL A 1 205 ? -13.842 5.187 -1.690 1.00 97.69 205 VAL A O 1
ATOM 1537 N N . VAL A 1 206 ? -13.600 7.410 -1.485 1.00 98.00 206 VAL A N 1
ATOM 1538 C CA . VAL A 1 206 ? -14.997 7.743 -1.768 1.00 98.00 206 VAL A CA 1
ATOM 1539 C C . VAL A 1 206 ? -15.070 8.271 -3.191 1.00 98.00 206 VAL A C 1
ATOM 1541 O O . VAL A 1 206 ? -14.508 9.327 -3.473 1.00 98.00 206 VAL A O 1
ATOM 1544 N N . LEU A 1 207 ? -15.727 7.531 -4.078 1.00 98.56 207 LEU A N 1
ATOM 1545 C CA . LEU A 1 207 ? -15.960 7.926 -5.466 1.00 98.56 207 LEU A CA 1
ATOM 1546 C C . LEU A 1 207 ? -17.290 8.675 -5.550 1.00 98.56 207 LEU A C 1
ATOM 1548 O O . LEU A 1 207 ? -18.257 8.269 -4.903 1.00 98.56 207 LEU A O 1
ATOM 1552 N N . TYR A 1 208 ? -17.337 9.745 -6.339 1.00 98.69 208 TYR A N 1
ATOM 1553 C CA . TYR A 1 208 ? -18.522 10.567 -6.562 1.00 98.69 208 TYR A CA 1
ATOM 1554 C C . TYR A 1 208 ? -18.837 10.650 -8.052 1.00 98.69 208 TYR A C 1
ATOM 1556 O O . TYR A 1 208 ? -17.942 10.820 -8.883 1.00 98.69 208 TYR A O 1
ATOM 1564 N N . GLU A 1 209 ? -20.125 10.551 -8.369 1.00 98.31 209 GLU A N 1
ATOM 1565 C CA . GLU A 1 209 ? -20.638 10.616 -9.739 1.00 98.31 209 GLU A CA 1
ATOM 1566 C C . GLU A 1 209 ? -20.439 11.999 -10.365 1.00 98.31 209 GLU A C 1
ATOM 1568 O O . GLU A 1 209 ? -20.086 12.098 -11.533 1.00 98.31 209 GLU A O 1
ATOM 1573 N N . ASN A 1 210 ? -20.596 13.067 -9.579 1.00 98.25 210 ASN A N 1
ATOM 1574 C CA . ASN A 1 210 ? -20.463 14.440 -10.059 1.00 98.25 210 ASN A CA 1
ATOM 1575 C C . ASN A 1 210 ? -19.196 15.110 -9.519 1.00 98.25 210 ASN A C 1
ATOM 1577 O O . ASN A 1 210 ? -18.555 14.643 -8.571 1.00 98.25 210 ASN A O 1
ATOM 1581 N N . ASP A 1 211 ? -18.845 16.250 -10.112 1.00 98.12 211 ASP A N 1
ATOM 1582 C CA . ASP A 1 211 ? -17.708 17.046 -9.662 1.00 98.12 211 ASP A CA 1
ATOM 1583 C C . ASP A 1 211 ? -17.946 17.664 -8.271 1.00 98.12 211 ASP A C 1
ATOM 1585 O O . ASP A 1 211 ? -19.079 17.798 -7.793 1.00 98.12 211 ASP A O 1
ATOM 1589 N N . ASN A 1 212 ? -16.849 18.049 -7.618 1.00 97.12 212 ASN A N 1
ATOM 1590 C CA . ASN A 1 212 ? -16.821 18.685 -6.302 1.00 97.12 212 ASN A CA 1
ATOM 1591 C C . ASN A 1 212 ? -17.583 17.886 -5.229 1.00 97.12 212 ASN A C 1
ATOM 1593 O O . ASN A 1 212 ? -18.209 18.459 -4.337 1.00 97.12 212 ASN A O 1
ATOM 1597 N N . PHE A 1 213 ? -17.469 16.554 -5.294 1.00 97.88 213 PHE A N 1
ATOM 1598 C CA . PHE A 1 213 ? -17.939 15.603 -4.283 1.00 97.88 213 PHE A CA 1
ATOM 1599 C C . PHE A 1 213 ? -19.460 15.598 -4.094 1.00 97.88 213 PHE A C 1
ATOM 1601 O O . PHE A 1 213 ? -19.963 15.527 -2.970 1.00 97.88 213 PHE A O 1
ATOM 1608 N N . THR A 1 214 ? -20.197 15.694 -5.201 1.00 97.81 214 THR A N 1
ATOM 1609 C CA . THR A 1 214 ? -21.666 15.703 -5.223 1.00 97.81 214 THR A CA 1
ATOM 1610 C C . THR A 1 214 ? -22.228 14.501 -5.996 1.00 97.81 214 THR A C 1
ATOM 1612 O O . THR A 1 214 ? -21.482 13.727 -6.594 1.00 97.81 214 THR A O 1
ATOM 1615 N N . GLY A 1 215 ? -23.554 14.328 -5.990 1.00 97.38 215 GLY A N 1
ATOM 1616 C CA . GLY A 1 215 ? -24.219 13.208 -6.670 1.00 97.38 215 GLY A CA 1
ATOM 1617 C C . GLY A 1 215 ? -24.175 11.899 -5.881 1.00 97.38 215 GLY A C 1
ATOM 1618 O O . GLY A 1 215 ? -23.947 11.898 -4.667 1.00 97.38 215 GLY A O 1
ATOM 1619 N N . ALA A 1 216 ? -24.431 10.779 -6.564 1.00 98.00 216 ALA A N 1
ATOM 1620 C CA . ALA A 1 216 ? -24.270 9.460 -5.961 1.00 98.00 216 ALA A CA 1
ATOM 1621 C C . ALA A 1 216 ? -22.810 9.247 -5.527 1.00 98.00 216 ALA A C 1
ATOM 1623 O O . ALA A 1 216 ? -21.893 9.845 -6.091 1.00 98.00 216 ALA A O 1
ATOM 1624 N N . SER A 1 217 ? -22.588 8.395 -4.522 1.00 97.75 217 SER A N 1
ATOM 1625 C CA . SER A 1 217 ? -21.237 8.037 -4.076 1.00 97.75 217 SER A CA 1
ATOM 1626 C C . SER A 1 217 ? -21.129 6.582 -3.625 1.00 97.75 217 SER A C 1
ATOM 1628 O O . SER A 1 217 ? -22.125 5.965 -3.240 1.00 97.75 217 SER A O 1
ATOM 1630 N N . ILE A 1 218 ? -19.911 6.037 -3.673 1.00 98.12 218 ILE A N 1
ATOM 1631 C CA . ILE A 1 218 ? -19.559 4.718 -3.133 1.00 98.12 218 ILE A CA 1
ATOM 1632 C C . ILE A 1 218 ? -18.232 4.786 -2.379 1.00 98.12 218 ILE A C 1
ATOM 1634 O O . ILE A 1 218 ? -17.331 5.534 -2.752 1.00 98.12 218 ILE A O 1
ATOM 1638 N N . VAL A 1 219 ? -18.107 3.989 -1.318 1.00 96.88 219 VAL A N 1
ATOM 1639 C CA . VAL A 1 219 ? -16.880 3.868 -0.523 1.00 96.88 219 VAL A CA 1
ATOM 1640 C C . VAL A 1 219 ? -16.180 2.551 -0.850 1.00 96.88 219 VAL A C 1
ATOM 1642 O O . VAL A 1 219 ? -16.769 1.481 -0.705 1.00 96.88 219 VAL A O 1
ATOM 1645 N N . ILE A 1 220 ? -14.909 2.627 -1.236 1.00 96.56 220 ILE A N 1
ATOM 1646 C CA . ILE A 1 220 ? -14.040 1.489 -1.537 1.00 96.56 220 ILE A CA 1
ATOM 1647 C C . ILE A 1 220 ? -12.941 1.413 -0.471 1.00 96.56 220 ILE A C 1
ATOM 1649 O O . ILE A 1 220 ? -12.163 2.350 -0.310 1.00 96.56 220 ILE A O 1
ATOM 1653 N N . LYS A 1 221 ? -12.883 0.304 0.277 1.00 93.00 221 LYS A N 1
ATOM 1654 C CA . LYS A 1 221 ? -11.971 0.117 1.430 1.00 93.00 221 LYS A CA 1
ATOM 1655 C C . LYS A 1 221 ? -10.833 -0.879 1.184 1.00 93.00 221 LYS A C 1
ATOM 1657 O O . LYS A 1 221 ? -10.008 -1.108 2.060 1.00 93.00 221 LYS A O 1
ATOM 1662 N N . SER A 1 222 ? -10.824 -1.521 0.024 1.00 89.56 222 SER A N 1
ATOM 1663 C CA . SER A 1 222 ? -9.835 -2.525 -0.367 1.00 89.56 222 SER A CA 1
ATOM 1664 C C . SER A 1 222 ? -9.671 -2.518 -1.880 1.00 89.56 222 SER A C 1
ATOM 1666 O O . SER A 1 222 ? -10.479 -1.916 -2.588 1.00 89.56 222 SER A O 1
ATOM 1668 N N . ASN A 1 223 ? -8.646 -3.210 -2.375 1.00 92.75 223 ASN A N 1
ATOM 1669 C CA . ASN A 1 223 ? -8.433 -3.377 -3.809 1.00 92.75 223 ASN A CA 1
ATOM 1670 C C . ASN A 1 223 ? -9.710 -3.882 -4.495 1.00 92.75 223 ASN A C 1
ATOM 1672 O O . ASN A 1 223 ? -10.331 -4.845 -4.037 1.00 92.75 223 ASN A O 1
ATOM 1676 N N . ASN A 1 224 ? -10.080 -3.228 -5.589 1.00 95.88 224 ASN A N 1
ATOM 1677 C CA . ASN A 1 224 ? -11.211 -3.592 -6.418 1.00 95.88 224 ASN A CA 1
ATOM 1678 C C . ASN A 1 224 ? -10.729 -3.711 -7.863 1.00 95.88 224 ASN A C 1
ATOM 1680 O O . ASN A 1 224 ? -10.391 -2.711 -8.497 1.00 95.88 224 ASN A O 1
ATOM 1684 N N . SER A 1 225 ? -10.689 -4.945 -8.365 1.00 94.19 225 SER A N 1
ATOM 1685 C CA . SER A 1 225 ? -10.199 -5.243 -9.707 1.00 94.19 225 SER A CA 1
ATOM 1686 C C . SER A 1 225 ? -11.165 -4.820 -10.807 1.00 94.19 225 SER A C 1
ATOM 1688 O O . SER A 1 225 ? -10.729 -4.743 -11.949 1.00 94.19 225 SER A O 1
ATOM 1690 N N . CYS A 1 226 ? -12.446 -4.558 -10.525 1.00 96.25 226 CYS A N 1
ATOM 1691 C CA . CYS A 1 226 ? -13.390 -4.089 -11.540 1.00 96.25 226 CYS A CA 1
ATOM 1692 C C . CYS A 1 226 ? -14.666 -3.515 -10.904 1.00 96.25 226 CYS A C 1
ATOM 1694 O O . CYS A 1 226 ? -15.436 -4.244 -10.274 1.00 96.25 226 CYS A O 1
ATOM 1696 N N . LEU A 1 227 ? -14.933 -2.226 -11.128 1.00 97.56 227 LEU A N 1
ATOM 1697 C CA . LEU A 1 227 ? -16.071 -1.492 -10.553 1.00 97.56 227 LEU A CA 1
ATOM 1698 C C . LEU A 1 227 ? -17.439 -1.869 -11.157 1.00 97.56 227 LEU A C 1
ATOM 1700 O O . LEU A 1 227 ? -18.482 -1.398 -10.691 1.00 97.56 227 LEU A O 1
ATOM 1704 N N . VAL A 1 228 ? -17.459 -2.740 -12.171 1.00 96.25 228 VAL A N 1
ATOM 1705 C CA . VAL A 1 228 ? -18.678 -3.248 -12.822 1.00 96.25 228 VAL A CA 1
ATOM 1706 C C . VAL A 1 228 ? -19.621 -3.911 -11.820 1.00 96.25 228 VAL A C 1
ATOM 1708 O O . VAL A 1 228 ? -20.818 -3.634 -11.840 1.00 96.25 228 VAL A O 1
ATOM 1711 N N . ALA A 1 229 ? -19.098 -4.737 -10.907 1.00 91.25 229 ALA A N 1
ATOM 1712 C CA . ALA A 1 229 ? -19.922 -5.456 -9.931 1.00 91.25 229 ALA A CA 1
ATOM 1713 C C . ALA A 1 229 ? -20.676 -4.511 -8.978 1.00 91.25 229 ALA A C 1
ATOM 1715 O O . ALA A 1 229 ? -21.726 -4.868 -8.451 1.00 91.25 229 ALA A O 1
ATOM 1716 N N . GLN A 1 230 ? -20.153 -3.301 -8.771 1.00 93.56 230 GLN A N 1
ATOM 1717 C CA . GLN A 1 230 ? -20.781 -2.264 -7.962 1.00 93.56 230 GLN A CA 1
ATOM 1718 C C . GLN A 1 230 ? -21.642 -1.292 -8.791 1.00 93.56 230 GLN A C 1
ATOM 1720 O O . GLN A 1 230 ? -22.297 -0.437 -8.203 1.00 93.56 230 GLN A O 1
ATOM 1725 N N . GLY A 1 231 ? -21.663 -1.398 -10.126 1.00 96.25 231 GLY A N 1
ATOM 1726 C CA . GLY A 1 231 ? -22.352 -0.443 -11.006 1.00 96.25 231 GLY A CA 1
ATOM 1727 C C . GLY A 1 231 ? -21.675 0.934 -11.066 1.00 96.25 231 GLY A C 1
ATOM 1728 O O . GLY A 1 231 ? -22.355 1.955 -11.190 1.00 96.25 231 GLY A O 1
ATOM 1729 N N . TRP A 1 232 ? -20.346 0.958 -10.918 1.00 97.75 232 TRP A N 1
ATOM 1730 C CA . TRP A 1 232 ? -19.529 2.175 -10.793 1.00 97.75 232 TRP A CA 1
ATOM 1731 C C . TRP A 1 232 ? -18.412 2.304 -11.835 1.00 97.75 232 TRP A C 1
ATOM 1733 O O . TRP A 1 232 ? -17.612 3.234 -11.750 1.00 97.75 232 TRP A O 1
ATOM 1743 N N . ASN A 1 233 ? -18.353 1.383 -12.801 1.00 97.38 233 ASN A N 1
ATOM 1744 C CA . ASN A 1 233 ? -17.395 1.454 -13.902 1.00 97.38 233 ASN A CA 1
ATOM 1745 C C . ASN A 1 233 ? -17.582 2.758 -14.676 1.00 97.38 233 ASN A C 1
ATOM 1747 O O . ASN A 1 233 ? -18.718 3.065 -15.035 1.00 97.38 233 ASN A O 1
ATOM 1751 N N . ASP A 1 234 ? -16.493 3.490 -14.920 1.00 97.19 234 ASP A N 1
ATOM 1752 C CA . ASP A 1 234 ? -16.495 4.679 -15.780 1.00 97.19 234 ASP A CA 1
ATOM 1753 C C . ASP A 1 234 ? -17.534 5.729 -15.349 1.00 97.19 234 ASP A C 1
ATOM 1755 O O . ASP A 1 234 ? -18.219 6.341 -16.156 1.00 97.19 234 ASP A O 1
ATOM 1759 N N . ARG A 1 235 ? -17.704 5.902 -14.032 1.00 98.06 235 ARG A N 1
ATOM 1760 C CA . ARG A 1 235 ? -18.732 6.793 -13.458 1.00 98.06 235 ARG A CA 1
ATOM 1761 C C . ARG A 1 235 ? -18.173 7.862 -12.523 1.00 98.06 235 ARG A C 1
ATOM 1763 O O . ARG A 1 235 ? -18.900 8.721 -12.042 1.00 98.06 235 ARG A O 1
ATOM 1770 N N . THR A 1 236 ? -16.886 7.787 -12.196 1.00 98.44 236 THR A N 1
ATOM 1771 C CA . THR A 1 236 ? -16.281 8.694 -11.213 1.00 98.44 236 THR A CA 1
ATOM 1772 C C . THR A 1 236 ? -15.870 10.009 -11.868 1.00 98.44 236 THR A C 1
ATOM 1774 O O . THR A 1 236 ? -15.039 10.005 -12.773 1.00 98.44 236 THR A O 1
ATOM 1777 N N . THR A 1 237 ? -16.374 11.125 -11.338 1.00 98.56 237 THR A N 1
ATOM 1778 C CA . THR A 1 237 ? -15.983 12.490 -11.743 1.00 98.56 237 THR A CA 1
ATOM 1779 C C . THR A 1 237 ? -15.115 13.176 -10.682 1.00 98.56 237 THR A C 1
ATOM 1781 O O . THR A 1 237 ? -14.216 13.951 -11.003 1.00 98.56 237 THR A O 1
ATOM 1784 N N . SER A 1 238 ? -15.337 12.883 -9.396 1.00 98.62 238 SER A N 1
ATOM 1785 C CA . SER A 1 238 ? -14.487 13.357 -8.295 1.00 98.62 238 SER A CA 1
ATOM 1786 C C . SER A 1 238 ? -14.319 12.284 -7.219 1.00 98.62 238 SER A C 1
ATOM 1788 O O . SER A 1 238 ? -15.135 11.369 -7.112 1.00 98.62 238 SER A O 1
ATOM 1790 N N . LEU A 1 239 ? -13.247 12.353 -6.425 1.00 98.56 239 LEU A N 1
ATOM 1791 C CA . LEU A 1 239 ? -12.996 11.370 -5.369 1.00 98.56 239 LEU A CA 1
ATOM 1792 C C . LEU A 1 239 ? -12.289 11.953 -4.149 1.00 98.56 239 LEU A C 1
ATOM 1794 O O . LEU A 1 239 ? -11.556 12.936 -4.235 1.00 98.56 239 LEU A O 1
ATOM 1798 N N . LYS A 1 240 ? -12.458 11.289 -3.008 1.00 97.94 240 LYS A N 1
ATOM 1799 C CA . LYS A 1 240 ? -11.716 11.576 -1.776 1.00 97.94 240 LYS A CA 1
ATOM 1800 C C . LYS A 1 240 ? -10.921 10.362 -1.345 1.00 97.94 240 LYS A C 1
ATOM 1802 O O . LYS A 1 240 ? -11.486 9.280 -1.237 1.00 97.94 240 LYS A O 1
ATOM 1807 N N . VAL A 1 241 ? -9.645 10.554 -1.039 1.00 96.00 241 VAL A N 1
ATOM 1808 C CA . VAL A 1 241 ? -8.777 9.539 -0.434 1.00 96.00 241 VAL A CA 1
ATOM 1809 C C . VAL A 1 241 ? -8.553 9.932 1.015 1.00 96.00 241 VAL A C 1
ATOM 1811 O O . VAL A 1 241 ? -8.014 11.003 1.293 1.00 96.00 241 VAL A O 1
ATOM 1814 N N . ARG A 1 242 ? -8.956 9.084 1.959 1.00 88.06 242 ARG A N 1
ATOM 1815 C CA . ARG A 1 242 ? -8.841 9.384 3.392 1.00 88.06 242 ARG A CA 1
ATOM 1816 C C . ARG A 1 242 ? -8.562 8.132 4.207 1.00 88.06 242 ARG A C 1
ATOM 1818 O O . ARG A 1 242 ? -8.757 7.019 3.733 1.00 88.06 242 ARG A O 1
ATOM 1825 N N . ALA A 1 243 ? -8.087 8.311 5.434 1.00 77.94 243 ALA A N 1
ATOM 1826 C CA . ALA A 1 243 ? -8.000 7.204 6.379 1.00 77.94 243 ALA A CA 1
ATOM 1827 C C . ALA A 1 243 ? -9.411 6.667 6.675 1.00 77.94 243 ALA A C 1
ATOM 1829 O O . ALA A 1 243 ? -10.359 7.449 6.791 1.00 77.94 243 ALA A O 1
ATOM 1830 N N . VAL A 1 244 ? -9.550 5.346 6.812 1.00 80.00 244 VAL A N 1
ATOM 1831 C CA . VAL A 1 244 ? -10.787 4.747 7.327 1.00 80.00 244 VAL A CA 1
ATOM 1832 C C . VAL A 1 244 ? -10.995 5.284 8.736 1.00 80.00 244 VAL A C 1
ATOM 1834 O O . VAL A 1 244 ? -10.088 5.212 9.567 1.00 80.00 244 VAL A O 1
ATOM 1837 N N . ALA A 1 245 ? -12.183 5.824 9.014 1.00 72.69 245 ALA A N 1
ATOM 1838 C CA . ALA A 1 245 ? -12.516 6.242 10.368 1.00 72.69 245 ALA A CA 1
ATOM 1839 C C . ALA A 1 245 ? -12.357 5.039 11.322 1.00 72.69 245 ALA A C 1
ATOM 1841 O O . ALA A 1 245 ? -12.847 3.949 11.002 1.00 72.69 245 ALA A O 1
ATOM 1842 N N . PRO A 1 246 ? -11.690 5.205 12.477 1.00 69.06 246 PRO A N 1
ATOM 1843 C CA . PRO A 1 246 ? -11.565 4.129 13.447 1.00 69.06 246 PRO A CA 1
ATOM 1844 C C . PRO A 1 246 ? -12.959 3.608 13.800 1.00 69.06 246 PRO A C 1
ATOM 1846 O O . PRO A 1 246 ? -13.851 4.380 14.144 1.00 69.06 246 PRO A O 1
ATOM 1849 N N . SER A 1 247 ? -13.157 2.298 13.682 1.00 67.25 247 SER A N 1
ATOM 1850 C CA . SER A 1 247 ? -14.424 1.641 14.002 1.00 67.25 247 SER A CA 1
ATOM 1851 C C . SER A 1 247 ? -14.177 0.557 15.041 1.00 67.25 247 SER A C 1
ATOM 1853 O O . SER A 1 247 ? -13.156 -0.129 15.006 1.00 67.25 247 SER A O 1
ATOM 1855 N N . GLY A 1 248 ? -15.074 0.446 16.014 1.00 71.69 248 GLY A N 1
ATOM 1856 C CA . GLY A 1 248 ? -14.903 -0.449 17.148 1.00 71.69 248 GLY A CA 1
ATOM 1857 C C . GLY A 1 248 ? -15.925 -0.181 18.244 1.00 71.69 248 GLY A C 1
ATOM 1858 O O . GLY A 1 248 ? -16.657 0.807 18.215 1.00 71.69 248 GLY A O 1
ATOM 1859 N N . THR A 1 249 ? -15.962 -1.089 19.211 1.00 87.00 249 THR A N 1
ATOM 1860 C CA . THR A 1 249 ? -16.730 -0.955 20.451 1.00 87.00 249 THR A CA 1
ATOM 1861 C C . THR A 1 249 ? -16.190 0.183 21.324 1.00 87.00 249 THR A C 1
ATOM 1863 O O . THR A 1 249 ? -16.949 0.841 22.034 1.00 87.00 249 THR A O 1
ATOM 1866 N N . SER A 1 250 ? -14.887 0.440 21.231 1.00 92.06 250 SER A N 1
ATOM 1867 C CA . SER A 1 250 ? -14.217 1.615 21.782 1.00 92.06 250 SER A CA 1
ATOM 1868 C C . SER A 1 250 ? -13.248 2.200 20.759 1.00 92.06 250 SER A C 1
ATOM 1870 O O . SER A 1 250 ? -12.699 1.453 19.947 1.00 92.06 250 SER A O 1
ATOM 1872 N N . ILE A 1 251 ? -12.982 3.503 20.823 1.00 94.38 251 ILE A N 1
ATOM 1873 C CA . ILE A 1 251 ? -11.910 4.143 20.048 1.00 94.38 251 ILE A CA 1
ATOM 1874 C C . ILE A 1 251 ? -10.921 4.768 21.023 1.00 94.38 251 ILE A C 1
ATOM 1876 O O . ILE A 1 251 ? -11.314 5.540 21.890 1.00 94.38 251 ILE A O 1
ATOM 1880 N N . LEU A 1 252 ? -9.648 4.419 20.881 1.00 96.75 252 LEU A N 1
ATOM 1881 C CA . LEU A 1 252 ? -8.534 4.972 21.645 1.00 96.75 252 LEU A CA 1
ATOM 1882 C C . LEU A 1 252 ? -7.929 6.142 20.887 1.00 96.75 252 LEU A C 1
ATOM 1884 O O . LEU A 1 252 ? -7.835 6.075 19.662 1.00 96.75 252 LEU A O 1
ATOM 1888 N N . TYR A 1 253 ? -7.469 7.157 21.605 1.00 96.38 253 TYR A N 1
ATOM 1889 C CA . TYR A 1 253 ? -6.869 8.356 21.040 1.00 96.38 253 TYR A CA 1
ATOM 1890 C C . TYR A 1 253 ? -5.563 8.683 21.751 1.00 96.38 253 TYR A C 1
ATOM 1892 O O . TYR A 1 253 ? -5.488 8.654 22.985 1.00 96.38 253 TYR A O 1
ATOM 1900 N N . LYS A 1 254 ? -4.557 9.021 20.942 1.00 96.12 254 LYS A N 1
ATOM 1901 C CA . LYS A 1 254 ? -3.235 9.430 21.415 1.00 96.12 254 LYS A CA 1
ATOM 1902 C C . LYS A 1 254 ? -3.293 10.673 22.288 1.00 96.12 254 LYS A C 1
ATOM 1904 O O . LYS A 1 254 ? -2.621 10.721 23.303 1.00 96.12 254 LYS A O 1
ATOM 1909 N N . ASP A 1 255 ? -4.119 11.642 21.909 1.00 95.31 255 ASP A N 1
ATOM 1910 C CA . ASP A 1 255 ? -4.191 12.936 22.576 1.00 95.31 255 ASP A CA 1
ATOM 1911 C C . ASP A 1 255 ? -5.544 13.110 23.288 1.00 95.31 255 ASP A C 1
ATOM 1913 O O . ASP A 1 255 ? -6.534 12.426 22.993 1.00 95.31 255 ASP A O 1
ATOM 1917 N N . CYS A 1 256 ? -5.615 14.048 24.237 1.00 96.75 256 CYS A N 1
ATOM 1918 C CA . CYS A 1 256 ? -6.884 14.416 24.866 1.00 96.75 256 CYS A CA 1
ATOM 1919 C C . CYS A 1 256 ? -7.877 15.022 23.854 1.00 96.75 256 CYS A C 1
ATOM 1921 O O . CYS A 1 256 ? -7.534 15.442 22.748 1.00 96.75 256 CYS A O 1
ATOM 1923 N N . ASN A 1 257 ? -9.142 15.082 24.256 1.00 95.25 257 ASN A N 1
ATOM 1924 C CA . ASN A 1 257 ? -10.288 15.559 23.486 1.00 95.25 257 ASN A CA 1
ATOM 1925 C C . ASN A 1 257 ? -10.533 14.774 22.188 1.00 95.25 257 ASN A C 1
ATOM 1927 O O . ASN A 1 257 ? -10.969 15.352 21.194 1.00 95.25 257 ASN A O 1
ATOM 1931 N N . TYR A 1 258 ? -10.278 13.461 22.213 1.00 92.62 258 TYR A N 1
ATOM 1932 C CA . TYR A 1 258 ? -10.494 12.549 21.084 1.00 92.62 258 TYR A CA 1
ATOM 1933 C C . TYR A 1 258 ? -9.719 12.968 19.828 1.00 92.62 258 TYR A C 1
ATOM 1935 O O . TYR A 1 258 ? -10.235 12.920 18.708 1.00 92.62 258 TYR A O 1
ATOM 1943 N N . SER A 1 259 ? -8.484 13.430 20.024 1.00 87.62 259 SER A N 1
ATOM 1944 C CA . SER A 1 259 ? -7.631 13.948 18.958 1.00 87.62 259 SER A CA 1
ATOM 1945 C C . SER A 1 259 ? -6.366 13.104 18.780 1.00 87.62 259 SER A C 1
ATOM 1947 O O . SER A 1 259 ? -6.139 12.121 19.490 1.00 87.62 259 SER A O 1
ATOM 1949 N N . GLY A 1 260 ? -5.574 13.432 17.762 1.00 88.12 260 GLY A N 1
ATOM 1950 C CA . GLY A 1 260 ? -4.398 12.647 17.405 1.00 88.12 260 GLY A CA 1
ATOM 1951 C C . GLY A 1 260 ? -4.730 11.321 16.725 1.00 88.12 260 GLY A C 1
ATOM 1952 O O . GLY A 1 260 ? -5.796 11.131 16.132 1.00 88.12 260 GLY A O 1
ATOM 1953 N N . LYS A 1 261 ? -3.771 10.392 16.775 1.00 88.12 261 LYS A N 1
ATOM 1954 C CA . LYS A 1 261 ? -3.934 9.053 16.200 1.00 88.12 261 LYS A CA 1
ATOM 1955 C C . LYS A 1 261 ? -5.049 8.309 16.931 1.00 88.12 261 LYS A C 1
ATOM 1957 O O . LYS A 1 261 ? -5.038 8.253 18.157 1.00 88.12 261 LYS A O 1
ATOM 1962 N N . ALA A 1 262 ? -5.960 7.709 16.169 1.00 90.62 262 ALA A N 1
ATOM 1963 C CA . ALA A 1 262 ? -7.117 7.015 16.708 1.00 90.62 262 ALA A CA 1
ATOM 1964 C C . ALA A 1 262 ? -7.171 5.550 16.253 1.00 90.62 262 ALA A C 1
ATOM 1966 O O . ALA A 1 262 ? -6.924 5.250 15.083 1.00 90.62 262 ALA A O 1
ATOM 1967 N N . VAL A 1 263 ? -7.496 4.637 17.170 1.00 92.06 263 VAL A N 1
ATOM 1968 C CA . VAL A 1 263 ? -7.553 3.188 16.915 1.00 92.06 263 VAL A CA 1
ATOM 1969 C C . VAL A 1 263 ? -8.838 2.612 17.496 1.00 92.06 263 VAL A C 1
ATOM 1971 O O . VAL A 1 263 ? -9.082 2.692 18.696 1.00 92.06 263 VAL A O 1
ATOM 1974 N N . GLY A 1 264 ? -9.664 2.021 16.635 1.00 91.31 264 GLY A N 1
ATOM 1975 C CA . GLY A 1 264 ? -10.894 1.346 17.035 1.00 91.31 264 GLY A CA 1
ATOM 1976 C C . GLY A 1 264 ? -10.620 -0.092 17.464 1.00 91.31 264 GLY A C 1
ATOM 1977 O O . GLY A 1 264 ? -9.902 -0.821 16.778 1.00 91.31 264 GLY A O 1
ATOM 1978 N N . LEU A 1 265 ? -11.194 -0.503 18.593 1.00 90.44 265 LEU A N 1
ATOM 1979 C CA . LEU A 1 265 ? -11.067 -1.849 19.139 1.00 90.44 265 LEU A CA 1
ATOM 1980 C C . LEU A 1 265 ? -12.451 -2.493 19.319 1.00 90.44 265 LEU A C 1
ATOM 1982 O O . LEU A 1 265 ? -13.314 -1.912 19.986 1.00 90.44 265 LEU A O 1
ATOM 1986 N N . PRO A 1 266 ? -12.701 -3.681 18.739 1.00 88.81 266 PRO A N 1
ATOM 1987 C CA . PRO A 1 266 ? -13.844 -4.508 19.119 1.00 88.81 266 PRO A CA 1
ATOM 1988 C C . PRO A 1 266 ? -13.639 -5.133 20.509 1.00 88.81 266 PRO A C 1
ATOM 1990 O O . PRO A 1 266 ? -12.563 -5.023 21.100 1.00 88.81 266 PRO A O 1
ATOM 1993 N N . VAL A 1 267 ? -14.662 -5.828 21.013 1.00 89.06 267 VAL A N 1
ATOM 1994 C CA . VAL A 1 267 ? -14.540 -6.680 22.209 1.00 89.06 267 VAL A CA 1
ATOM 1995 C C . VAL A 1 267 ? -13.357 -7.636 22.062 1.00 89.06 267 VAL A C 1
ATOM 1997 O O . VAL A 1 267 ? -13.199 -8.282 21.026 1.00 89.06 267 VAL A O 1
ATOM 2000 N N . GLY A 1 268 ? -12.532 -7.719 23.099 1.00 93.38 268 GLY A N 1
ATOM 2001 C CA . GLY A 1 268 ? -11.350 -8.562 23.121 1.00 93.38 268 GLY A CA 1
ATOM 2002 C C . GLY A 1 268 ? -10.337 -8.150 24.180 1.00 93.38 268 GLY A C 1
ATOM 2003 O O . GLY A 1 268 ? -10.435 -7.090 24.803 1.00 93.38 268 GLY A O 1
ATOM 2004 N N . ASP A 1 269 ? -9.337 -9.008 24.330 1.00 97.12 269 ASP A N 1
ATOM 2005 C CA . ASP A 1 269 ? -8.215 -8.847 25.243 1.00 97.12 269 ASP A CA 1
ATOM 2006 C C . ASP A 1 269 ? -6.968 -8.467 24.427 1.00 97.12 269 ASP A C 1
ATOM 2008 O O . ASP A 1 269 ? -6.556 -9.201 23.527 1.00 97.12 269 ASP A O 1
ATOM 2012 N N . TYR A 1 270 ? -6.368 -7.314 24.727 1.00 97.31 270 TYR A N 1
ATOM 2013 C CA . TYR A 1 270 ? -5.253 -6.742 23.971 1.00 97.31 270 TYR A CA 1
ATOM 2014 C C . TYR A 1 270 ? -4.032 -6.540 24.870 1.00 97.31 270 TYR A C 1
ATOM 2016 O O . TYR A 1 270 ? -3.969 -5.591 25.653 1.00 97.31 270 TYR A O 1
ATOM 2024 N N . ASN A 1 271 ? -3.048 -7.429 24.744 1.00 98.00 271 ASN A N 1
ATOM 2025 C CA . ASN A 1 271 ? -1.709 -7.196 25.284 1.00 98.00 271 ASN A CA 1
ATOM 2026 C C . ASN A 1 271 ? -0.960 -6.137 24.447 1.00 98.00 271 ASN A C 1
ATOM 2028 O O . ASN A 1 271 ? -1.433 -5.732 23.378 1.00 98.00 271 ASN A O 1
ATOM 2032 N N . TYR A 1 272 ? 0.212 -5.696 24.904 1.00 97.56 272 TYR A N 1
ATOM 2033 C CA . TYR A 1 272 ? 0.991 -4.654 24.233 1.00 97.56 272 TYR A CA 1
ATOM 2034 C C . TYR A 1 272 ? 1.293 -5.010 22.772 1.00 97.56 272 TYR A C 1
ATOM 2036 O O . TYR A 1 272 ? 1.104 -4.185 21.882 1.00 97.56 272 TYR A O 1
ATOM 2044 N N . GLY A 1 273 ? 1.668 -6.261 22.486 1.00 95.38 273 GLY A N 1
ATOM 2045 C CA . GLY A 1 273 ? 1.916 -6.714 21.113 1.00 95.38 273 GLY A CA 1
ATOM 2046 C C . GLY A 1 273 ? 0.696 -6.553 20.195 1.00 95.38 273 GLY A C 1
ATOM 2047 O O . GLY A 1 273 ? 0.826 -6.094 19.059 1.00 95.38 273 GLY A O 1
ATOM 2048 N N . ALA A 1 274 ? -0.505 -6.86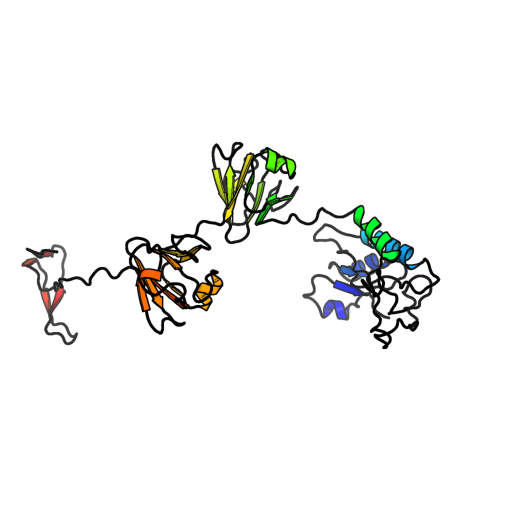7 20.691 1.00 92.94 274 ALA A N 1
ATOM 2049 C CA . ALA A 1 274 ? -1.753 -6.719 19.941 1.00 92.94 274 ALA A CA 1
ATOM 2050 C C . ALA A 1 274 ? -2.164 -5.251 19.725 1.00 92.94 274 ALA A C 1
ATOM 2052 O O . ALA A 1 274 ? -2.786 -4.942 18.700 1.00 92.94 274 ALA A O 1
ATOM 2053 N N . LEU A 1 275 ? -1.830 -4.367 20.672 1.00 95.38 275 LEU A N 1
ATOM 2054 C CA . LEU A 1 275 ? -2.020 -2.916 20.577 1.00 95.38 275 LEU A CA 1
ATOM 2055 C C . LEU A 1 275 ? -1.024 -2.286 19.596 1.00 95.38 275 LEU A C 1
ATOM 2057 O O . LEU A 1 275 ? -1.431 -1.563 18.683 1.00 95.38 275 LEU A O 1
ATOM 2061 N N . TYR A 1 276 ? 0.253 -2.652 19.703 1.00 93.44 276 TYR A N 1
ATOM 2062 C CA . TYR A 1 276 ? 1.321 -2.206 18.814 1.00 93.44 276 TYR A CA 1
ATOM 2063 C C . TYR A 1 276 ? 1.046 -2.590 17.357 1.00 93.44 276 TYR A C 1
ATOM 2065 O O . TYR A 1 276 ? 1.135 -1.746 16.466 1.00 93.44 276 TYR A O 1
ATOM 2073 N N . ALA A 1 277 ? 0.598 -3.826 17.105 1.00 84.81 277 ALA A N 1
ATOM 2074 C CA . ALA A 1 277 ? 0.205 -4.284 15.769 1.00 84.81 277 ALA A CA 1
ATOM 2075 C C . ALA A 1 277 ? -0.972 -3.488 15.167 1.00 84.81 277 ALA A C 1
ATOM 2077 O O . ALA A 1 277 ? -1.130 -3.441 13.948 1.00 84.81 277 ALA A O 1
ATOM 2078 N N . ARG A 1 278 ? -1.791 -2.843 16.008 1.00 87.19 278 ARG A N 1
ATOM 2079 C CA . ARG A 1 278 ? -2.880 -1.934 15.604 1.00 87.19 278 ARG A CA 1
ATOM 2080 C C . ARG A 1 278 ? -2.462 -0.463 15.599 1.00 87.19 278 ARG A C 1
ATOM 2082 O O . ARG A 1 278 ? -3.270 0.408 15.290 1.00 87.19 278 ARG A O 1
ATOM 2089 N N . GLY A 1 279 ? -1.199 -0.181 15.907 1.00 89.62 279 GLY A N 1
ATOM 2090 C CA . GLY A 1 279 ? -0.617 1.150 15.870 1.00 89.62 279 GLY A CA 1
ATOM 2091 C C . GLY A 1 279 ? -0.787 1.969 17.150 1.00 89.62 279 GLY A C 1
ATOM 2092 O O . GLY A 1 279 ? -0.586 3.180 17.083 1.00 89.62 279 GLY A O 1
ATOM 2093 N N . VAL A 1 280 ? -1.132 1.361 18.281 1.00 94.56 280 VAL A N 1
ATOM 2094 C CA . VAL A 1 280 ? -1.113 2.029 19.592 1.00 94.56 280 VAL A CA 1
ATOM 2095 C C . VAL A 1 280 ? 0.268 1.808 20.210 1.00 94.56 280 VAL A C 1
ATOM 2097 O O . VAL A 1 280 ? 0.669 0.663 20.410 1.00 94.56 280 VAL A O 1
ATOM 2100 N N . ALA A 1 281 ? 1.025 2.882 20.448 1.00 96.56 281 ALA A N 1
ATOM 2101 C CA . ALA A 1 281 ? 2.322 2.777 21.114 1.00 96.56 281 ALA A CA 1
ATOM 2102 C C . ALA A 1 281 ? 2.145 2.517 22.619 1.00 96.56 281 ALA A C 1
ATOM 2104 O O . ALA A 1 281 ? 1.052 2.696 23.162 1.00 96.56 281 ALA A O 1
ATOM 2105 N N . ASN A 1 282 ? 3.210 2.052 23.280 1.00 97.62 282 ASN A N 1
ATOM 2106 C CA . ASN A 1 282 ? 3.163 1.825 24.721 1.00 97.62 282 ASN A CA 1
ATOM 2107 C C . ASN A 1 282 ? 2.923 3.150 25.433 1.00 97.62 282 ASN A C 1
ATOM 2109 O O . ASN A 1 282 ? 3.553 4.132 25.045 1.00 97.62 282 ASN A O 1
ATOM 2113 N N . GLU A 1 283 ? 2.077 3.156 26.467 1.00 97.50 283 GLU A N 1
ATOM 2114 C CA . GLU A 1 283 ? 1.883 4.351 27.294 1.00 97.50 283 GLU A CA 1
ATOM 2115 C C . GLU A 1 283 ? 1.465 5.576 26.454 1.00 97.50 283 GLU A C 1
ATOM 2117 O O . GLU A 1 283 ? 1.920 6.682 26.686 1.00 97.50 283 GLU A O 1
ATOM 2122 N N . ASP A 1 284 ? 0.605 5.379 25.447 1.00 96.25 284 ASP A N 1
ATOM 2123 C CA . ASP A 1 284 ? 0.291 6.415 24.443 1.00 96.25 284 ASP A CA 1
ATOM 2124 C C . ASP A 1 284 ? -1.214 6.688 24.293 1.00 96.25 284 ASP A C 1
ATOM 2126 O O . ASP A 1 284 ? -1.684 7.067 23.223 1.00 96.25 284 ASP A O 1
ATOM 2130 N N . ILE A 1 285 ? -2.005 6.390 25.328 1.00 98.19 285 ILE A N 1
ATOM 2131 C CA . ILE A 1 285 ? -3.459 6.599 25.333 1.00 98.19 285 ILE A CA 1
ATOM 2132 C C . ILE A 1 285 ? -3.780 7.738 26.300 1.00 98.19 285 ILE A C 1
ATOM 2134 O O . ILE A 1 285 ? -3.612 7.593 27.512 1.00 98.19 285 ILE A O 1
ATOM 2138 N N . SER A 1 286 ? -4.331 8.828 25.766 1.00 98.38 286 SER A N 1
ATOM 2139 C CA . SER A 1 286 ? -4.755 9.998 26.546 1.00 98.38 286 SER A CA 1
ATOM 2140 C C . SER A 1 286 ? -6.276 10.176 26.595 1.00 98.38 286 SER A C 1
ATOM 2142 O O . SER A 1 286 ? -6.801 10.762 27.544 1.00 98.38 286 SER A O 1
ATOM 2144 N N . SER A 1 287 ? -7.030 9.666 25.615 1.00 98.19 287 SER A N 1
ATOM 2145 C CA . SER A 1 287 ? -8.500 9.683 25.658 1.00 98.19 287 SER A CA 1
ATOM 2146 C C . SER A 1 287 ? -9.130 8.490 24.942 1.00 98.19 287 SER A C 1
ATOM 2148 O O . SER A 1 287 ? -8.473 7.784 24.176 1.00 98.19 287 SER A O 1
ATOM 2150 N N . LEU A 1 288 ? -10.406 8.217 25.225 1.00 97.88 288 LEU A N 1
ATOM 2151 C CA . LEU A 1 288 ? -11.136 7.117 24.597 1.00 97.88 288 LEU A CA 1
ATOM 2152 C C . LEU A 1 288 ? -12.643 7.356 24.545 1.00 97.88 288 LEU A C 1
ATOM 2154 O O . LEU A 1 288 ? -13.233 7.937 25.457 1.00 97.88 288 LEU A O 1
ATOM 2158 N N . THR A 1 289 ? -13.277 6.850 23.494 1.00 95.31 289 THR A N 1
ATOM 2159 C CA . THR A 1 289 ? -14.731 6.686 23.427 1.00 95.31 289 THR A CA 1
ATOM 2160 C C . THR A 1 289 ? -15.105 5.234 23.692 1.00 95.31 289 THR A C 1
ATOM 2162 O O . THR A 1 289 ? -14.368 4.313 23.334 1.00 95.31 289 THR A O 1
ATOM 2165 N N . VAL A 1 290 ? -16.249 5.025 24.339 1.00 93.62 290 VAL A N 1
ATOM 2166 C CA . VAL A 1 290 ? -16.773 3.703 24.693 1.00 93.62 290 VAL A CA 1
ATOM 2167 C C . VAL A 1 290 ? -18.252 3.678 24.340 1.00 93.62 290 VAL A C 1
ATOM 2169 O O . VAL A 1 290 ? -19.024 4.507 24.826 1.00 93.62 290 VAL A O 1
ATOM 2172 N N . ASN A 1 291 ? -18.650 2.740 23.482 1.00 88.62 291 ASN A N 1
ATOM 2173 C CA . ASN A 1 291 ? -20.053 2.575 23.122 1.00 88.62 291 ASN A CA 1
ATOM 2174 C C . ASN A 1 291 ? -20.876 2.152 24.346 1.00 88.62 291 ASN A C 1
ATOM 2176 O O . ASN A 1 291 ? -20.413 1.391 25.196 1.00 88.62 291 ASN A O 1
ATOM 2180 N N . SER A 1 292 ? -22.127 2.613 24.405 1.00 85.44 292 SER A N 1
ATOM 2181 C CA . SER A 1 292 ? -23.064 2.216 25.462 1.00 85.44 292 SER A CA 1
ATOM 2182 C C . SER A 1 292 ? -23.186 0.689 25.552 1.00 85.44 292 SER A C 1
ATOM 2184 O O . SER A 1 292 ? -23.238 0.007 24.527 1.00 85.44 292 SER A O 1
ATOM 2186 N N . GLY A 1 293 ? -23.222 0.156 26.776 1.00 84.31 293 GLY A N 1
ATOM 2187 C CA . GLY A 1 293 ? -23.253 -1.288 27.040 1.00 84.31 293 GLY A CA 1
ATOM 2188 C C . GLY A 1 293 ? -21.881 -1.970 27.080 1.00 84.31 293 GLY A C 1
ATOM 2189 O O . GLY A 1 293 ? -21.823 -3.183 27.267 1.00 84.31 293 GLY A O 1
ATOM 2190 N N . TYR A 1 294 ? -20.783 -1.221 26.953 1.00 90.44 294 TYR A N 1
ATOM 2191 C CA . TYR A 1 294 ? -19.416 -1.742 27.007 1.00 90.44 294 TYR A CA 1
ATOM 2192 C C . TYR A 1 294 ? -18.549 -0.993 28.020 1.00 90.44 294 TYR A C 1
ATOM 2194 O O . TYR A 1 294 ? -18.875 0.107 28.459 1.00 90.44 294 TYR A O 1
ATOM 2202 N N . GLU A 1 295 ? -17.432 -1.607 28.396 1.00 94.56 295 GLU A N 1
ATOM 2203 C CA . GLU A 1 295 ? -16.397 -0.993 29.221 1.00 94.56 295 GLU A CA 1
ATOM 2204 C C . GLU A 1 295 ? -15.000 -1.372 28.721 1.00 94.56 295 GLU A C 1
ATOM 2206 O O . GLU A 1 295 ? -14.794 -2.431 28.117 1.00 94.56 295 GLU A O 1
ATOM 2211 N N . VAL A 1 296 ? -14.036 -0.497 28.999 1.00 97.56 296 VAL A N 1
ATOM 2212 C CA . VAL A 1 296 ? -12.616 -0.722 28.731 1.00 97.56 296 VAL A CA 1
ATOM 2213 C C . VAL A 1 296 ? -11.870 -0.774 30.057 1.00 97.56 296 VAL A C 1
ATOM 2215 O O . VAL A 1 296 ? -11.931 0.173 30.838 1.00 97.56 296 VAL A O 1
ATOM 2218 N N . VAL A 1 297 ? -11.166 -1.871 30.321 1.00 97.88 297 VAL A N 1
ATOM 2219 C CA . VAL A 1 297 ? -10.278 -2.002 31.481 1.00 97.88 297 VAL A CA 1
ATOM 2220 C C . VAL A 1 297 ? -8.854 -1.746 31.018 1.00 97.88 297 VAL A C 1
ATOM 2222 O O . VAL A 1 297 ? -8.323 -2.532 30.237 1.00 97.88 297 VAL A O 1
ATOM 2225 N N . LEU A 1 298 ? -8.257 -0.650 31.474 1.00 98.50 298 LEU A N 1
ATOM 2226 C CA . LEU A 1 298 ? -6.869 -0.290 31.190 1.00 98.50 298 LEU A CA 1
ATOM 2227 C C . LEU A 1 298 ? -5.965 -0.889 32.270 1.00 98.50 298 LEU A C 1
ATOM 2229 O O . LEU A 1 298 ? -6.333 -0.876 33.446 1.00 98.50 298 LEU A O 1
ATOM 2233 N N . TYR A 1 299 ? -4.797 -1.390 31.876 1.00 98.69 299 TYR A N 1
ATOM 2234 C CA . TYR A 1 299 ? -3.788 -1.966 32.761 1.00 98.69 299 TYR A CA 1
ATOM 2235 C C . TYR A 1 299 ? -2.443 -1.273 32.553 1.00 98.69 299 TYR A C 1
ATOM 2237 O O . TYR A 1 299 ? -2.032 -1.009 31.421 1.00 98.69 299 TYR A O 1
ATOM 2245 N N . GLU A 1 300 ? -1.764 -0.999 33.662 1.00 98.31 300 GLU A N 1
ATOM 2246 C CA . GLU A 1 300 ? -0.460 -0.331 33.682 1.00 98.31 300 GLU A CA 1
ATOM 2247 C C . GLU A 1 300 ? 0.637 -1.201 33.065 1.00 98.31 300 GLU A C 1
ATOM 2249 O O . GLU A 1 300 ? 1.488 -0.695 32.345 1.00 98.31 300 GLU A O 1
ATOM 2254 N N . ASN A 1 301 ? 0.584 -2.518 33.282 1.00 98.06 301 ASN A N 1
ATOM 2255 C CA . ASN A 1 301 ? 1.580 -3.456 32.775 1.00 98.06 301 ASN A CA 1
ATOM 2256 C C . ASN A 1 301 ? 1.005 -4.345 31.666 1.00 98.06 301 ASN A C 1
ATOM 2258 O O . ASN A 1 301 ? -0.210 -4.440 31.461 1.00 98.06 301 ASN A O 1
ATOM 2262 N N . ASP A 1 302 ? 1.894 -5.034 30.951 1.00 97.94 302 ASP A N 1
ATOM 2263 C CA . ASP A 1 302 ? 1.493 -5.977 29.910 1.00 97.94 302 ASP A CA 1
ATOM 2264 C C . ASP A 1 302 ? 0.775 -7.210 30.489 1.00 97.94 302 ASP A C 1
ATOM 2266 O O . ASP A 1 302 ? 0.864 -7.522 31.683 1.00 97.94 302 ASP A O 1
ATOM 2270 N N . ASN A 1 303 ? 0.055 -7.919 29.620 1.00 97.00 303 ASN A N 1
ATOM 2271 C CA . ASN A 1 303 ? -0.699 -9.133 29.933 1.00 97.00 303 ASN A CA 1
ATOM 2272 C C . ASN A 1 303 ? -1.679 -8.946 31.107 1.00 97.00 303 ASN A C 1
ATOM 2274 O O . ASN A 1 303 ? -1.862 -9.842 31.930 1.00 97.00 303 ASN A O 1
ATOM 2278 N N . PHE A 1 304 ? -2.343 -7.785 31.142 1.00 97.81 304 PHE A N 1
ATOM 2279 C CA . PHE A 1 304 ? -3.448 -7.455 32.048 1.00 97.81 304 PHE A CA 1
ATOM 2280 C C . PHE A 1 304 ? -3.058 -7.476 33.531 1.00 97.81 304 PHE A C 1
ATOM 2282 O O . PHE A 1 304 ? -3.808 -7.963 34.380 1.00 97.81 304 PHE A O 1
ATOM 2289 N N . SER A 1 305 ? -1.866 -6.963 33.837 1.00 97.50 305 SER A N 1
ATOM 2290 C CA . SER A 1 305 ? -1.298 -6.936 35.187 1.00 97.50 305 SER A CA 1
ATOM 2291 C C . SER A 1 305 ? -1.035 -5.504 35.679 1.00 97.50 305 SER A C 1
ATOM 2293 O O . SER A 1 305 ? -1.193 -4.536 34.936 1.00 97.50 305 SER A O 1
ATOM 2295 N N . GLY A 1 306 ? -0.636 -5.354 36.945 1.00 97.31 306 GLY A N 1
ATOM 2296 C CA . GLY A 1 306 ? -0.381 -4.044 37.559 1.00 97.31 306 GLY A CA 1
ATOM 2297 C C . GLY A 1 306 ? -1.653 -3.314 37.999 1.00 97.31 306 GLY A C 1
ATOM 2298 O O . GLY A 1 306 ? -2.708 -3.931 38.177 1.00 97.31 306 GLY A O 1
ATOM 2299 N N . ALA A 1 307 ? -1.548 -1.998 38.215 1.00 97.94 307 ALA A N 1
ATOM 2300 C CA . ALA A 1 307 ? -2.720 -1.173 38.490 1.00 97.94 307 ALA A CA 1
ATOM 2301 C C . ALA A 1 307 ? -3.704 -1.243 37.311 1.00 97.94 307 ALA A C 1
ATOM 2303 O O . ALA A 1 307 ? -3.297 -1.449 36.168 1.00 97.94 307 ALA A O 1
ATOM 2304 N N . SER A 1 308 ? -5.001 -1.072 37.584 1.00 97.81 308 SER A N 1
ATOM 2305 C CA . SER A 1 308 ? -6.028 -1.026 36.538 1.00 97.81 308 SER A CA 1
ATOM 2306 C C . SER A 1 308 ? -7.115 0.007 36.822 1.00 97.81 308 SER A C 1
ATOM 2308 O O . SER A 1 308 ? -7.362 0.365 37.976 1.00 97.81 308 SER A O 1
ATOM 2310 N N . ILE A 1 309 ? -7.764 0.488 35.759 1.00 97.94 309 ILE A N 1
ATOM 2311 C CA . ILE A 1 309 ? -8.952 1.349 35.826 1.00 97.94 309 ILE A CA 1
ATOM 2312 C C . ILE A 1 309 ? -9.998 0.895 34.811 1.00 97.94 309 ILE A C 1
ATOM 2314 O O . ILE A 1 309 ? -9.668 0.456 33.712 1.00 97.94 309 ILE A O 1
ATOM 2318 N N . VAL A 1 310 ? -11.274 1.017 35.178 1.00 96.81 310 VAL A N 1
ATOM 2319 C CA . VAL A 1 310 ? -12.408 0.706 34.300 1.00 96.81 310 VAL A CA 1
ATOM 2320 C C . VAL A 1 310 ? -13.021 2.000 33.774 1.00 96.81 310 VAL A C 1
ATOM 2322 O O . VAL A 1 310 ? -13.442 2.855 34.552 1.00 96.81 310 VAL A O 1
ATOM 2325 N N . ILE A 1 311 ? -13.118 2.117 32.453 1.00 96.31 311 ILE A N 1
ATOM 2326 C CA . ILE A 1 311 ? -13.729 3.237 31.741 1.00 96.31 311 ILE A CA 1
ATOM 2327 C C . ILE A 1 311 ? -15.035 2.757 31.104 1.00 96.31 311 ILE A C 1
ATOM 2329 O O . ILE A 1 311 ? -15.030 1.913 30.209 1.00 96.31 311 ILE A O 1
ATOM 2333 N N . LYS A 1 312 ? -16.166 3.281 31.587 1.00 93.44 312 LYS A N 1
ATOM 2334 C CA . LYS A 1 312 ? -17.526 2.836 31.209 1.00 93.44 312 LYS A CA 1
ATOM 2335 C C . LYS A 1 312 ? -18.247 3.770 30.234 1.00 93.44 312 LYS A C 1
ATOM 2337 O O . LYS A 1 312 ? -19.362 3.490 29.810 1.00 93.44 312 LYS A O 1
ATOM 2342 N N . SER A 1 313 ? -17.646 4.910 29.927 1.00 92.00 313 SER A N 1
ATOM 2343 C CA . SER A 1 313 ? -18.201 5.934 29.047 1.00 92.00 313 SER A CA 1
ATOM 2344 C C . SER A 1 313 ? -17.067 6.691 28.377 1.00 92.00 313 SER A C 1
ATOM 2346 O O . SER A 1 313 ? -15.908 6.551 28.768 1.00 92.00 313 SER A O 1
ATOM 2348 N N . ASN A 1 314 ? -17.403 7.537 27.405 1.00 95.38 314 ASN A N 1
ATOM 2349 C CA . ASN A 1 314 ? -16.434 8.441 26.797 1.00 95.38 314 ASN A CA 1
ATOM 2350 C C . ASN A 1 314 ? -15.667 9.222 27.872 1.00 95.38 314 ASN A C 1
ATOM 2352 O O . ASN A 1 314 ? -16.266 9.780 28.795 1.00 95.38 314 ASN A O 1
ATOM 2356 N N . ASN A 1 315 ? -14.347 9.251 27.736 1.00 97.25 315 ASN A N 1
ATOM 2357 C CA . ASN A 1 315 ? -13.450 9.991 28.599 1.00 97.25 315 ASN A CA 1
ATOM 2358 C C . ASN A 1 315 ? -12.541 10.846 27.719 1.00 97.25 315 ASN A C 1
ATOM 2360 O O . ASN A 1 315 ? -11.686 10.321 27.004 1.00 97.25 315 ASN A O 1
ATOM 2364 N N . SER A 1 316 ? -12.752 12.161 27.764 1.00 96.75 316 SER A N 1
ATOM 2365 C CA . SER A 1 316 ? -12.031 13.116 26.929 1.00 96.75 316 SER A CA 1
ATOM 2366 C C . SER A 1 316 ? -10.589 13.334 27.371 1.00 96.75 316 SER A C 1
ATOM 2368 O O . SER A 1 316 ? -9.822 13.853 26.572 1.00 96.75 316 SER A O 1
ATOM 2370 N N . CYS A 1 317 ? -10.187 12.980 28.594 1.00 97.69 317 CYS A N 1
ATOM 2371 C CA . CYS A 1 317 ? -8.797 13.127 29.025 1.00 97.69 317 CYS A CA 1
ATOM 2372 C C . CYS A 1 317 ? -8.520 12.313 30.296 1.00 97.69 317 CYS A C 1
ATOM 2374 O O . CYS A 1 317 ? -9.063 12.615 31.360 1.00 97.69 317 CYS A O 1
ATOM 2376 N N . LEU A 1 318 ? -7.625 11.327 30.202 1.00 97.88 318 LEU A N 1
ATOM 2377 C CA . LEU A 1 318 ? -7.273 10.410 31.294 1.00 97.88 318 LEU A CA 1
ATOM 2378 C C . LEU A 1 318 ? -6.444 11.062 32.418 1.00 97.88 318 LEU A C 1
ATOM 2380 O O . LEU A 1 318 ? -6.182 10.433 33.448 1.00 97.88 318 LEU A O 1
ATOM 2384 N N . VAL A 1 319 ? -6.051 12.330 32.251 1.00 97.31 319 VAL A N 1
ATOM 2385 C CA . VAL A 1 319 ? -5.312 13.122 33.248 1.00 97.31 319 VAL A CA 1
ATOM 2386 C C . VAL A 1 319 ? -6.057 13.185 34.580 1.00 97.31 319 VAL A C 1
ATOM 2388 O O . VAL A 1 319 ? -5.448 12.966 35.625 1.00 97.31 319 VAL A O 1
ATOM 2391 N N . ALA A 1 320 ? -7.372 13.427 34.563 1.00 92.75 320 ALA A N 1
ATOM 2392 C CA . ALA A 1 320 ? -8.164 13.555 35.790 1.00 92.75 320 ALA A CA 1
ATOM 2393 C C . ALA A 1 320 ? -8.198 12.255 36.613 1.00 92.75 320 ALA A C 1
ATOM 2395 O O . ALA A 1 320 ? -8.387 12.293 37.827 1.00 92.75 320 ALA A O 1
ATOM 2396 N N . GLN A 1 321 ? -7.998 11.109 35.961 1.00 94.56 321 GLN A N 1
ATOM 2397 C CA . GLN A 1 321 ? -7.916 9.802 36.601 1.00 94.56 321 GLN A CA 1
ATOM 2398 C C . GLN A 1 321 ? -6.473 9.392 36.948 1.00 94.56 321 GLN A C 1
ATOM 2400 O O . GLN A 1 321 ? -6.290 8.350 37.569 1.00 94.56 321 GLN A O 1
ATOM 2405 N N . GLY A 1 322 ? -5.451 10.173 36.571 1.00 96.31 322 GLY A N 1
ATOM 2406 C CA . GLY A 1 322 ? -4.039 9.804 36.754 1.00 96.31 322 GLY A CA 1
ATOM 2407 C C . GLY A 1 322 ? -3.590 8.641 35.858 1.00 96.31 322 GLY A C 1
ATOM 2408 O O . GLY A 1 322 ? -2.734 7.847 36.254 1.00 96.31 322 GLY A O 1
ATOM 2409 N N . TRP A 1 323 ? -4.211 8.512 34.682 1.00 97.88 323 TRP A N 1
ATOM 2410 C CA . TRP A 1 323 ? -4.029 7.398 33.741 1.00 97.88 323 TRP A CA 1
ATOM 2411 C C . TRP A 1 323 ? -3.573 7.824 32.342 1.00 97.88 323 TRP A C 1
ATOM 2413 O O . TRP A 1 323 ? -3.488 6.980 31.449 1.00 97.88 323 TRP A O 1
ATOM 2423 N N . ASN A 1 324 ? -3.296 9.116 32.146 1.00 97.69 324 ASN A N 1
ATOM 2424 C CA . ASN A 1 324 ? -2.764 9.623 30.886 1.00 97.69 324 ASN A CA 1
ATOM 2425 C C . ASN A 1 324 ? -1.449 8.922 30.563 1.00 97.69 324 ASN A C 1
ATOM 2427 O O . ASN A 1 324 ? -0.573 8.901 31.426 1.00 97.69 324 ASN A O 1
ATOM 2431 N N . ASP A 1 325 ? -1.333 8.371 29.355 1.00 97.69 325 ASP A N 1
ATOM 2432 C CA . ASP A 1 325 ? -0.081 7.799 28.856 1.00 97.69 325 ASP A CA 1
ATOM 2433 C C . ASP A 1 325 ? 0.500 6.737 29.810 1.00 97.69 325 ASP A C 1
ATOM 2435 O O . ASP A 1 325 ? 1.689 6.693 30.089 1.00 97.69 325 ASP A O 1
ATOM 2439 N N . ARG A 1 326 ? -0.375 5.896 30.382 1.00 98.12 326 ARG A N 1
ATOM 2440 C CA . ARG A 1 326 ? 0.001 4.868 31.377 1.00 98.12 326 ARG A CA 1
ATOM 2441 C C . ARG A 1 326 ? -0.422 3.449 30.997 1.00 98.12 326 ARG A C 1
ATOM 2443 O O . ARG A 1 326 ? -0.110 2.486 31.685 1.00 98.12 326 ARG A O 1
ATOM 2450 N N . THR A 1 327 ? -1.202 3.301 29.932 1.00 98.44 327 THR A N 1
ATOM 2451 C CA . THR A 1 327 ? -1.764 1.997 29.559 1.00 98.44 327 THR A CA 1
ATOM 2452 C C . THR A 1 327 ? -0.769 1.193 28.725 1.00 98.44 327 THR A C 1
ATOM 2454 O O . THR A 1 327 ? -0.360 1.651 27.659 1.00 98.44 327 THR A O 1
ATOM 2457 N N . THR A 1 328 ? -0.478 -0.034 29.159 1.00 98.50 328 THR A N 1
ATOM 2458 C CA . THR A 1 328 ? 0.354 -1.004 28.421 1.00 98.50 328 THR A CA 1
ATOM 2459 C C . THR A 1 328 ? -0.479 -2.151 27.835 1.00 98.50 328 THR A C 1
ATOM 2461 O O . THR A 1 328 ? -0.181 -2.657 26.754 1.00 98.50 328 THR A O 1
ATOM 2464 N N . SER A 1 329 ? -1.561 -2.561 28.506 1.00 98.56 329 SER A N 1
ATOM 2465 C CA . SER A 1 329 ? -2.519 -3.549 27.985 1.00 98.56 329 SER A CA 1
ATOM 2466 C C . SER A 1 329 ? -3.954 -3.197 28.380 1.00 98.56 329 SER A C 1
ATOM 2468 O O . SER A 1 329 ? -4.175 -2.428 29.315 1.00 98.56 329 SER A O 1
ATOM 2470 N N . LEU A 1 330 ? -4.955 -3.711 27.660 1.00 98.56 330 LEU A N 1
ATOM 2471 C CA . LEU A 1 330 ? -6.360 -3.419 27.962 1.00 98.56 330 LEU A CA 1
ATOM 2472 C C . LEU A 1 330 ? -7.327 -4.518 27.534 1.00 98.56 330 LEU A C 1
ATOM 2474 O O . LEU A 1 330 ? -7.050 -5.311 26.636 1.00 98.56 330 LEU A O 1
ATOM 2478 N N . LYS A 1 331 ? -8.513 -4.508 28.137 1.00 97.94 331 LYS A N 1
ATOM 2479 C CA . LYS A 1 331 ? -9.637 -5.367 27.754 1.00 97.94 331 LYS A CA 1
ATOM 2480 C C . LYS A 1 331 ? -10.836 -4.526 27.362 1.00 97.94 331 LYS A C 1
ATOM 2482 O O . LYS A 1 331 ? -11.228 -3.645 28.119 1.00 97.94 331 LYS A O 1
ATOM 2487 N N . VAL A 1 332 ? -11.443 -4.833 26.223 1.00 96.50 332 VAL A N 1
ATOM 2488 C CA . VAL A 1 332 ? -12.736 -4.284 25.802 1.00 96.50 332 VAL A CA 1
ATOM 2489 C C . VAL A 1 332 ? -13.774 -5.379 25.990 1.00 96.50 332 VAL A C 1
ATOM 2491 O O . VAL A 1 332 ? -13.646 -6.453 25.406 1.00 96.50 332 VAL A O 1
ATOM 2494 N N . ARG A 1 333 ? -14.804 -5.141 26.798 1.00 93.06 333 ARG A N 1
ATOM 2495 C CA . ARG A 1 333 ? -15.825 -6.155 27.106 1.00 93.06 333 ARG A CA 1
ATOM 2496 C C . ARG A 1 333 ? -17.200 -5.532 27.285 1.00 93.06 333 ARG A C 1
ATOM 2498 O O . ARG A 1 333 ? -17.320 -4.316 27.413 1.00 93.06 333 ARG A O 1
ATOM 2505 N N . GLY A 1 334 ? -18.242 -6.364 27.278 1.00 86.94 334 GLY A N 1
ATOM 2506 C CA . GLY A 1 334 ? -19.576 -5.923 27.689 1.00 86.94 334 GLY A CA 1
ATOM 2507 C C . GLY A 1 334 ? -19.516 -5.364 29.108 1.00 86.94 334 GLY A C 1
ATOM 2508 O O . GLY A 1 334 ? -18.862 -5.953 29.972 1.00 86.94 334 GLY A O 1
ATOM 2509 N N . ALA A 1 335 ? -20.156 -4.218 29.335 1.00 83.12 335 ALA A N 1
ATOM 2510 C CA . ALA A 1 335 ? -20.273 -3.658 30.668 1.00 83.12 335 ALA A CA 1
ATOM 2511 C C . ALA A 1 335 ? -20.978 -4.694 31.541 1.00 83.12 335 ALA A C 1
ATOM 2513 O O . ALA A 1 335 ? -22.014 -5.238 31.151 1.00 83.12 335 ALA A O 1
ATOM 2514 N N . THR A 1 336 ? -20.430 -4.972 32.721 1.00 67.56 336 THR A N 1
ATOM 2515 C CA . THR A 1 336 ? -21.176 -5.714 33.730 1.00 67.56 336 THR A CA 1
ATOM 2516 C C . THR A 1 336 ? -22.337 -4.827 34.164 1.00 67.56 336 THR A C 1
ATOM 2518 O O . THR A 1 336 ? -22.207 -3.955 35.024 1.00 67.56 336 THR A O 1
ATOM 2521 N N . THR A 1 337 ? -23.492 -5.010 33.523 1.00 57.81 337 THR A N 1
ATOM 2522 C CA . THR A 1 337 ? -24.764 -4.612 34.118 1.00 57.81 337 THR A CA 1
ATOM 2523 C C . THR A 1 337 ? -24.804 -5.279 35.480 1.00 57.81 337 THR A C 1
ATOM 2525 O O . THR A 1 337 ? -24.461 -6.462 35.566 1.00 57.81 337 THR A O 1
ATOM 2528 N N . SER A 1 338 ? -25.127 -4.518 36.530 1.00 56.12 338 SER A N 1
ATOM 2529 C CA . SER A 1 338 ? -25.284 -5.030 37.892 1.00 56.12 338 SER A CA 1
ATOM 2530 C C . SER A 1 338 ? -25.829 -6.452 37.860 1.00 56.12 338 SER A C 1
ATOM 2532 O O . SER A 1 338 ? -26.821 -6.705 37.171 1.00 56.12 338 SER A O 1
ATOM 2534 N N . ALA A 1 339 ? -25.151 -7.372 38.552 1.00 58.56 339 ALA A N 1
ATOM 2535 C CA . ALA A 1 339 ? -25.660 -8.722 38.748 1.00 58.56 339 ALA A CA 1
ATOM 2536 C C . ALA A 1 339 ? -27.148 -8.638 39.106 1.00 58.56 339 ALA A C 1
ATOM 2538 O O . ALA A 1 339 ? -27.532 -7.723 39.842 1.00 58.56 339 ALA A O 1
ATOM 2539 N N . PHE A 1 340 ? -27.964 -9.543 38.555 1.00 62.34 340 PHE A N 1
ATOM 2540 C CA . PHE A 1 340 ? -29.385 -9.620 38.879 1.00 62.34 340 PHE A CA 1
ATOM 2541 C C . PHE A 1 340 ? -29.551 -9.464 40.394 1.00 62.34 340 PHE A C 1
ATOM 2543 O O . PHE A 1 340 ? -29.046 -10.274 41.169 1.00 62.34 340 PHE A O 1
ATOM 2550 N N . SER A 1 341 ? -30.199 -8.380 40.819 1.00 67.44 341 SER A N 1
ATOM 2551 C CA . SER A 1 341 ? -30.407 -8.072 42.240 1.00 67.44 341 SER A CA 1
ATOM 2552 C C . SER A 1 341 ? -31.379 -9.051 42.896 1.00 67.44 341 SER A C 1
ATOM 2554 O O . SER A 1 341 ? -31.461 -9.122 44.119 1.00 67.44 341 SER A O 1
ATOM 2556 N N . THR A 1 342 ? -32.102 -9.810 42.072 1.00 73.25 342 THR A N 1
ATOM 2557 C CA . THR A 1 342 ? -33.150 -10.730 42.481 1.00 73.25 342 THR A CA 1
ATOM 2558 C C . THR A 1 342 ? -32.894 -12.089 41.842 1.00 73.25 342 THR A C 1
ATOM 2560 O O . THR A 1 342 ? -32.860 -12.215 40.620 1.00 73.25 342 THR A O 1
ATOM 2563 N N . THR A 1 343 ? -32.711 -13.112 42.677 1.00 79.69 343 THR A N 1
ATOM 2564 C CA . THR A 1 343 ? -32.687 -14.520 42.259 1.00 79.69 343 THR A CA 1
ATOM 2565 C C . THR A 1 343 ? -34.035 -15.140 42.604 1.00 79.69 343 THR A C 1
ATOM 2567 O O . THR A 1 343 ? -34.445 -15.103 43.762 1.00 79.69 343 THR A O 1
ATOM 2570 N N . ILE A 1 344 ? -34.726 -15.706 41.613 1.00 83.06 344 ILE A N 1
ATOM 2571 C CA . ILE A 1 344 ? -35.988 -16.433 41.802 1.00 83.06 344 ILE A CA 1
ATOM 2572 C C . ILE A 1 344 ? -35.751 -17.861 41.336 1.00 83.06 344 ILE A C 1
ATOM 2574 O O . ILE A 1 344 ? -35.406 -18.088 40.180 1.00 83.06 344 ILE A O 1
ATOM 2578 N N . GLN A 1 345 ? -35.913 -18.807 42.253 1.00 88.44 345 GLN A N 1
ATOM 2579 C CA . GLN A 1 345 ? -35.761 -20.225 41.957 1.00 88.44 345 GLN A CA 1
ATOM 2580 C C . GLN A 1 345 ? -36.977 -20.751 41.180 1.00 88.44 345 GLN A C 1
ATOM 2582 O O . GLN A 1 345 ? -38.095 -20.265 41.377 1.00 88.44 345 GLN A O 1
ATOM 2587 N N . ALA A 1 346 ? -36.776 -21.740 40.307 1.00 87.19 346 ALA A N 1
ATOM 2588 C CA . ALA A 1 346 ? -37.842 -22.281 39.460 1.00 87.19 346 ALA A CA 1
ATOM 2589 C C . ALA A 1 346 ? -38.989 -22.868 40.302 1.00 87.19 346 ALA A C 1
ATOM 2591 O O . ALA A 1 346 ? -40.164 -22.649 40.022 1.00 87.19 346 ALA A O 1
ATOM 2592 N N . GLU A 1 347 ? -38.662 -23.532 41.403 1.00 89.75 347 GLU A N 1
ATOM 2593 C CA . GLU A 1 347 ? -39.602 -24.076 42.373 1.00 89.75 347 GLU A CA 1
ATOM 2594 C C . GLU A 1 347 ? -40.358 -23.003 43.173 1.00 89.75 347 GLU A C 1
ATOM 2596 O O . GLU A 1 347 ? -41.339 -23.324 43.847 1.00 89.75 347 GLU A O 1
ATOM 2601 N N . ASN A 1 348 ? -39.954 -21.733 43.110 1.00 91.00 348 ASN A N 1
ATOM 2602 C CA . ASN A 1 348 ? -40.574 -20.643 43.863 1.00 91.00 348 ASN A CA 1
ATOM 2603 C C . ASN A 1 348 ? -41.690 -19.926 43.078 1.00 91.00 348 ASN A C 1
ATOM 2605 O O . ASN A 1 348 ? -41.813 -18.701 43.116 1.00 91.00 348 ASN A O 1
ATOM 2609 N N . TYR A 1 349 ? -42.491 -20.686 42.328 1.00 91.44 349 TYR A N 1
ATOM 2610 C CA . TYR A 1 349 ? -43.663 -20.168 41.623 1.00 91.44 349 TYR A CA 1
ATOM 2611 C C . TYR A 1 349 ? -44.786 -19.785 42.599 1.00 91.44 349 TYR A C 1
ATOM 2613 O O . TYR A 1 349 ? -44.969 -20.392 43.653 1.00 91.44 349 TYR A O 1
ATOM 2621 N N . SER A 1 350 ? -45.581 -18.781 42.233 1.00 94.25 350 SER A N 1
ATOM 2622 C CA . SER A 1 350 ? -46.774 -18.357 42.978 1.00 94.25 350 SER A CA 1
ATOM 2623 C C . SER A 1 350 ? -48.004 -19.213 42.672 1.00 94.25 350 SER A C 1
ATOM 2625 O O . SER A 1 350 ? -48.860 -19.385 43.534 1.00 94.25 350 SER A O 1
ATOM 2627 N N . ALA A 1 351 ? -48.104 -19.739 41.452 1.00 94.06 351 ALA A N 1
ATOM 2628 C CA . ALA A 1 351 ? -49.135 -20.687 41.039 1.00 94.06 351 ALA A CA 1
ATOM 2629 C C . ALA A 1 351 ? -48.593 -21.597 39.931 1.00 94.06 351 ALA A C 1
ATOM 2631 O O . ALA A 1 351 ? -47.666 -21.212 39.219 1.00 94.06 351 ALA A O 1
ATOM 2632 N N . MET A 1 352 ? -49.166 -22.790 39.784 1.00 94.56 352 MET A N 1
ATOM 2633 C CA . MET A 1 352 ? -48.806 -23.715 38.713 1.00 94.56 352 MET A CA 1
ATOM 2634 C C . MET A 1 352 ? -49.973 -24.606 38.295 1.00 94.56 352 MET A C 1
ATOM 2636 O O . MET A 1 352 ? -50.961 -24.722 39.023 1.00 94.56 352 MET A O 1
ATOM 2640 N N . ASN A 1 353 ? -49.818 -25.259 37.145 1.00 94.31 353 ASN A N 1
ATOM 2641 C CA . ASN A 1 353 ? -50.624 -26.395 36.718 1.00 94.31 353 ASN A CA 1
ATOM 2642 C C . ASN A 1 353 ? -49.712 -27.516 36.210 1.00 94.31 353 ASN A C 1
ATOM 2644 O O . ASN A 1 353 ? -48.820 -27.247 35.408 1.00 94.31 353 ASN A O 1
ATOM 2648 N N . GLY A 1 354 ? -49.947 -28.739 36.687 1.00 92.19 354 GLY A N 1
ATOM 2649 C CA . GLY A 1 354 ? -49.323 -29.982 36.214 1.00 92.19 354 GLY A CA 1
ATOM 2650 C C . GLY A 1 354 ? -47.855 -30.212 36.591 1.00 92.19 354 GLY A C 1
ATOM 2651 O O . GLY A 1 354 ? -47.460 -31.362 36.773 1.00 92.19 354 GLY A O 1
ATOM 2652 N N . VAL A 1 355 ? -47.077 -29.153 36.837 1.00 93.81 355 VAL A N 1
ATOM 2653 C CA . VAL A 1 355 ? -45.643 -29.303 37.117 1.00 93.81 355 VAL A CA 1
ATOM 2654 C C . VAL A 1 355 ? -45.352 -29.989 38.454 1.00 93.81 355 VAL A C 1
ATOM 2656 O O . VAL A 1 355 ? -46.035 -29.763 39.459 1.00 93.81 355 VAL A O 1
ATOM 2659 N N . GLN A 1 356 ? -44.268 -30.767 38.503 1.00 92.94 356 GLN A N 1
ATOM 2660 C CA . GLN A 1 356 ? -43.781 -31.382 39.743 1.00 92.94 356 GLN A CA 1
ATOM 2661 C C . GLN A 1 356 ? -42.329 -31.010 40.051 1.00 92.94 356 GLN A C 1
ATOM 2663 O O . GLN A 1 356 ? -41.500 -30.814 39.156 1.00 92.94 356 GLN A O 1
ATOM 2668 N N . LYS A 1 357 ? -42.043 -30.936 41.354 1.00 91.88 357 LYS A N 1
ATOM 2669 C CA . LYS A 1 357 ? -40.721 -30.648 41.913 1.00 91.88 357 LYS A CA 1
ATOM 2670 C C . LYS A 1 357 ? -39.999 -31.930 42.299 1.00 91.88 357 LYS A C 1
ATOM 2672 O O . LYS A 1 357 ? -40.643 -32.875 42.748 1.00 91.88 357 LYS A O 1
ATOM 2677 N N . ASP A 1 358 ? -38.677 -31.906 42.224 1.00 90.31 358 ASP A N 1
ATOM 2678 C CA . ASP A 1 358 ? -37.817 -32.975 42.728 1.00 90.31 358 ASP A CA 1
ATOM 2679 C C . ASP A 1 358 ? -36.522 -32.403 43.335 1.00 90.31 358 ASP A C 1
ATOM 2681 O O . ASP A 1 358 ? -36.178 -31.243 43.109 1.00 90.31 358 ASP A O 1
ATOM 2685 N N . ALA A 1 359 ? -35.840 -33.179 44.174 1.00 89.31 359 ALA A N 1
ATOM 2686 C CA . ALA A 1 359 ? -34.670 -32.729 44.924 1.00 89.31 359 ALA A CA 1
ATOM 2687 C C . ALA A 1 359 ? -33.441 -32.559 44.020 1.00 89.31 359 ALA A C 1
ATOM 2689 O O . ALA A 1 359 ? -33.140 -33.424 43.196 1.00 89.31 359 ALA A O 1
ATOM 2690 N N . THR A 1 360 ? -32.695 -31.465 44.192 1.00 80.31 360 THR A N 1
ATOM 2691 C CA . THR A 1 360 ? -31.414 -31.296 43.496 1.00 80.31 360 THR A CA 1
ATOM 2692 C C . THR A 1 360 ? -30.313 -32.126 44.166 1.00 80.31 360 THR A C 1
ATOM 2694 O O . THR A 1 360 ? -30.316 -32.353 45.374 1.00 80.31 360 THR A O 1
ATOM 2697 N N . ASN A 1 361 ? -29.334 -32.569 43.370 1.00 79.88 361 ASN A N 1
ATOM 2698 C CA . ASN A 1 361 ? -28.129 -33.262 43.855 1.00 79.88 361 ASN A CA 1
ATOM 2699 C C . ASN A 1 361 ? -26.893 -32.340 43.880 1.00 79.88 361 ASN A C 1
ATOM 2701 O O . ASN A 1 361 ? -25.763 -32.810 43.990 1.00 79.88 361 ASN A O 1
ATOM 2705 N N . ASP A 1 362 ? -27.091 -31.029 43.747 1.00 72.06 362 ASP A N 1
ATOM 2706 C CA . ASP A 1 362 ? -26.041 -30.013 43.598 1.00 72.06 362 ASP A CA 1
ATOM 2707 C C . ASP A 1 362 ? -25.471 -29.502 44.936 1.00 72.06 362 ASP A C 1
ATOM 2709 O O . ASP A 1 362 ? -24.726 -28.524 44.974 1.00 72.06 362 ASP A O 1
ATOM 2713 N N . GLY A 1 363 ? -25.786 -30.180 46.044 1.00 65.88 363 GLY A N 1
ATOM 2714 C CA . GLY A 1 363 ? -25.310 -29.831 47.384 1.00 65.88 363 GLY A CA 1
ATOM 2715 C C . GLY A 1 363 ? -26.060 -28.664 48.037 1.00 65.88 363 GLY A C 1
ATOM 2716 O O . GLY A 1 363 ? -25.777 -28.344 49.192 1.00 65.88 363 GLY A O 1
ATOM 2717 N N . GLY A 1 364 ? -27.024 -28.052 47.339 1.00 66.00 364 GLY A N 1
ATOM 2718 C CA . GLY A 1 364 ? -27.990 -27.117 47.911 1.00 66.00 364 GLY A CA 1
ATOM 2719 C C . GLY A 1 364 ? -29.213 -27.834 48.492 1.00 66.00 364 GLY A C 1
ATOM 2720 O O . GLY A 1 364 ? -29.519 -28.964 48.132 1.00 66.00 364 GLY A O 1
ATOM 2721 N N . ALA A 1 365 ? -29.953 -27.169 49.383 1.00 70.44 365 ALA A N 1
ATOM 2722 C CA . ALA A 1 365 ? -31.244 -27.661 49.892 1.00 70.44 365 ALA A CA 1
ATOM 2723 C C . ALA A 1 365 ? -32.421 -27.370 48.926 1.00 70.44 365 ALA A C 1
ATOM 2725 O O . ALA A 1 365 ? -33.562 -27.236 49.369 1.00 70.44 365 ALA A O 1
ATOM 2726 N N . GLY A 1 366 ? -32.130 -27.178 47.635 1.00 79.06 366 GLY A N 1
ATOM 2727 C CA . GLY A 1 366 ? -33.076 -26.717 46.618 1.00 79.06 366 GLY A CA 1
ATOM 2728 C C . GLY A 1 366 ? -33.868 -27.845 45.958 1.00 79.06 366 GLY A C 1
ATOM 2729 O O . GLY A 1 366 ? -33.617 -29.034 46.167 1.00 79.06 366 GLY A O 1
ATOM 2730 N N . GLN A 1 367 ? -34.849 -27.459 45.148 1.00 89.56 367 GLN A N 1
ATOM 2731 C CA . GLN A 1 367 ? -35.576 -28.379 44.275 1.00 89.56 367 GLN A CA 1
ATOM 2732 C C . GLN A 1 367 ? -35.455 -27.892 42.833 1.00 89.56 367 GLN A C 1
ATOM 2734 O O . GLN A 1 367 ? -35.219 -26.720 42.590 1.00 89.56 367 GLN A O 1
ATOM 2739 N N . TYR A 1 368 ? -35.634 -28.770 41.858 1.00 87.06 368 TYR A N 1
ATOM 2740 C CA . TYR A 1 368 ? -35.853 -28.363 40.474 1.00 87.06 368 TYR A CA 1
ATOM 2741 C C . TYR A 1 368 ? -37.286 -28.702 40.074 1.00 87.06 368 TYR A C 1
ATOM 2743 O O . TYR A 1 368 ? -37.925 -29.567 40.672 1.00 87.06 368 TYR A O 1
ATOM 2751 N N . VAL A 1 369 ? -37.811 -28.015 39.062 1.00 90.12 369 VAL A N 1
ATOM 2752 C CA . VAL A 1 369 ? -39.086 -28.373 38.431 1.00 90.12 369 VAL A CA 1
ATOM 2753 C C . VAL A 1 369 ? -38.761 -29.203 37.195 1.00 90.12 369 VAL A C 1
ATOM 2755 O O . VAL A 1 369 ? -38.102 -28.702 36.286 1.00 90.12 369 VAL A O 1
ATOM 2758 N N . GLY A 1 370 ? -39.152 -30.478 37.194 1.00 83.69 370 GLY A N 1
ATOM 2759 C CA . GLY A 1 370 ? -38.644 -31.462 36.226 1.00 83.69 370 GLY A CA 1
ATOM 2760 C C . GLY A 1 370 ? -39.693 -32.138 35.350 1.00 83.69 370 GLY A C 1
ATOM 2761 O O . GLY A 1 370 ? -39.376 -32.566 34.244 1.00 83.69 370 GLY A O 1
ATOM 2762 N N . TRP A 1 371 ? -40.935 -32.229 35.820 1.00 86.50 371 TRP A N 1
ATOM 2763 C CA . TRP A 1 371 ? -42.010 -32.939 35.127 1.00 86.50 371 TRP A CA 1
ATOM 2764 C C . TRP A 1 371 ? -42.964 -31.911 34.522 1.00 86.50 371 TRP A C 1
ATOM 2766 O O . TRP A 1 371 ? -43.616 -31.194 35.278 1.00 86.50 371 TRP A O 1
ATOM 2776 N N . ILE A 1 372 ? -42.953 -31.782 33.190 1.00 86.25 372 ILE A N 1
ATOM 2777 C CA . ILE A 1 372 ? -43.723 -30.787 32.429 1.00 86.25 372 ILE A CA 1
ATOM 2778 C C . ILE A 1 372 ? -44.387 -31.487 31.237 1.00 86.25 372 ILE A C 1
ATOM 2780 O O . ILE A 1 372 ? -43.690 -31.996 30.358 1.00 86.25 372 ILE A O 1
ATOM 2784 N N . ASP A 1 373 ? -45.715 -31.453 31.194 1.00 88.88 373 ASP A N 1
ATOM 2785 C CA . ASP A 1 373 ? -46.562 -31.969 30.119 1.00 88.88 373 ASP A CA 1
ATOM 2786 C C . ASP A 1 373 ? -47.234 -30.843 29.304 1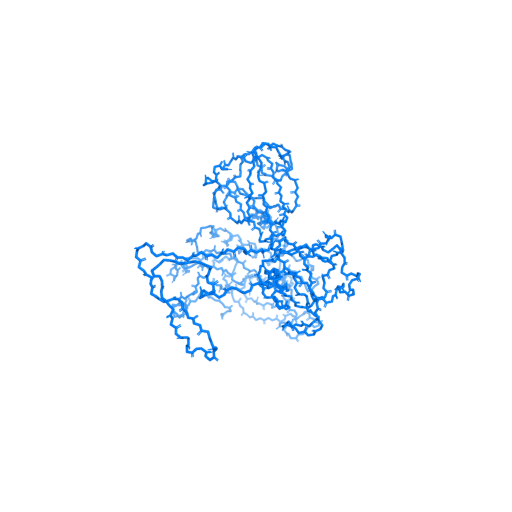.00 88.88 373 ASP A C 1
ATOM 2788 O O . ASP A 1 373 ? -47.141 -29.644 29.590 1.00 88.88 373 ASP A O 1
ATOM 2792 N N . ALA A 1 374 ? -47.925 -31.221 28.225 1.00 83.69 374 ALA A N 1
ATOM 2793 C CA . ALA A 1 374 ? -48.675 -30.277 27.403 1.00 83.69 374 ALA A CA 1
ATOM 2794 C C . ALA A 1 374 ? -49.852 -29.666 28.187 1.00 83.69 374 ALA A C 1
ATOM 2796 O O . ALA A 1 374 ? -50.810 -30.358 28.526 1.00 83.69 374 ALA A O 1
ATOM 2797 N N . GLY A 1 375 ? -49.810 -28.347 28.398 1.00 85.56 375 GLY A N 1
ATOM 2798 C CA . GLY A 1 375 ? -50.813 -27.603 29.175 1.00 85.56 375 GLY A CA 1
ATOM 2799 C C . GLY A 1 375 ? -50.344 -27.201 30.577 1.00 85.56 375 GLY A C 1
ATOM 2800 O O . GLY A 1 375 ? -51.067 -26.484 31.280 1.00 85.56 375 GLY A O 1
ATOM 2801 N N . ASP A 1 376 ? -49.134 -27.607 30.955 1.00 94.56 376 ASP A N 1
ATOM 2802 C CA . ASP A 1 376 ? -48.513 -27.224 32.214 1.00 94.56 376 ASP A CA 1
ATOM 2803 C C . ASP A 1 376 ? -48.006 -25.785 32.172 1.00 94.56 376 ASP A C 1
ATOM 2805 O O . ASP A 1 376 ? -47.574 -25.271 31.135 1.00 94.56 376 ASP A O 1
ATOM 2809 N N . TRP A 1 377 ? -48.055 -25.112 33.319 1.00 91.56 377 TRP A N 1
ATOM 2810 C CA . TRP A 1 377 ? -47.569 -23.742 33.443 1.00 91.56 377 TRP A CA 1
ATOM 2811 C C . TRP A 1 377 ? -47.141 -23.412 34.869 1.00 91.56 377 TRP A C 1
ATOM 2813 O O . TRP A 1 377 ? -47.568 -24.041 35.834 1.00 91.56 377 TRP A O 1
ATOM 2823 N N . MET A 1 378 ? -46.318 -22.372 34.994 1.00 93.75 378 MET A N 1
ATOM 2824 C CA . MET A 1 378 ? -45.943 -21.738 36.257 1.00 93.75 378 MET A CA 1
ATOM 2825 C C . MET A 1 378 ? -46.129 -20.226 36.132 1.00 93.75 378 MET A C 1
ATOM 2827 O O . MET A 1 378 ? -45.827 -19.647 35.091 1.00 93.75 378 MET A O 1
ATOM 2831 N N . ALA A 1 379 ? -46.619 -19.587 37.191 1.00 91.88 379 ALA A N 1
ATOM 2832 C CA . ALA A 1 379 ? -46.754 -18.140 37.290 1.00 91.88 379 ALA A CA 1
ATOM 2833 C C . ALA A 1 379 ? -46.030 -17.629 38.535 1.00 91.88 379 ALA A C 1
ATOM 2835 O O . ALA A 1 379 ? -46.145 -18.211 39.613 1.00 91.88 379 ALA A O 1
ATOM 2836 N N . TYR A 1 380 ? -45.327 -16.510 38.387 1.00 91.12 380 TYR A N 1
ATOM 2837 C CA . TYR A 1 380 ? -44.624 -15.814 39.461 1.00 91.12 380 TYR A CA 1
ATOM 2838 C C . TYR A 1 380 ? -45.261 -14.433 39.602 1.00 91.12 380 TYR A C 1
ATOM 2840 O O . TYR A 1 380 ? -45.186 -13.610 38.692 1.00 91.12 380 TYR A O 1
ATOM 2848 N N . ASN A 1 381 ? -45.932 -14.198 40.723 1.00 89.12 381 ASN A N 1
ATOM 2849 C CA . ASN A 1 381 ? -46.649 -12.958 40.988 1.00 89.12 381 ASN A CA 1
ATOM 2850 C C . ASN A 1 381 ? -45.776 -12.012 41.818 1.00 89.12 381 ASN A C 1
ATOM 2852 O O . ASN A 1 381 ? -44.901 -12.451 42.560 1.00 89.12 381 ASN A O 1
ATOM 2856 N N . ASN A 1 382 ? -46.073 -10.711 41.745 1.00 84.69 382 ASN A N 1
ATOM 2857 C CA . ASN A 1 382 ? -45.433 -9.669 42.559 1.00 84.69 382 ASN A CA 1
ATOM 2858 C C . ASN A 1 382 ? -43.905 -9.575 42.389 1.00 84.69 382 ASN A C 1
ATOM 2860 O O . ASN A 1 382 ? -43.193 -9.233 43.334 1.00 84.69 382 ASN A O 1
ATOM 2864 N N . ILE A 1 383 ? -43.397 -9.868 41.190 1.00 80.31 383 ILE A N 1
ATOM 2865 C CA . ILE A 1 383 ? -41.983 -9.670 40.871 1.00 80.31 383 ILE A CA 1
ATOM 2866 C C . ILE A 1 383 ? -41.756 -8.192 40.541 1.00 80.31 383 ILE A C 1
ATOM 2868 O O . ILE A 1 383 ? -42.147 -7.722 39.474 1.00 80.31 383 ILE A O 1
ATOM 2872 N N . ASN A 1 384 ? -41.133 -7.467 41.469 1.00 71.69 384 ASN A N 1
ATOM 2873 C CA . ASN A 1 384 ? -40.679 -6.093 41.255 1.00 71.69 384 ASN A CA 1
ATOM 2874 C C . ASN A 1 384 ? -39.213 -6.139 40.805 1.00 71.69 384 ASN A C 1
ATOM 2876 O O . ASN A 1 384 ? -38.359 -6.552 41.591 1.00 71.69 384 ASN A O 1
ATOM 2880 N N . ILE A 1 385 ? -38.948 -5.768 39.549 1.00 65.56 385 ILE A N 1
ATOM 2881 C CA . ILE A 1 385 ? -37.612 -5.784 38.921 1.00 65.56 385 ILE A CA 1
ATOM 2882 C C . ILE A 1 385 ? -37.003 -4.388 38.941 1.00 65.56 385 ILE A C 1
ATOM 2884 O O . ILE A 1 385 ? -37.735 -3.438 38.576 1.00 65.56 385 ILE A O 1
#

Foldseek 3Di:
DQKDDDDLVVCVVCVPDQEEEIAAQAALACLVRQVVVVVRDQHAYEDAEYFAFDQPPDPPRQVSLLSNQVSLVVQPDPDPRGHYPYYDYPDAEFDCPPVPHPPDQDQDWAAALSHYDPRIHRRRGRHCAYNVRHGDSNNVSVVVSCVVDDPPDQAAAQKKFAQEFQRDHDIHHYYADWWFLVNCVVRPHHQLRTFWMAHHAQKKKKFAQHGPRDHDIDIDRGGDRGCVVVVRRSRGRIMGIGGDDADEQKKFAQAFQNDHDIHHYYFDWWFLVNCVVRPQHQLRTFWMAHHAQKKKKFAQHGPRDHDIDIGRGGDRGCVVVVRRSRGRIMGIGGPPDDDDPDDDAQVNFPDKDPWDWDADPPPDRDIHTDDDDPPIDTHHPPDDD

pLDDT: mean 87.57, std 10.8, range [40.5, 98.69]

Sequence (385 aa):
VHGELPDGNAINACPNVQVWGMNIYRGDNPGPLYNDWAARSGKPMFIAESGGDSYPDRNAPATAITRIYATVKSNLTTSSSGICAGICFFSWVDEWWKSGNNGAQDTGGFPNGGVPYDGFANEEYWGVVDIYRNAKPGYNALKTAFAGSTPPPPPSGITIVYKDCNYSGNAVGLSVGDYNYGALNTRGVANEDISSLTVNSGYEVVLYENDNFTGASIVIKSNNSCLVAQGWNDRTTSLKVRAVAPSGTSILYKDCNYSGKAVGLPVGDYNYGALYARGVANEDISSLTVNSGYEVVLYENDNFSGASIVIKSNNSCLVAQGWNDRTTSLKVRGATTSAFSTTIQAENYSAMNGVQKDATNDGGAGQYVGWIDAGDWMAYNNINI

Secondary structure (DSSP, 8-state):
-------HHHHHH-TT--SEEEE--BTB--THHHHHHHTT-SS-EEEEEE-----TT--HHHHHHHHHHHHHHHH---STT-SEEEEEES-SB--TTSSS-TTS-----EE-TTSTTT-EE-GGG--SB-TT-PBPHHHHHHHHHHHT-PPP-PPPSSEEEEEETTTEEEEEEE-SEEE-HHHHHTTT--TT---EEEE-TTEEEEEEEEGGGEEEEEEE-S-BS-GGGGT-TT--SEEEEEEPPP-SSEEEEEETTTEEEEEEE-SEEE-HHHHHTTTPPTT---EEEE-TTEEEEEEEEGGGEEEEEEE-S-BS-GGGGT-TT--SEEEEEE------S----TT--SEEES-EEEE-SSSSS-EEEEE--TT-EEE--S---